Protein 8ZWP (pdb70)

InterPro domains:
  IPR002659 Glycosyl transferase, family 31 [PF01762] (72-260)
  IPR002659 Glycosyl transferase, family 31 [PTHR11214] (43-259)

Solvent-accessible surface area: 25673 Å² total; per-residue (Å²): 41,129,32,96,35,36,3,105,25,51,3,166,122,84,77,2,24,2,0,0,3,0,14,6,34,9,163,53,71,63,30,1,53,2,0,26,88,4,2,4,114,69,78,122,4,160,60,70,41,2,37,5,4,0,1,0,0,29,32,112,39,82,65,47,56,94,88,1,38,69,4,19,142,143,60,27,20,1,0,8,41,108,21,100,19,68,87,96,32,38,3,76,2,3,23,5,0,5,8,2,0,66,105,56,0,71,68,5,34,11,0,0,10,0,36,10,46,2,1,0,16,2,62,36,0,2,89,1,4,75,114,61,137,71,97,69,95,0,4,0,3,86,27,52,110,102,53,110,11,59,68,125,84,198,28,109,126,49,0,33,129,109,73,12,68,140,118,137,21,9,56,8,2,10,8,20,2,1,0,3,0,3,48,1,0,35,44,1,40,127,17,12,157,76,10,63,117,3,33,15,13,27,2,9,3,1,16,0,2,92,119,37,116,10,205,29,46,97,7,46,101,113,93,6,9,38,26,64,21,51,211,58,42,31,50,36,0,77,135,1,0,1,0,21,133,8,130,30,134,30,2,46,71,36,54,101,24,31,80,110,19,172,76,119,135,46,176,132,28,91,42,85,9,150,45,92,4,202,153,72,72,3,22,1,0,0,3,0,14,7,44,9,133,47,75,60,31,0,46,2,0,27,85,2,0,4,115,70,73,119,7,154,64,68,32,2,42,5,5,1,0,0,0,32,34,113,40,84,63,45,54,115,89,2,35,104,5,18,158,163,57,37,18,2,0,10,49,110,24,102,26,66,84,94,30,41,2,70,3,4,28,6,1,8,13,1,0,60,102,74,0,64,70,3,40,6,0,0,11,0,34,9,40,2,2,0,15,1,63,34,0,1,93,6,2,79,151,69,112,70,85,77,91,0,4,0,3,87,27,52,108,111,53,109,13,54,74,75,62,46,23,104,122,56,0,34,143,110,69,13,71,138,105,152,21,8,52,9,2,10,8,20,2,2,0,4,0,3,46,1,0,32,48,2,67,126,16,12,206,75,10,65,118,2,34,16,13,27,2,8,2,1,19,0,2,96,114,32,110,7,192,28,45,97,7,48,99,111,91,6,8,40,24,65,21,54,220,57,48,31,39,42,0,76,130,2,0,0,0,19,139,8,125,26,128,36,2,44,71,39,49,98,28,30,86,112,20,180,73,114,139,45,178

Sequence (533 aa):
GNFLKLPDTDCRQTPPFLVLLVTSSHKQLAERMAIRQTWGKERMVKGKQLKTFFLLGTTSSAAETKEVDQESQRHGDIIQKDFLDVYYNLTLKTMMGIEWVHRFCPQAAFVMKTDSDMFIINVDYLTELLLKKNRTTRFFTGFLKLNEFPIRQPFSKWFVSKSSEYPWDRYPPFCSGTGYVFSGDVASQVYNVSKSVPYIKLEDVFVGLCLERLNIRLEELHSQPTFFPGGLRFSVCLFRRIVACHFIIKPRTLLDYWQALENSRGEDCPNFLKLPDTDCRQTPPFLVLLVTSSHKQLAERMAIRQTWGKERMVKGKQLKTFFLLGTTSSAAETKEVDQESQRHGDIIQKDFLDVYYNLTLKTMMGIEWVHRFCPQAAFVMKTDSDMFINVDYLTELLLKKNRTTRFFTGFLKLNEFPIRQPFSKWFVSKSEYPWDRYPPFCSGTGYVFSGDVASQVYNVSKSVPYIKLEDVFVGLCLERLNIRLEELHSQPTFFPGGLRFSVCLFRRIVACHFIKPRTLLDYWQALENSRGEDCP

Secondary structure (DSSP, 8-state):
--EEE--S--TTTS--SEEEEEE--TTTHHHHHHHHHTTT--EEETTEEEEEEEEEEE-S-HHHHHHHHHHHHHH--EEEEEEE-SGGGHHHHHHHHHHHHHHH-TT-SEEEEE-SSEEE-HHHHHHHHHHH---SS-EESSEE-S---B--TTSTTB--TTTS-SSSPPSEE-TTEEEEETHHHHHHHHHHTTSPP-SSHHHHHHHHHHHHTPPP--SSSS--EETT-----HHHHTT-SEEES--HHHHHHHHHHHHHTTT----/--SB-----TTTS--SE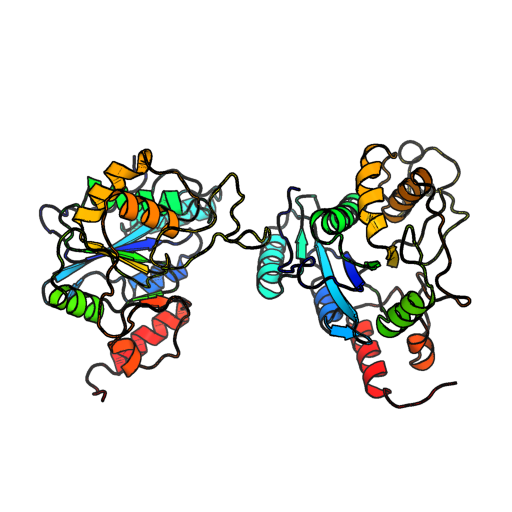EEEEE--TTTHHHHHHHHHTTTS-EEETTEEEEEEEEEEE-S-HHHHHHHHHHHHHH--EEEEEEE-SGGGHHHHHHHHHHHHHHH-TT-SEEEEE-SSEEE-HHHHHHHHHHH---SS-EEEEEE-S---B--TTSTTB--TTTS-SSSPPPEEEEEEEEEEHHHHHHHHHHHTTSPP-S-HHHHHHHHHHHHTPPP--SSSS--EETT-----HHHHTT-SEEES--HHHHHHHHHHHHHTTT----

Structure (mmCIF, N/CA/C/O backbone):
data_8ZWP
#
_entry.id   8ZWP
#
_cell.length_a   47.646
_cell.length_b   86.360
_cell.length_c   87.187
_cell.angle_alpha   90.000
_cell.angle_beta   95.470
_cell.angle_gamma   90.000
#
_symmetry.space_group_name_H-M   'P 1 21 1'
#
loop_
_entity.id
_entity.type
_entity.pdbx_description
1 polymer 'Beta-1,3-galactosyltransferase 5'
2 branched 2-acetamido-2-deoxy-beta-D-galactopyranose-(1-3)-alpha-D-galactopyranose-(1-4)-beta-D-galactopyranose-(1-4)-beta-D-glucopyranose
3 branched 2-acetamido-2-deoxy-beta-D-glucopyranose-(1-4)-2-acetamido-2-deoxy-beta-D-glucopyranose
4 branched 2-acetamido-2-deoxy-beta-D-glucopyranose-(1-4)-[alpha-L-fucopyranose-(1-6)]2-acetamido-2-deoxy-beta-D-glucopyranose
5 branched alpha-D-mannopyranose-(1-3)-[alpha-D-mannopyranose-(1-6)]beta-D-mannopyranose-(1-4)-2-acetamido-2-deoxy-beta-D-glucopyranose-(1-4)-[alpha-L-fucopyranose-(1-6)]2-acetamido-2-deoxy-beta-D-glucopyranose
6 non-polymer 'MANGANESE (II) ION'
7 non-polymer "URIDINE-5'-DIPHOSPHATE"
8 non-polymer 2-[3-(2-HYDROXY-1,1-DIHYDROXYMETHYL-ETHYLAMINO)-PROPYLAMINO]-2-HYDROXYMETHYL-PROPANE-1,3-DIOL
9 non-polymer 2-acetamido-2-deoxy-beta-D-glucopyranose
10 water water
#
loop_
_atom_site.group_PDB
_atom_site.id
_atom_site.type_symbol
_atom_site.label_atom_id
_atom_site.label_alt_id
_atom_site.label_comp_id
_atom_site.label_asym_id
_atom_site.label_entity_id
_atom_site.label_seq_id
_atom_site.pdbx_PDB_ins_code
_atom_site.Cartn_x
_atom_site.Cartn_y
_atom_site.Cartn_z
_atom_site.occupancy
_atom_site.B_iso_or_equiv
_atom_site.auth_seq_id
_atom_site.auth_comp_id
_atom_site.auth_asym_id
_atom_site.auth_atom_id
_atom_site.pdbx_PDB_model_num
ATOM 1 N N . GLY A 1 12 ? 9.98435 20.05421 24.01011 1.000 58.46590 42 GLY A N 1
ATOM 2 C CA . GLY A 1 12 ? 11.20933 20.42184 24.69439 1.000 54.85894 42 GLY A CA 1
ATOM 3 C C . GLY A 1 12 ? 12.46958 19.79483 24.12885 1.000 49.42994 42 GLY A C 1
ATOM 4 O O . GLY A 1 12 ? 13.32618 19.33497 24.88376 1.000 62.71520 42 GLY A O 1
ATOM 5 N N . ASN A 1 13 ? 12.57314 19.75332 22.80106 1.000 48.16090 43 ASN A N 1
ATOM 6 C CA . ASN A 1 13 ? 13.81231 19.36955 22.13354 1.000 47.83556 43 ASN A CA 1
ATOM 7 C C . ASN A 1 13 ? 13.95020 17.85135 22.00653 1.000 39.86324 43 ASN A C 1
ATOM 8 O O . ASN A 1 13 ? 15.07042 17.33390 22.04140 1.000 41.87383 43 ASN A O 1
ATOM 13 N N . PHE A 1 14 ? 12.84759 17.11941 21.86154 1.000 35.07671 44 PHE A N 1
ATOM 14 C CA . PHE A 1 14 ? 12.91596 15.65627 21.84561 1.000 32.36674 44 PHE A CA 1
ATOM 15 C C . PHE A 1 14 ? 13.18709 15.17765 20.42606 1.000 40.82689 44 PHE A C 1
ATOM 16 O O . PHE A 1 14 ? 12.55415 15.65000 19.47461 1.000 44.76021 44 PHE A O 1
ATOM 24 N N . LEU A 1 15 ? 14.13566 14.24544 20.28498 1.000 35.99953 45 LEU A N 1
ATOM 25 C CA . LEU A 1 15 ? 14.40288 13.64824 18.97806 1.000 39.53798 45 LEU A CA 1
ATOM 26 C C . LEU A 1 15 ? 13.40594 12.54173 18.65760 1.000 41.64195 45 LEU A C 1
ATOM 27 O O . LEU A 1 15 ? 13.01222 12.36994 17.49649 1.000 42.74893 45 LEU A O 1
ATOM 32 N N . LYS A 1 16 ? 12.98226 11.78830 19.66858 1.000 33.23964 46 LYS A N 1
ATOM 33 C CA . LYS A 1 16 ? 11.96675 10.75591 19.51655 1.000 31.70059 46 LYS A CA 1
ATOM 34 C C . LYS A 1 16 ? 10.91927 10.89051 20.60959 1.000 30.33492 46 LYS A C 1
ATOM 35 O O . LYS A 1 16 ? 11.25219 11.09982 21.78365 1.000 32.28965 46 LYS A O 1
ATOM 41 N N . LEU A 1 17 ? 9.65441 10.77922 20.21408 1.000 32.05167 47 LEU A N 1
ATOM 42 C CA . LEU A 1 17 ? 8.51542 10.82859 21.11572 1.000 32.15335 47 LEU A CA 1
ATOM 43 C C . LEU A 1 17 ? 7.66661 9.58625 20.87044 1.000 32.59213 47 LEU A C 1
ATOM 44 O O . LEU A 1 17 ? 7.31920 9.29741 19.70939 1.000 35.15826 47 LEU A O 1
ATOM 49 N N . PRO A 1 18 ? 7.27318 8.85185 21.91637 1.000 32.71258 48 PRO A N 1
ATOM 50 C CA . PRO A 1 18 ? 6.40071 7.68155 21.70929 1.000 33.36386 48 PRO A CA 1
ATOM 51 C C . PRO A 1 18 ? 5.04200 8.06235 21.14672 1.000 39.28204 48 PRO A C 1
ATOM 52 O O . PRO A 1 18 ? 4.45925 9.09282 21.50731 1.000 31.78475 48 PRO A O 1
ATOM 56 N N . ASP A 1 19 ? 4.52350 7.17281 20.29104 1.000 43.88449 49 ASP A N 1
ATOM 57 C CA . ASP A 1 19 ? 3.21501 7.32219 19.65954 1.000 47.89419 49 ASP A CA 1
ATOM 58 C C . ASP A 1 19 ? 2.14563 6.93682 20.67101 1.000 47.99170 49 ASP A C 1
ATOM 59 O O . ASP A 1 19 ? 1.53839 5.86353 20.61800 1.000 45.94953 49 ASP A O 1
ATOM 64 N N . THR A 1 20 ? 1.89298 7.85215 21.59594 1.000 40.95550 50 THR A N 1
ATOM 65 C CA . THR A 1 20 ? 0.93419 7.59445 22.65133 1.000 45.22099 50 THR A CA 1
ATOM 66 C C . THR A 1 20 ? 0.27132 8.91373 22.99417 1.000 41.71697 50 THR A C 1
ATOM 67 O O . THR A 1 20 ? 0.91050 9.96408 22.93288 1.000 45.14667 50 THR A O 1
ATOM 71 N N . ASP A 1 21 ? -0.98334 8.84023 23.44423 1.000 41.04612 51 ASP A N 1
ATOM 72 C CA . ASP A 1 21 ? -1.81501 10.00864 23.74506 1.000 41.66281 51 ASP A CA 1
ATOM 73 C C . ASP A 1 21 ? -2.42691 9.85627 25.13588 1.000 48.59719 51 ASP A C 1
ATOM 74 O O . ASP A 1 21 ? -3.51824 9.30259 25.28420 1.000 49.69012 51 ASP A O 1
ATOM 79 N N . CYS A 1 22 ? -1.74147 10.38434 26.15561 1.000 36.88474 52 CYS A N 1
ATOM 80 C CA . CYS A 1 22 ? -2.19956 10.20796 27.53005 1.000 39.97490 52 CYS A CA 1
ATOM 81 C C . CYS A 1 22 ? -3.45768 10.99469 27.85500 1.000 39.86021 52 CYS A C 1
ATOM 82 O O . CYS A 1 22 ? -4.13716 10.67126 28.83633 1.000 38.83379 52 CYS A O 1
ATOM 85 N N . ARG A 1 23 ? -3.77284 12.03708 27.08910 1.000 51.00530 53 ARG A N 1
ATOM 86 C CA . ARG A 1 23 ? -5.02026 12.75337 27.32887 1.000 57.46855 53 ARG A CA 1
ATOM 87 C C . ARG A 1 23 ? -6.20574 11.87008 26.96804 1.000 58.46820 53 ARG A C 1
ATOM 88 O O . ARG A 1 23 ? -7.17543 11.76253 27.72907 1.000 56.40908 53 ARG A O 1
ATOM 96 N N . GLN A 1 24 ? -6.12099 11.20510 25.81378 1.000 56.27924 54 GLN A N 1
ATOM 97 C CA . GLN A 1 24 ? -7.17874 10.30273 25.37679 1.000 67.13539 54 GLN A CA 1
ATOM 98 C C . GLN A 1 24 ? -7.32311 9.13086 26.34300 1.000 67.86237 54 GLN A C 1
ATOM 99 O O . GLN A 1 24 ? -8.41910 8.85121 26.84628 1.000 65.98800 54 GLN A O 1
ATOM 105 N N . THR A 1 25 ? -6.21362 8.44070 26.62016 1.000 61.41252 55 THR A N 1
ATOM 106 C CA . THR A 1 25 ? -6.18042 7.25775 27.48013 1.000 60.72929 55 THR A CA 1
ATOM 107 C C . THR A 1 25 ? -5.15216 7.45368 28.58823 1.000 48.33852 55 THR A C 1
ATOM 108 O O . THR A 1 25 ? -4.00758 7.00195 28.46679 1.000 45.21289 55 THR A O 1
ATOM 112 N N . PRO A 1 26 ? -5.52700 8.09792 29.68799 1.000 42.66097 56 PRO A N 1
ATOM 113 C CA . PRO A 1 26 ? -4.58109 8.29653 30.80019 1.000 40.93350 56 PRO A CA 1
ATOM 114 C C . PRO A 1 26 ? -4.07220 6.96330 31.32042 1.000 45.07848 56 PRO A C 1
ATOM 115 O O . PRO A 1 26 ? -4.86642 6.09150 31.70660 1.000 36.88483 56 PRO A O 1
ATOM 119 N N . PRO A 1 27 ? -2.75850 6.75220 31.34189 1.000 35.45826 57 PRO A N 1
ATOM 120 C CA . PRO A 1 27 ? -2.24485 5.48725 31.87896 1.000 32.57399 57 PRO A CA 1
ATOM 121 C C . PRO A 1 27 ? -2.31727 5.46744 33.39837 1.000 27.79200 57 PRO A C 1
ATOM 122 O O . PRO A 1 27 ? -2.21754 6.49817 34.06795 1.000 28.95268 57 PRO A O 1
ATOM 126 N N . PHE A 1 28 ? -2.50358 4.27145 33.94833 1.000 22.79841 58 PHE A N 1
ATOM 127 C CA . PHE A 1 28 ? -2.40254 4.14245 35.38897 1.000 25.16982 58 PHE A CA 1
ATOM 128 C C . PHE A 1 28 ? -0.94793 4.07066 35.81147 1.000 28.31247 58 PHE A C 1
ATOM 129 O O . PHE A 1 28 ? -0.56654 4.66412 36.82610 1.000 23.44281 58 PHE A O 1
ATOM 137 N N . LEU A 1 29 ? -0.14303 3.32413 35.06112 1.000 21.60679 59 LEU A N 1
ATOM 138 C CA . LEU A 1 29 ? 1.27126 3.18592 35.39793 1.000 22.33226 59 LEU A CA 1
ATOM 139 C C . LEU A 1 29 ? 2.08522 3.33451 34.12868 1.000 19.53172 59 LEU A C 1
ATOM 140 O O . LEU A 1 29 ? 1.82927 2.65042 33.13295 1.000 21.74119 59 LEU A O 1
ATOM 145 N N . VAL A 1 30 ? 3.07466 4.21925 34.17260 1.000 18.56005 60 VAL A N 1
ATOM 146 C CA . VAL A 1 30 ? 4.02663 4.38945 33.08738 1.000 17.99887 60 VAL A CA 1
ATOM 147 C C . VAL A 1 30 ? 5.37987 3.91899 33.59788 1.000 19.43297 60 VAL A C 1
ATOM 148 O O . VAL A 1 30 ? 5.85156 4.42102 34.62483 1.000 20.42235 60 VAL A O 1
ATOM 152 N N . LEU A 1 31 ? 5.99981 2.98521 32.88409 1.000 19.00855 61 LEU A N 1
ATOM 153 C CA . LEU A 1 31 ? 7.36111 2.52987 33.17439 1.000 20.81623 61 LEU A CA 1
ATOM 154 C C . LEU A 1 31 ? 8.31456 3.26120 32.24418 1.000 19.39799 61 LEU A C 1
ATOM 155 O O . LEU A 1 31 ? 8.09416 3.29823 31.03104 1.000 20.37870 61 LEU A O 1
ATOM 160 N N . LEU A 1 32 ? 9.33765 3.88580 32.82168 1.000 19.86636 62 LEU A N 1
ATOM 161 C CA . LEU A 1 32 ? 10.40706 4.53693 32.08438 1.000 20.65486 62 LEU A CA 1
ATOM 162 C C . LEU A 1 32 ? 11.68177 3.74725 32.35774 1.000 21.45968 62 LEU A C 1
ATOM 163 O O . LEU A 1 32 ? 12.16676 3.75212 33.48941 1.000 18.67057 62 LEU A O 1
ATOM 168 N N . VAL A 1 33 ? 12.21181 3.07362 31.33424 1.000 17.77597 63 VAL A N 1
ATOM 169 C CA . VAL A 1 33 ? 13.30892 2.11943 31.49919 1.000 21.59049 63 VAL A CA 1
ATOM 170 C C . VAL A 1 33 ? 14.58107 2.72949 30.92374 1.000 20.28995 63 VAL A C 1
ATOM 171 O O . VAL A 1 33 ? 14.61375 3.10960 29.74787 1.000 23.31063 63 VAL A O 1
ATOM 175 N N . THR A 1 34 ? 15.62943 2.79632 31.73150 1.000 19.86889 64 THR A N 1
ATOM 176 C CA . THR A 1 34 ? 16.92337 3.25188 31.23855 1.000 22.73262 64 THR A CA 1
ATOM 177 C C . THR A 1 34 ? 17.72127 2.08093 30.67012 1.000 28.53475 64 THR A C 1
ATOM 178 O O . THR A 1 34 ? 17.72074 0.97004 31.22691 1.000 28.18939 64 THR A O 1
ATOM 182 N N . SER A 1 35 ? 18.36568 2.32071 29.53156 1.000 25.65329 65 SER A N 1
ATOM 183 C CA . SER A 1 35 ? 19.28261 1.34654 28.94778 1.000 28.11664 65 SER A CA 1
ATOM 184 C C . SER A 1 35 ? 20.15350 2.08576 27.94355 1.000 28.94853 65 SER A C 1
ATOM 185 O O . SER A 1 35 ? 19.76738 3.13597 27.42879 1.000 25.66519 65 SER A O 1
ATOM 188 N N . SER A 1 36 ? 21.33269 1.53351 27.67247 1.000 29.19275 66 SER A N 1
ATOM 189 C CA . SER A 1 36 ? 22.20665 2.13437 26.67824 1.000 33.03182 66 SER A CA 1
ATOM 190 C C . SER A 1 36 ? 21.85522 1.59614 25.28373 1.000 31.68494 66 SER A C 1
ATOM 191 O O . SER A 1 36 ? 21.10063 0.63604 25.13522 1.000 33.17337 66 SER A O 1
ATOM 194 N N . HIS A 1 37 ? 22.41976 2.22566 24.24540 1.000 37.20021 67 HIS A N 1
ATOM 195 C CA . HIS A 1 37 ? 22.04852 1.87969 22.86837 1.000 30.93360 67 HIS A CA 1
ATOM 196 C C . HIS A 1 37 ? 22.28280 0.40668 22.55765 1.000 34.36479 67 HIS A C 1
ATOM 197 O O . HIS A 1 37 ? 21.46006 -0.23460 21.88600 1.000 34.15151 67 HIS A O 1
ATOM 204 N N . LYS A 1 38 ? 23.41953 -0.13450 22.99505 1.000 33.78176 68 LYS A N 1
ATOM 205 C CA . LYS A 1 38 ? 23.76518 -1.50557 22.64266 1.000 44.65103 68 LYS A CA 1
ATOM 206 C C . LYS A 1 38 ? 22.89939 -2.53066 23.36657 1.000 41.98710 68 LYS A C 1
ATOM 207 O O . LYS A 1 38 ? 22.88577 -3.69842 22.96125 1.000 38.12993 68 LYS A O 1
ATOM 213 N N . GLN A 1 39 ? 22.18390 -2.12897 24.42483 1.000 36.62918 69 GLN A N 1
ATOM 214 C CA . GLN A 1 39 ? 21.41016 -3.07147 25.23753 1.000 33.62180 69 GLN A CA 1
ATOM 215 C C . GLN A 1 39 ? 20.06425 -3.41829 24.62408 1.000 34.62540 69 GLN A C 1
ATOM 216 O O . GLN A 1 39 ? 19.04653 -3.44709 25.31629 1.000 31.43630 69 GLN A O 1
ATOM 222 N N . LEU A 1 40 ? 20.03549 -3.69490 23.31866 1.000 28.56631 70 LEU A N 1
ATOM 223 C CA . LEU A 1 40 ? 18.79352 -4.11023 22.67456 1.000 33.62975 70 LEU A CA 1
ATOM 224 C C . LEU A 1 40 ? 18.24058 -5.40600 23.26946 1.000 29.70096 70 LEU A C 1
ATOM 225 O O . LEU A 1 40 ? 17.02294 -5.56213 23.39595 1.000 32.02271 70 LEU A O 1
ATOM 230 N N . ALA A 1 41 ? 19.10869 -6.35446 23.61963 1.000 32.55526 71 ALA A N 1
ATOM 231 C CA . ALA A 1 41 ? 18.62299 -7.60792 24.20471 1.000 38.29830 71 ALA A CA 1
ATOM 232 C C . ALA A 1 41 ? 17.82645 -7.34750 25.47891 1.000 27.58571 71 ALA A C 1
ATOM 233 O O . ALA A 1 41 ? 16.76878 -7.95552 25.69952 1.000 27.50767 71 ALA A O 1
ATOM 235 N N . GLU A 1 42 ? 18.32807 -6.44444 26.32918 1.000 28.84693 72 GLU A N 1
ATOM 236 C CA . GLU A 1 42 ? 17.59721 -6.04112 27.52337 1.000 31.98820 72 GLU A CA 1
ATOM 237 C C . GLU A 1 42 ? 16.21267 -5.53131 27.17016 1.000 25.55633 72 GLU A C 1
ATOM 238 O O . GLU A 1 42 ? 15.20614 -5.94654 27.76392 1.000 25.12182 72 GLU A O 1
ATOM 244 N N . ARG A 1 43 ? 16.14323 -4.58911 26.22642 1.000 26.05965 73 ARG A N 1
ATOM 245 C CA . ARG A 1 43 ? 14.85960 -3.98310 25.91572 1.000 23.23028 73 ARG A CA 1
ATOM 246 C C . ARG A 1 43 ? 13.90083 -4.99903 25.31202 1.000 23.11033 73 ARG A C 1
ATOM 247 O O . ARG A 1 43 ? 12.70586 -4.99276 25.62586 1.000 24.80630 73 ARG A O 1
ATOM 255 N N . MET A 1 44 ? 14.39713 -5.89144 24.45675 1.000 25.82915 74 MET A N 1
ATOM 256 C CA . MET A 1 44 ? 13.51146 -6.90901 23.89054 1.000 30.17349 74 MET A CA 1
ATOM 257 C C . MET A 1 44 ? 12.98632 -7.84121 24.97909 1.000 26.78709 74 MET A C 1
ATOM 258 O O . MET A 1 44 ? 11.79018 -8.16710 25.00766 1.000 26.69113 74 MET A O 1
ATOM 263 N N . ALA A 1 45 ? 13.85137 -8.24862 25.91567 1.000 25.00507 75 ALA A N 1
ATOM 264 C CA . ALA A 1 45 ? 13.36634 -9.12341 26.98612 1.000 24.69509 75 ALA A CA 1
ATOM 265 C C . ALA A 1 45 ? 12.30625 -8.41468 27.81845 1.000 21.99676 75 ALA A C 1
ATOM 266 O O . ALA A 1 45 ? 11.32442 -9.02706 28.25107 1.000 23.71662 75 ALA A O 1
ATOM 268 N N . ILE A 1 46 ? 12.48448 -7.10970 28.05535 1.000 22.54661 76 ILE A N 1
ATOM 269 C CA . ILE A 1 46 ? 11.47862 -6.36110 28.80381 1.000 21.02162 76 ILE A CA 1
ATOM 270 C C . ILE A 1 46 ? 10.17894 -6.25293 28.00261 1.000 22.43699 76 ILE A C 1
ATOM 271 O O . ILE A 1 46 ? 9.07686 -6.42214 28.54587 1.000 19.91540 76 ILE A O 1
ATOM 276 N N . ARG A 1 47 ? 10.28996 -5.94549 26.70274 1.000 23.86596 77 ARG A N 1
ATOM 277 C CA . ARG A 1 47 ? 9.11380 -5.82938 25.84578 1.000 25.17493 77 ARG A CA 1
ATOM 278 C C . ARG A 1 47 ? 8.32306 -7.12882 25.82197 1.000 27.31883 77 ARG A C 1
ATOM 279 O O . ARG A 1 47 ? 7.09806 -7.10759 25.67528 1.000 28.16731 77 ARG A O 1
ATOM 287 N N . GLN A 1 48 ? 9.00728 -8.24920 25.97440 1.000 29.01433 78 GLN A N 1
ATOM 288 C CA . GLN A 1 48 ? 8.37846 -9.56345 25.98042 1.000 30.98891 78 GLN A CA 1
ATOM 289 C C . GLN A 1 48 ? 7.97566 -10.03238 27.37549 1.000 30.46321 78 GLN A C 1
ATOM 290 O O . GLN A 1 48 ? 7.32369 -11.07557 27.50204 1.000 28.05472 78 GLN A O 1
ATOM 296 N N . THR A 1 49 ? 8.32708 -9.29685 28.43208 1.000 29.68568 79 THR A N 1
ATOM 297 C CA . THR A 1 49 ? 7.93038 -9.74677 29.75621 1.000 25.21652 79 THR A CA 1
ATOM 298 C C . THR A 1 49 ? 7.16162 -8.63589 30.47072 1.000 28.37146 79 THR A C 1
ATOM 299 O O . THR A 1 49 ? 6.02424 -8.32976 30.08488 1.000 23.63736 79 THR A O 1
ATOM 303 N N . TRP A 1 50 ? 7.75014 -8.02892 31.50921 1.000 18.60510 80 TRP A N 1
ATOM 304 C CA . TRP A 1 50 ? 7.00013 -7.10290 32.34831 1.000 20.39585 80 TRP A CA 1
ATOM 305 C C . TRP A 1 50 ? 6.73619 -5.76597 31.67012 1.000 22.30288 80 TRP A C 1
ATOM 306 O O . TRP A 1 50 ? 5.87853 -5.01962 32.14991 1.000 24.02256 80 TRP A O 1
ATOM 317 N N . GLY A 1 51 ? 7.42157 -5.46369 30.56656 1.000 22.98191 81 GLY A N 1
ATOM 318 C CA . GLY A 1 51 ? 7.16888 -4.23572 29.83808 1.000 23.33427 81 GLY A CA 1
ATOM 319 C C . GLY A 1 51 ? 6.00874 -4.30256 28.85991 1.000 27.31952 81 GLY A C 1
ATOM 320 O O . GLY A 1 51 ? 5.62905 -3.26804 28.30250 1.000 24.71578 81 GLY A O 1
ATOM 321 N N . LYS A 1 52 ? 5.41685 -5.48259 28.67712 1.000 25.18121 82 LYS A N 1
ATOM 322 C CA . LYS A 1 52 ? 4.35146 -5.65575 27.69548 1.000 30.10665 82 LYS A CA 1
ATOM 323 C C . LYS A 1 52 ? 3.11216 -4.86447 28.10581 1.000 32.37759 82 LYS A C 1
ATOM 324 O O . LYS A 1 52 ? 2.58755 -5.03173 29.21067 1.000 31.87467 82 LYS A O 1
ATOM 330 N N . GLU A 1 53 ? 2.65274 -3.98532 27.22525 1.000 33.15932 83 GLU A N 1
ATOM 331 C CA . GLU A 1 53 ? 1.54330 -3.12182 27.58581 1.000 31.67061 83 GLU A CA 1
ATOM 332 C C . GLU A 1 53 ? 0.24952 -3.91559 27.68356 1.000 34.64513 83 GLU A C 1
ATOM 333 O O . GLU A 1 53 ? -0.00113 -4.82038 26.88480 1.000 31.06035 83 GLU A O 1
ATOM 339 N N . ARG A 1 54 ? -0.57157 -3.57445 28.67919 1.000 30.59678 84 ARG A N 1
ATOM 340 C CA . ARG A 1 54 ? -1.77402 -4.35224 28.94535 1.000 37.06422 84 ARG A CA 1
ATOM 341 C C . ARG A 1 54 ? -2.59129 -3.63614 30.00501 1.000 39.33324 84 ARG A C 1
ATOM 342 O O . ARG A 1 54 ? -2.13045 -2.68614 30.65433 1.000 36.66697 84 ARG A O 1
ATOM 350 N N . MET A 1 55 ? -3.81328 -4.12905 30.18279 1.000 36.00429 85 MET A N 1
ATOM 351 C CA . MET A 1 55 ? -4.64741 -3.74449 31.30427 1.000 43.50184 85 MET A CA 1
ATOM 352 C C . MET A 1 55 ? -4.32603 -4.67424 32.46856 1.000 39.51868 85 MET A C 1
ATOM 353 O O . MET A 1 55 ? -4.32953 -5.89781 32.31334 1.000 40.49760 85 MET A O 1
ATOM 358 N N . VAL A 1 56 ? -4.04552 -4.08607 33.62464 1.000 34.96050 86 VAL A N 1
ATOM 359 C CA . VAL A 1 56 ? -3.72338 -4.79561 34.85617 1.000 43.78079 86 VAL A CA 1
ATOM 360 C C . VAL A 1 56 ? -4.81031 -4.40621 35.84083 1.000 48.07837 86 VAL A C 1
ATOM 361 O O . VAL A 1 56 ? -4.83489 -3.27065 36.33263 1.000 44.66034 86 VAL A O 1
ATOM 365 N N . LYS A 1 57 ? -5.73140 -5.33249 36.10096 1.000 51.90705 87 LYS A N 1
ATOM 366 C CA . LYS A 1 57 ? -6.88240 -5.05688 36.95549 1.000 55.13345 87 LYS A CA 1
ATOM 367 C C . LYS A 1 57 ? -7.66951 -3.86316 36.42313 1.000 43.77545 87 LYS A C 1
ATOM 368 O O . LYS A 1 57 ? -8.15639 -3.02543 37.18555 1.000 54.16376 87 LYS A O 1
ATOM 374 N N . GLY A 1 58 ? -7.78413 -3.78630 35.09796 1.000 41.67458 88 GLY A N 1
ATOM 375 C CA . GLY A 1 58 ? -8.48318 -2.69796 34.45162 1.000 48.15614 88 GLY A CA 1
ATOM 376 C C . GLY A 1 58 ? -7.71773 -1.39873 34.37578 1.000 41.68645 88 GLY A C 1
ATOM 377 O O . GLY A 1 58 ? -8.30299 -0.38058 33.99370 1.000 37.75738 88 GLY A O 1
ATOM 378 N N . LYS A 1 59 ? -6.43090 -1.39517 34.71907 1.000 39.86726 89 LYS A N 1
ATOM 379 C CA . LYS A 1 59 ? -5.62703 -0.17864 34.72778 1.000 35.73318 89 LYS A CA 1
ATOM 380 C C . LYS A 1 59 ? -4.61025 -0.25001 33.59617 1.000 31.91656 89 LYS A C 1
ATOM 381 O O . LYS A 1 59 ? -3.98305 -1.28599 33.39289 1.000 32.40420 89 LYS A O 1
ATOM 387 N N . GLN A 1 60 ? -4.41736 0.84087 32.86406 1.000 27.91210 90 GLN A N 1
ATOM 388 C CA . GLN A 1 60 ? -3.53508 0.77531 31.70398 1.000 29.08400 90 GLN A CA 1
ATOM 389 C C . GLN A 1 60 ? -2.07166 0.89766 32.12656 1.000 30.59539 90 GLN A C 1
ATOM 390 O O . GLN A 1 60 ? -1.70661 1.82039 32.88017 1.000 28.79065 90 GLN A O 1
ATOM 396 N N . LEU A 1 61 ? -1.23760 -0.00858 31.59499 1.000 28.75992 91 LEU A N 1
ATOM 397 C CA . LEU A 1 61 ? 0.21245 0.02399 31.76170 1.000 24.98918 91 LEU A CA 1
ATOM 398 C C . LEU A 1 61 ? 0.84394 0.44099 30.44128 1.000 25.27367 91 LEU A C 1
ATOM 399 O O . LEU A 1 61 ? 0.47367 -0.08211 29.38631 1.000 29.76667 91 LEU A O 1
ATOM 404 N N . LYS A 1 62 ? 1.75915 1.41004 30.48568 1.000 22.72503 92 LYS A N 1
ATOM 405 C CA . LYS A 1 62 ? 2.52823 1.82004 29.31536 1.000 23.04080 92 LYS A CA 1
ATOM 406 C C . LYS A 1 62 ? 4.01336 1.73384 29.64053 1.000 25.33829 92 LYS A C 1
ATOM 407 O O . LYS A 1 62 ? 4.41067 1.99007 30.78000 1.000 27.51344 92 LYS A O 1
ATOM 413 N N . THR A 1 63 ? 4.83294 1.40807 28.63961 1.000 23.09908 93 THR A N 1
ATOM 414 C CA . THR A 1 63 ? 6.26660 1.20696 28.84377 1.000 28.63480 93 THR A CA 1
ATOM 415 C C . THR A 1 63 ? 7.06967 1.93230 27.77683 1.000 26.42011 93 THR A C 1
ATOM 416 O O . THR A 1 63 ? 6.84302 1.73009 26.57972 1.000 26.40657 93 THR A O 1
ATOM 420 N N . PHE A 1 64 ? 8.02148 2.76385 28.20861 1.000 22.99787 94 PHE A N 1
ATOM 421 C CA . PHE A 1 64 ? 8.86574 3.52459 27.30133 1.000 22.95361 94 PHE A CA 1
ATOM 422 C C . PHE A 1 64 ? 10.31739 3.37408 27.72655 1.000 25.83382 94 PHE A C 1
ATOM 423 O O . PHE A 1 64 ? 10.61290 3.17649 28.91134 1.000 23.73842 94 PHE A O 1
ATOM 431 N N . PHE A 1 65 ? 11.21514 3.48818 26.74605 1.000 20.91748 95 PHE A N 1
ATOM 432 C CA . PHE A 1 65 ? 12.65309 3.36273 26.94170 1.000 23.90781 95 PHE A CA 1
ATOM 433 C C . PHE A 1 65 ? 13.35536 4.70211 26.74349 1.000 22.91204 95 PHE A C 1
ATOM 434 O O . PHE A 1 65 ? 13.16091 5.36651 25.71869 1.000 23.05177 95 PHE A O 1
ATOM 442 N N . LEU A 1 66 ? 14.17507 5.08618 27.72692 1.000 20.26232 96 LEU A N 1
ATOM 443 C CA . LEU A 1 66 ? 14.87162 6.37637 27.71725 1.000 25.08246 96 LEU A CA 1
ATOM 444 C C . LEU A 1 66 ? 16.24450 6.21553 27.07302 1.000 24.80279 96 LEU A C 1
ATOM 445 O O . LEU A 1 66 ? 17.04949 5.40285 27.52513 1.000 21.40852 96 LEU A O 1
ATOM 450 N N . LEU A 1 67 ? 16.52577 6.99598 26.03317 1.000 23.80672 97 LEU A N 1
ATOM 451 C CA . LEU A 1 67 ? 17.81409 6.91090 25.36482 1.000 23.41303 97 LEU A CA 1
ATOM 452 C C . LEU A 1 67 ? 18.34456 8.31290 25.11910 1.000 30.39716 97 LEU A C 1
ATOM 453 O O . LEU A 1 67 ? 17.57312 9.24845 24.91585 1.000 23.93164 97 LEU A O 1
ATOM 458 N N . GLY A 1 68 ? 19.66034 8.44992 25.14708 1.000 29.03559 98 GLY A N 1
ATOM 459 C CA . GLY A 1 68 ? 20.29226 9.62905 24.61595 1.000 31.33720 98 GLY A CA 1
ATOM 460 C C . GLY A 1 68 ? 20.85409 9.35176 23.23684 1.000 37.75318 98 GLY A C 1
ATOM 461 O O . GLY A 1 68 ? 20.34546 8.50617 22.48904 1.000 29.70180 98 GLY A O 1
ATOM 462 N N . THR A 1 69 ? 21.95638 10.01761 22.91784 1.000 36.15960 99 THR A N 1
ATOM 463 C CA . THR A 1 69 ? 22.61962 9.85638 21.63468 1.000 38.01964 99 THR A CA 1
ATOM 464 C C . THR A 1 69 ? 24.00318 9.25525 21.84240 1.000 41.51354 99 THR A C 1
ATOM 465 O O . THR A 1 69 ? 24.50747 9.15119 22.96776 1.000 37.74980 99 THR A O 1
ATOM 469 N N . THR A 1 70 ? 24.59484 8.80538 20.73753 1.000 40.31234 100 THR A N 1
ATOM 470 C CA . THR A 1 70 ? 25.90041 8.16647 20.75895 1.000 44.59078 100 THR A CA 1
ATOM 471 C C . THR A 1 70 ? 26.70497 8.62495 19.55199 1.000 51.87109 100 THR A C 1
ATOM 472 O O . THR A 1 70 ? 26.14919 9.08063 18.54696 1.000 40.79829 100 THR A O 1
ATOM 476 N N . SER A 1 71 ? 28.03182 8.51406 19.67124 1.000 52.48612 101 SER A N 1
ATOM 477 C CA . SER A 1 71 ? 28.90043 8.83879 18.54522 1.000 57.59274 101 SER A CA 1
ATOM 478 C C . SER A 1 71 ? 28.80825 7.78524 17.44501 1.000 62.24701 101 SER A C 1
ATOM 479 O O . SER A 1 71 ? 28.92099 8.11841 16.25755 1.000 67.09499 101 SER A O 1
ATOM 482 N N . SER A 1 72 ? 28.57660 6.52646 17.81561 1.000 54.82885 102 SER A N 1
ATOM 483 C CA . SER A 1 72 ? 28.51040 5.43896 16.84753 1.000 52.36696 102 SER A CA 1
ATOM 484 C C . SER A 1 72 ? 27.36313 5.64488 15.86524 1.000 54.48200 102 SER A C 1
ATOM 485 O O . SER A 1 72 ? 26.19402 5.71255 16.26094 1.000 52.33573 102 SER A O 1
ATOM 488 N N . ALA A 1 73 ? 27.69944 5.73248 14.57557 1.000 57.51273 103 ALA A N 1
ATOM 489 C CA . ALA A 1 73 ? 26.66800 5.84257 13.55038 1.000 55.30593 103 ALA A CA 1
ATOM 490 C C . ALA A 1 73 ? 25.85716 4.55754 13.43819 1.000 52.15896 103 ALA A C 1
ATOM 491 O O . ALA A 1 73 ? 24.64823 4.60168 13.16556 1.000 55.58925 103 ALA A O 1
ATOM 493 N N . ALA A 1 74 ? 26.50298 3.40998 13.65437 1.000 54.89424 104 ALA A N 1
ATOM 494 C CA . ALA A 1 74 ? 25.79800 2.13319 13.60954 1.000 60.01731 104 ALA A CA 1
ATOM 495 C C . ALA A 1 74 ? 24.72783 2.05810 14.69193 1.000 55.98712 104 ALA A C 1
ATOM 496 O O . ALA A 1 74 ? 23.58004 1.68079 14.42398 1.000 55.50630 104 ALA A O 1
ATOM 498 N N . GLU A 1 75 ? 25.09303 2.40157 15.92951 1.000 59.10432 105 GLU A N 1
ATOM 499 C CA . GLU A 1 75 ? 24.12423 2.36913 17.01901 1.000 56.03818 105 GLU A CA 1
ATOM 500 C C . GLU A 1 75 ? 23.00892 3.37995 16.78174 1.000 48.43762 105 GLU A C 1
ATOM 501 O O . GLU A 1 75 ? 21.83423 3.10466 17.06377 1.000 49.17008 105 GLU A O 1
ATOM 507 N N . THR A 1 76 ? 23.35849 4.55833 16.26172 1.000 49.50123 106 THR A N 1
ATOM 508 C CA . THR A 1 76 ? 22.34095 5.54451 15.92278 1.000 44.91821 106 THR A CA 1
ATOM 509 C C . THR A 1 76 ? 21.32611 4.96204 14.94957 1.000 45.54315 106 THR A C 1
ATOM 510 O O . THR A 1 76 ? 20.11000 5.10441 15.13618 1.000 44.65173 106 THR A O 1
ATOM 514 N N . LYS A 1 77 ? 21.81141 4.29345 13.90001 1.000 49.35534 107 LYS A N 1
ATOM 515 C CA . LYS A 1 77 ? 20.90432 3.72035 12.90919 1.000 51.12502 107 LYS A CA 1
ATOM 516 C C . LYS A 1 77 ? 20.05638 2.60887 13.51610 1.000 50.18278 107 LYS A C 1
ATOM 517 O O . LYS A 1 77 ? 18.85180 2.50755 13.23825 1.000 48.55702 107 LYS A O 1
ATOM 523 N N . GLU A 1 78 ? 20.68065 1.74863 14.32261 1.000 51.88323 108 GLU A N 1
ATOM 524 C CA . GLU A 1 78 ? 19.94602 0.68472 14.99612 1.000 48.74247 108 GLU A CA 1
ATOM 525 C C . GLU A 1 78 ? 18.79137 1.25361 15.80330 1.000 43.34435 108 GLU A C 1
ATOM 526 O O . GLU A 1 78 ? 17.66086 0.76371 15.71873 1.000 42.81271 108 GLU A O 1
ATOM 532 N N . VAL A 1 79 ? 19.06584 2.29449 16.59771 1.000 45.22692 109 VAL A N 1
ATOM 533 C CA . VAL A 1 79 ? 18.04686 2.86392 17.47335 1.000 41.26722 109 VAL A CA 1
ATOM 534 C C . VAL A 1 79 ? 16.97361 3.57768 16.66144 1.000 45.08962 109 VAL A C 1
ATOM 535 O O . VAL A 1 79 ? 15.78740 3.52859 17.00395 1.000 38.18785 109 VAL A O 1
ATOM 539 N N . ASP A 1 80 ? 17.35926 4.23546 15.56376 1.000 44.46939 110 ASP A N 1
ATOM 540 C CA . ASP A 1 80 ? 16.35382 4.82208 14.68426 1.000 42.88206 110 ASP A CA 1
ATOM 541 C C . ASP A 1 80 ? 15.39240 3.75276 14.18320 1.000 43.24047 110 ASP A C 1
ATOM 542 O O . ASP A 1 80 ? 14.16488 3.91867 14.23685 1.000 47.79635 110 ASP A O 1
ATOM 547 N N . GLN A 1 81 ? 15.94340 2.63016 13.71561 1.000 45.56703 111 GLN A N 1
ATOM 548 C CA . GLN A 1 81 ? 15.11532 1.53530 13.22126 1.000 49.22569 111 GLN A CA 1
ATOM 549 C C . GLN A 1 81 ? 14.25487 0.95034 14.33635 1.000 48.54560 111 GLN A C 1
ATOM 550 O O . GLN A 1 81 ? 13.07457 0.63616 14.12936 1.000 37.34905 111 GLN A O 1
ATOM 556 N N . GLU A 1 82 ? 14.83160 0.81509 15.53492 1.000 44.05832 112 GLU A N 1
ATOM 557 C CA . GLU A 1 82 ? 14.09057 0.28511 16.67219 1.000 37.81051 112 GLU A CA 1
ATOM 558 C C . GLU A 1 82 ? 12.92026 1.18386 17.04028 1.000 39.36486 112 GLU A C 1
ATOM 559 O O . GLU A 1 82 ? 11.81503 0.69383 17.29088 1.000 37.30412 112 GLU A O 1
ATOM 565 N N . SER A 1 83 ? 13.14270 2.50395 17.07370 1.000 36.53097 113 SER A N 1
ATOM 566 C CA . SER A 1 83 ? 12.06030 3.44269 17.35655 1.000 32.88516 113 SER A CA 1
ATOM 567 C C . SER A 1 83 ? 10.97993 3.36526 16.29013 1.000 39.33383 113 SER A C 1
ATOM 568 O O . SER A 1 83 ? 9.78196 3.45111 16.59259 1.000 33.78162 113 SER A O 1
ATOM 571 N N . GLN A 1 84 ? 11.38509 3.20987 15.03045 1.000 47.65542 114 GLN A N 1
ATOM 572 C CA . GLN A 1 84 ? 10.39694 3.08486 13.96156 1.000 47.40093 114 GLN A CA 1
ATOM 573 C C . GLN A 1 84 ? 9.57959 1.80888 14.12675 1.000 43.61567 114 GLN A C 1
ATOM 574 O O . GLN A 1 84 ? 8.35947 1.80827 13.93211 1.000 46.51140 114 GLN A O 1
ATOM 580 N N . ARG A 1 85 ? 10.23087 0.72656 14.53986 1.000 40.61879 115 ARG A N 1
ATOM 581 C CA . ARG A 1 85 ? 9.56086 -0.56221 14.65776 1.000 42.99495 115 ARG A CA 1
ATOM 582 C C . ARG A 1 85 ? 8.65758 -0.63105 15.88822 1.000 48.01569 115 ARG A C 1
ATOM 583 O O . ARG A 1 85 ? 7.56257 -1.20415 15.81538 1.000 39.22645 115 ARG A O 1
ATOM 591 N N . HIS A 1 86 ? 9.07792 -0.02845 17.01442 1.000 39.12047 116 HIS A N 1
ATOM 592 C CA . HIS A 1 86 ? 8.38712 -0.17723 18.29146 1.000 34.62723 116 HIS A CA 1
ATOM 593 C C . HIS A 1 86 ? 7.68689 1.07645 18.78377 1.000 32.72321 116 HIS A C 1
ATOM 594 O O . HIS A 1 86 ? 6.71461 0.96039 19.53611 1.000 32.62225 116 HIS A O 1
ATOM 601 N N . GLY A 1 87 ? 8.13966 2.26488 18.38411 1.000 33.79682 117 GLY A N 1
ATOM 602 C CA . GLY A 1 87 ? 7.47414 3.50735 18.77190 1.000 34.59648 117 GLY A CA 1
ATOM 603 C C . GLY A 1 87 ? 7.43138 3.78517 20.26444 1.000 36.04194 117 GLY A C 1
ATOM 604 O O . GLY A 1 87 ? 6.53904 4.50295 20.73882 1.000 31.71123 117 GLY A O 1
ATOM 605 N N . ASP A 1 88 ? 8.38089 3.24724 21.02903 1.000 32.53192 118 ASP A N 1
ATOM 606 C CA . ASP A 1 88 ? 8.30109 3.37061 22.48024 1.000 28.92990 118 ASP A CA 1
ATOM 607 C C . ASP A 1 88 ? 9.57632 3.95110 23.06961 1.000 30.02252 118 ASP A C 1
ATOM 608 O O . ASP A 1 88 ? 9.86543 3.71334 24.24584 1.000 28.40993 118 ASP A O 1
ATOM 613 N N . ILE A 1 89 ? 10.33595 4.70689 22.27916 1.000 27.14676 119 ILE A N 1
ATOM 614 C CA . ILE A 1 89 ? 11.59057 5.30320 22.71056 1.000 25.43788 119 ILE A CA 1
ATOM 615 C C . ILE A 1 89 ? 11.39558 6.80282 22.91078 1.000 28.41550 119 ILE A C 1
ATOM 616 O O . ILE A 1 89 ? 10.80396 7.48211 22.06241 1.000 27.25467 119 ILE A O 1
ATOM 621 N N . ILE A 1 90 ? 11.85221 7.30114 24.05541 1.000 24.74266 120 ILE A N 1
ATOM 622 C CA . ILE A 1 90 ? 11.93425 8.72345 24.36491 1.000 25.84607 120 ILE A CA 1
ATOM 623 C C . ILE A 1 90 ? 13.40275 9.10402 24.24845 1.000 28.69989 120 ILE A C 1
ATOM 624 O O . ILE A 1 90 ? 14.25105 8.51498 24.93238 1.000 26.36776 120 ILE A O 1
ATOM 629 N N . GLN A 1 91 ? 13.71838 10.08508 23.39879 1.000 28.21409 121 GLN A N 1
ATOM 630 C CA . GLN A 1 91 ? 15.11479 10.40735 23.15530 1.000 24.12685 121 GLN A CA 1
ATOM 631 C C . GLN A 1 91 ? 15.33540 11.91083 23.11516 1.000 27.89753 121 GLN A C 1
ATOM 632 O O . GLN A 1 91 ? 14.51731 12.65386 22.56076 1.000 32.32728 121 GLN A O 1
ATOM 638 N N . LYS A 1 92 ? 16.47370 12.33746 23.66619 1.000 27.95005 122 LYS A N 1
ATOM 639 C CA . LYS A 1 92 ? 16.96487 13.70468 23.52306 1.000 31.10231 122 LYS A CA 1
ATOM 640 C C . LYS A 1 92 ? 18.45032 13.63655 23.20340 1.000 35.11567 122 LYS A C 1
ATOM 641 O O . LYS A 1 92 ? 19.10129 12.59383 23.36494 1.000 27.53167 122 LYS A O 1
ATOM 647 N N . ASP A 1 93 ? 18.98487 14.76356 22.72820 1.000 35.46061 123 ASP A N 1
ATOM 648 C CA . ASP A 1 93 ? 20.36962 14.81195 22.25123 1.000 36.71778 123 ASP A CA 1
ATOM 649 C C . ASP A 1 93 ? 21.32154 15.10098 23.40893 1.000 39.01003 123 ASP A C 1
ATOM 650 O O . ASP A 1 93 ? 21.73487 16.23720 23.65549 1.000 41.84162 123 ASP A O 1
ATOM 655 N N . PHE A 1 94 ? 21.70045 14.04220 24.11514 1.000 31.68156 124 PHE A N 1
ATOM 656 C CA . PHE A 1 94 ? 22.75136 14.12176 25.11210 1.000 35.02731 124 PHE A CA 1
ATOM 657 C C . PHE A 1 94 ? 23.54065 12.82778 25.01988 1.000 32.85865 124 PHE A C 1
ATOM 658 O O . PHE A 1 94 ? 22.96848 11.76870 24.75209 1.000 33.11718 124 PHE A O 1
ATOM 666 N N . LEU A 1 95 ? 24.85780 12.92602 25.18935 1.000 32.79015 125 LEU A N 1
ATOM 667 C CA . LEU A 1 95 ? 25.71264 11.75252 25.13726 1.000 35.82020 125 LEU A CA 1
ATOM 668 C C . LEU A 1 95 ? 25.27402 10.72840 26.18066 1.000 37.86863 125 LEU A C 1
ATOM 669 O O . LEU A 1 95 ? 25.33921 10.98508 27.38577 1.000 32.58519 125 LEU A O 1
ATOM 674 N N . ASP A 1 96 ? 24.82573 9.57318 25.71480 1.000 36.10208 126 ASP A N 1
ATOM 675 C CA . ASP A 1 96 ? 24.28772 8.53641 26.59095 1.000 26.96705 126 ASP A CA 1
ATOM 676 C C . ASP A 1 96 ? 25.43142 7.73276 27.20768 1.000 30.81879 126 ASP A C 1
ATOM 677 O O . ASP A 1 96 ? 25.90677 6.75529 26.63552 1.000 34.44178 126 ASP A O 1
ATOM 682 N N . VAL A 1 97 ? 25.88785 8.15732 28.39577 1.000 31.03982 127 VAL A N 1
ATOM 683 C CA . VAL A 1 97 ? 26.92817 7.45704 29.15243 1.000 31.24838 127 VAL A CA 1
ATOM 684 C C . VAL A 1 97 ? 26.54743 7.42912 30.62824 1.000 31.52150 127 VAL A C 1
ATOM 685 O O . VAL A 1 97 ? 25.68017 8.17908 31.07465 1.000 30.09445 127 VAL A O 1
ATOM 689 N N . TYR A 1 98 ? 27.21769 6.55785 31.40165 1.000 31.29441 128 TYR A N 1
ATOM 690 C CA . TYR A 1 98 ? 26.79814 6.37448 32.79118 1.000 31.43483 128 TYR A CA 1
ATOM 691 C C . TYR A 1 98 ? 26.74151 7.70940 33.52903 1.000 32.93596 128 TYR A C 1
ATOM 692 O O . TYR A 1 98 ? 25.76212 7.99541 34.23439 1.000 31.30990 128 TYR A O 1
ATOM 701 N N . TYR A 1 99 ? 27.75843 8.55885 33.35605 1.000 27.05518 129 TYR A N 1
ATOM 702 C CA . TYR A 1 99 ? 27.77504 9.80048 34.13349 1.000 29.98628 129 TYR A CA 1
ATOM 703 C C . TYR A 1 99 ? 26.87079 10.88478 33.57216 1.000 30.02288 129 TYR A C 1
ATOM 704 O O . TYR A 1 99 ? 26.90935 12.01845 34.07488 1.000 30.53928 129 TYR A O 1
ATOM 713 N N . ASN A 1 100 ? 26.02820 10.55032 32.59433 1.000 30.34784 130 ASN A N 1
ATOM 714 C CA . ASN A 1 100 ? 24.94362 11.41441 32.14396 1.000 24.01258 130 ASN A CA 1
ATOM 715 C C . ASN A 1 100 ? 23.56889 10.86746 32.53064 1.000 25.54054 130 ASN A C 1
ATOM 716 O O . ASN A 1 100 ? 22.54418 11.36955 32.05008 1.000 22.01190 130 ASN A O 1
ATOM 721 N N . LEU A 1 101 ? 23.52144 9.86334 33.40937 1.000 22.58000 131 LEU A N 1
ATOM 722 C CA . LEU A 1 101 ? 22.23157 9.30560 33.80972 1.000 19.99002 131 LEU A CA 1
ATOM 723 C C . LEU A 1 101 ? 21.29485 10.35141 34.41134 1.000 18.86556 131 LEU A C 1
ATOM 724 O O . LEU A 1 101 ? 20.07537 10.21857 34.29633 1.000 20.89513 131 LEU A O 1
ATOM 729 N N . THR A 1 102 ? 21.82258 11.39298 35.06315 1.000 19.26488 132 THR A N 1
ATOM 730 C CA . THR A 1 102 ? 20.92422 12.43197 35.57426 1.000 20.18484 132 THR A CA 1
ATOM 731 C C . THR A 1 102 ? 20.13473 13.10065 34.44142 1.000 21.54770 132 THR A C 1
ATOM 732 O O . THR A 1 102 ? 18.90187 13.24475 34.52460 1.000 20.02882 132 THR A O 1
ATOM 736 N N . LEU A 1 103 ? 20.81492 13.46527 33.34568 1.000 22.92793 133 LEU A N 1
ATOM 737 C CA . LEU A 1 103 ? 20.08655 13.99313 32.19229 1.000 21.73518 133 LEU A CA 1
ATOM 738 C C . LEU A 1 103 ? 19.03320 13.00188 31.73444 1.000 23.16619 133 LEU A C 1
ATOM 739 O O . LEU A 1 103 ? 17.89047 13.38162 31.42661 1.000 26.72880 133 LEU A O 1
ATOM 744 N N . LYS A 1 104 ? 19.40308 11.71782 31.67924 1.000 19.98729 134 LYS A N 1
ATOM 745 C CA . LYS A 1 104 ? 18.44662 10.73124 31.19035 1.000 18.68561 134 LYS A CA 1
ATOM 746 C C . LYS A 1 104 ? 17.20225 10.72600 32.05917 1.000 20.36643 134 LYS A C 1
ATOM 747 O O . LYS A 1 104 ? 16.07067 10.77858 31.54731 1.000 19.65712 134 LYS A O 1
ATOM 753 N N . THR A 1 105 ? 17.39711 10.67822 33.38817 1.000 21.56834 135 THR A N 1
ATOM 754 C CA . THR A 1 105 ? 16.25326 10.67789 34.29598 1.000 17.31333 135 THR A CA 1
ATOM 755 C C . THR A 1 105 ? 15.44034 11.95052 34.11506 1.000 20.30387 135 THR A C 1
ATOM 756 O O . THR A 1 105 ? 14.19357 11.91483 34.04286 1.000 19.31134 135 THR A O 1
ATOM 760 N N . MET A 1 106 ? 16.12412 13.08763 34.01753 1.000 19.81365 136 MET A N 1
ATOM 761 C CA . MET A 1 106 ? 15.35763 14.31997 33.88681 1.000 17.06656 136 MET A CA 1
ATOM 762 C C . MET A 1 106 ? 14.60937 14.34735 32.55985 1.000 20.75849 136 MET A C 1
ATOM 763 O O . MET A 1 106 ? 13.48125 14.86157 32.50214 1.000 24.51122 136 MET A O 1
ATOM 768 N N . MET A 1 107 ? 15.17550 13.74245 31.50931 1.000 23.31769 137 MET A N 1
ATOM 769 C CA . MET A 1 107 ? 14.42422 13.62001 30.25776 1.000 22.81339 137 MET A CA 1
ATOM 770 C C . MET A 1 107 ? 13.11397 12.87965 30.50204 1.000 27.34101 137 MET A C 1
ATOM 771 O O . MET A 1 107 ? 12.03399 13.33421 30.10164 1.000 23.15470 137 MET A O 1
ATOM 776 N N . GLY A 1 108 ? 13.19087 11.73002 31.17905 1.000 25.85309 138 GLY A N 1
ATOM 777 C CA . GLY A 1 108 ? 11.97680 10.98457 31.43764 1.000 23.24085 138 GLY A CA 1
ATOM 778 C C . GLY A 1 108 ? 10.99201 11.81569 32.21848 1.000 20.92220 138 GLY A C 1
ATOM 779 O O . GLY A 1 108 ? 9.80361 11.87192 31.88783 1.000 24.24594 138 GLY A O 1
ATOM 780 N N . ILE A 1 109 ? 11.47769 12.50801 33.24145 1.000 18.95815 139 ILE A N 1
ATOM 781 C CA . ILE A 1 109 ? 10.56447 13.28952 34.05549 1.000 18.37995 139 ILE A CA 1
ATOM 782 C C . ILE A 1 109 ? 9.96078 14.40531 33.21003 1.000 21.38725 139 ILE A C 1
ATOM 783 O O . ILE A 1 109 ? 8.75250 14.68803 33.28460 1.000 22.21969 139 ILE A O 1
ATOM 788 N N . GLU A 1 110 ? 10.79152 15.02615 32.36331 1.000 21.56061 140 GLU A N 1
ATOM 789 C CA . GLU A 1 110 ? 10.30011 16.07499 31.48024 1.000 22.90545 140 GLU A CA 1
ATOM 790 C C . GLU A 1 110 ? 9.21547 15.52629 30.57191 1.000 23.97955 140 GLU A C 1
ATOM 791 O O . GLU A 1 110 ? 8.17639 16.16892 30.36235 1.000 26.66871 140 GLU A O 1
ATOM 797 N N . TRP A 1 111 ? 9.43271 14.31778 30.04854 1.000 23.20286 141 TRP A N 1
ATOM 798 C CA . TRP A 1 111 ? 8.44420 13.73787 29.15312 1.000 21.76537 141 TRP A CA 1
ATOM 799 C C . TRP A 1 111 ? 7.11335 13.60522 29.87515 1.000 26.79152 141 TRP A C 1
ATOM 800 O O . TRP A 1 111 ? 6.07093 14.05208 29.36884 1.000 27.90069 141 TRP A O 1
ATOM 811 N N . VAL A 1 112 ? 7.13814 13.05696 31.09945 1.000 21.18111 142 VAL A N 1
ATOM 812 C CA . VAL A 1 112 ? 5.89269 12.92416 31.85048 1.000 21.57539 142 VAL A CA 1
ATOM 813 C C . VAL A 1 112 ? 5.24852 14.28973 32.00770 1.000 27.84712 142 VAL A C 1
ATOM 814 O O . VAL A 1 112 ? 4.04412 14.46779 31.77088 1.000 28.56954 142 VAL A O 1
ATOM 818 N N . HIS A 1 113 ? 6.05642 15.28101 32.38151 1.000 22.34510 143 HIS A N 1
ATOM 819 C CA . HIS A 1 113 ? 5.50219 16.60916 32.61134 1.000 26.70616 143 HIS A CA 1
ATOM 820 C C . HIS A 1 113 ? 4.86037 17.15620 31.35209 1.000 25.57732 143 HIS A C 1
ATOM 821 O O . HIS A 1 113 ? 3.73342 17.66477 31.39392 1.000 26.64598 143 HIS A O 1
ATOM 828 N N . ARG A 1 114 ? 5.52667 16.99708 30.21456 1.000 28.11259 144 ARG A N 1
ATOM 829 C CA . ARG A 1 114 ? 5.05711 17.70000 29.02397 1.000 27.85134 144 ARG A CA 1
ATOM 830 C C . ARG A 1 114 ? 3.97966 16.91744 28.29272 1.000 38.18569 144 ARG A C 1
ATOM 831 O O . ARG A 1 114 ? 3.04926 17.50357 27.73256 1.000 28.19610 144 ARG A O 1
ATOM 839 N N . PHE A 1 115 ? 4.10789 15.59815 28.25810 1.000 25.50408 145 PHE A N 1
ATOM 840 C CA . PHE A 1 115 ? 3.27982 14.78967 27.39349 1.000 27.38364 145 PHE A CA 1
ATOM 841 C C . PHE A 1 115 ? 2.40673 13.77910 28.11044 1.000 38.27725 145 PHE A C 1
ATOM 842 O O . PHE A 1 115 ? 1.49129 13.23393 27.47991 1.000 35.31889 145 PHE A O 1
ATOM 850 N N . CYS A 1 116 ? 2.61510 13.53985 29.40363 1.000 28.39324 146 CYS A N 1
ATOM 851 C CA . CYS A 1 116 ? 1.77648 12.55847 30.07357 1.000 26.27876 146 CYS A CA 1
ATOM 852 C C . CYS A 1 116 ? 1.48831 12.95258 31.51281 1.000 27.59691 146 CYS A C 1
ATOM 853 O O . CYS A 1 116 ? 1.69332 12.15065 32.43589 1.000 28.00157 146 CYS A O 1
ATOM 856 N N . PRO A 1 117 ? 1.02535 14.17838 31.75624 1.000 27.82194 147 PRO A N 1
ATOM 857 C CA . PRO A 1 117 ? 0.68137 14.56717 33.12806 1.000 28.98115 147 PRO A CA 1
ATOM 858 C C . PRO A 1 117 ? -0.51866 13.82058 33.66930 1.000 28.26054 147 PRO A C 1
ATOM 859 O O . PRO A 1 117 ? -0.78418 13.88348 34.87832 1.000 33.52196 147 PRO A O 1
ATOM 863 N N . GLN A 1 118 ? -1.22270 13.07939 32.81683 1.000 30.16290 148 GLN A N 1
ATOM 864 C CA . GLN A 1 118 ? -2.36826 12.29022 33.25158 1.000 34.88302 148 GLN A CA 1
ATOM 865 C C . GLN A 1 1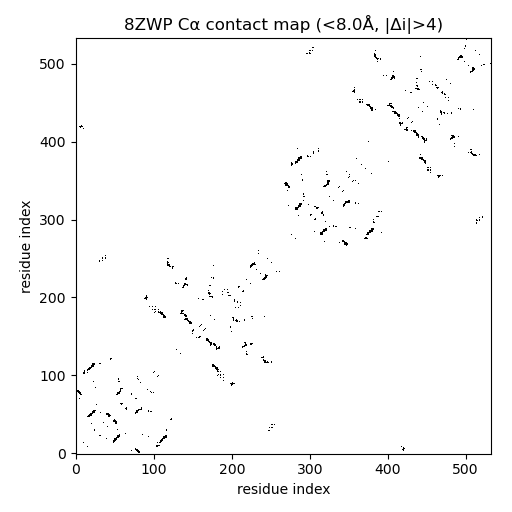18 ? -1.96849 10.98796 33.95048 1.000 34.11518 148 GLN A C 1
ATOM 866 O O . GLN A 1 118 ? -2.80468 10.38697 34.63678 1.000 31.93503 148 GLN A O 1
ATOM 872 N N . ALA A 1 119 ? -0.71417 10.55615 33.82388 1.000 27.06434 149 ALA A N 1
ATOM 873 C CA . ALA A 1 119 ? -0.28057 9.30631 34.45368 1.000 22.37709 149 ALA A CA 1
ATOM 874 C C . ALA A 1 119 ? -0.54952 9.32343 35.95153 1.000 21.82179 149 ALA A C 1
ATOM 875 O O . ALA A 1 119 ? -0.15843 10.25857 36.65944 1.000 23.26829 149 ALA A O 1
ATOM 877 N N . ALA A 1 120 ? -1.22745 8.28582 36.45405 1.000 21.90717 150 ALA A N 1
ATOM 878 C CA . ALA A 1 120 ? -1.41008 8.21777 37.90178 1.000 22.79014 150 ALA A CA 1
ATOM 879 C C . ALA A 1 120 ? -0.08242 7.96558 38.60895 1.000 24.09269 150 ALA A C 1
ATOM 880 O O . ALA A 1 120 ? 0.22891 8.61662 39.61872 1.000 20.70539 150 ALA A O 1
ATOM 882 N N . PHE A 1 121 ? 0.71004 7.03280 38.08286 1.000 24.21318 151 PHE A N 1
ATOM 883 C CA . PHE A 1 121 ? 1.98547 6.65838 38.69140 1.000 19.83184 151 PHE A CA 1
ATOM 884 C C . PHE A 1 121 ? 2.99440 6.42219 37.58340 1.000 19.07374 151 PHE A C 1
ATOM 885 O O . PHE A 1 121 ? 2.64573 6.02044 36.46576 1.000 21.94617 151 PHE A O 1
ATOM 893 N N . VAL A 1 122 ? 4.26126 6.67006 37.92371 1.000 21.66010 152 VAL A N 1
ATOM 894 C CA . VAL A 1 122 ? 5.39196 6.51068 37.02472 1.000 19.78929 152 VAL A CA 1
ATOM 895 C C . VAL A 1 122 ? 6.45806 5.73761 37.79097 1.000 17.83110 152 VAL A C 1
ATOM 896 O O . VAL A 1 122 ? 6.73451 6.04912 38.95362 1.000 17.60317 152 VAL A O 1
ATOM 900 N N . MET A 1 123 ? 7.05165 4.74230 37.15271 1.000 19.17821 153 MET A N 1
ATOM 901 C CA . MET A 1 123 ? 8.18490 4.03393 37.72993 1.000 19.01957 153 MET A CA 1
ATOM 902 C C . MET A 1 123 ? 9.38523 4.24509 36.82443 1.000 18.35417 153 MET A C 1
ATOM 903 O O . MET A 1 123 ? 9.32684 3.94359 35.63317 1.000 23.03315 153 MET A O 1
ATOM 908 N N . LYS A 1 124 ? 10.47444 4.75295 37.38510 1.000 16.51076 154 LYS A N 1
ATOM 909 C CA . LYS A 1 124 ? 11.72922 4.81312 36.65721 1.000 19.43819 154 LYS A CA 1
ATOM 910 C C . LYS A 1 124 ? 12.54676 3.59613 37.07949 1.000 21.14827 154 LYS A C 1
ATOM 911 O O . LYS A 1 124 ? 12.68951 3.34242 38.27659 1.000 17.50381 154 LYS A O 1
ATOM 917 N N . THR A 1 125 ? 13.03017 2.82023 36.10711 1.000 19.86494 155 THR A N 1
ATOM 918 C CA . THR A 1 125 ? 13.68883 1.56507 36.45375 1.000 19.44259 155 THR A CA 1
ATOM 919 C C . THR A 1 125 ? 14.89897 1.28845 35.55762 1.000 21.11051 155 THR A C 1
ATOM 920 O O . THR A 1 125 ? 14.97751 1.73930 34.40737 1.000 21.26620 155 THR A O 1
ATOM 924 N N . ASP A 1 126 ? 15.83761 0.52645 36.11715 1.000 19.08359 156 ASP A N 1
ATOM 925 C CA . ASP A 1 126 ? 16.97333 -0.05027 35.40530 1.000 18.95487 156 ASP A CA 1
ATOM 926 C C . ASP A 1 126 ? 16.48227 -1.13134 34.44045 1.000 20.35077 156 ASP A C 1
ATOM 927 O O . ASP A 1 126 ? 15.36511 -1.64785 34.54229 1.000 18.65151 156 ASP A O 1
ATOM 932 N N . SER A 1 127 ? 17.36473 -1.54444 33.54597 1.000 20.44980 157 SER A N 1
ATOM 933 C CA . SER A 1 127 ? 16.98963 -2.58267 32.59298 1.000 23.56383 157 SER A CA 1
ATOM 934 C C . SER A 1 127 ? 17.32199 -3.98581 33.08376 1.000 25.02392 157 SER A C 1
ATOM 935 O O . SER A 1 127 ? 16.74638 -4.95914 32.56543 1.000 22.95487 157 SER A O 1
ATOM 938 N N . ASP A 1 128 ? 18.25382 -4.12672 34.02910 1.000 19.25510 158 ASP A N 1
ATOM 939 C CA . ASP A 1 128 ? 18.59679 -5.45697 34.55940 1.000 19.52100 158 ASP A CA 1
ATOM 940 C C . ASP A 1 128 ? 17.72232 -5.77461 35.77584 1.000 20.15024 158 ASP A C 1
ATOM 941 O O . ASP A 1 128 ? 18.17969 -6.04666 36.88377 1.000 19.46453 158 ASP A O 1
ATOM 946 N N . MET A 1 129 ? 16.40966 -5.75386 35.52486 1.000 18.92978 159 MET A N 1
ATOM 947 C CA . MET A 1 129 ? 15.40610 -5.80295 36.57860 1.000 21.57958 159 MET A CA 1
ATOM 948 C C . MET A 1 129 ? 14.29305 -6.77944 36.22746 1.000 18.95654 159 MET A C 1
ATOM 949 O O . MET A 1 129 ? 13.94416 -6.94414 35.06150 1.000 18.10809 159 MET A O 1
ATOM 954 N N . PHE A 1 130 ? 13.70250 -7.35304 37.26447 1.000 18.86134 160 PHE A N 1
ATOM 955 C CA . PHE A 1 130 ? 12.38699 -7.97800 37.21242 1.000 17.14329 160 PHE A CA 1
ATOM 956 C C . PHE A 1 130 ? 11.41446 -7.05828 37.93410 1.000 15.57630 160 PHE A C 1
ATOM 957 O O . PHE A 1 130 ? 11.68770 -6.63915 39.05959 1.000 16.37047 160 PHE A O 1
ATOM 965 N N . ILE A 1 131 ? 10.28011 -6.75788 37.30016 1.000 17.89136 161 ILE A N 1
ATOM 966 C CA A ILE A 1 131 ? 9.24244 -5.90630 37.87974 0.560 18.99594 161 ILE A CA 1
ATOM 967 C CA B ILE A 1 131 ? 9.25179 -5.91805 37.90067 0.440 18.99035 161 ILE A CA 1
ATOM 968 C C . ILE A 1 131 ? 7.94516 -6.69754 37.90565 1.000 19.24981 161 ILE A C 1
ATOM 969 O O . ILE A 1 131 ? 7.55178 -7.27444 36.88408 1.000 17.96738 161 ILE A O 1
ATOM 978 N N . ASN A 1 132 ? 7.29088 -6.73023 39.05855 1.000 18.19632 162 ASN A N 1
ATOM 979 C CA . ASN A 1 132 ? 5.99540 -7.40423 39.18763 1.000 18.74022 162 ASN A CA 1
ATOM 980 C C . ASN A 1 132 ? 4.94996 -6.29179 39.15426 1.000 19.77022 162 ASN A C 1
ATOM 981 O O . ASN A 1 132 ? 4.58370 -5.72572 40.17915 1.000 18.36503 162 ASN A O 1
ATOM 986 N N . VAL A 1 133 ? 4.49120 -5.98531 37.94849 1.000 19.61095 163 VAL A N 1
ATOM 987 C CA . VAL A 1 133 ? 3.53680 -4.89963 37.76924 1.000 25.62070 163 VAL A CA 1
ATOM 988 C C . VAL A 1 133 ? 2.19663 -5.23121 38.41202 1.000 26.40731 163 VAL A C 1
ATOM 989 O O . VAL A 1 133 ? 1.50463 -4.33425 38.90738 1.000 24.92031 163 VAL A O 1
ATOM 993 N N . ASP A 1 134 ? 1.80384 -6.50911 38.42083 1.000 26.65668 164 ASP A N 1
ATOM 994 C CA . ASP A 1 134 ? 0.53104 -6.88627 39.03265 1.000 25.20348 164 ASP A CA 1
ATOM 995 C C . ASP A 1 134 ? 0.51629 -6.56262 40.51831 1.000 25.63761 164 ASP A C 1
ATOM 996 O O . ASP A 1 134 ? -0.41843 -5.91901 41.03148 1.000 28.63931 164 ASP A O 1
ATOM 1001 N N . TYR A 1 135 ? 1.57003 -6.97167 41.22745 1.000 20.19826 165 TYR A N 1
ATOM 1002 C CA . TYR A 1 135 ? 1.63252 -6.72094 42.65924 1.000 18.04537 165 TYR A CA 1
ATOM 1003 C C . TYR A 1 135 ? 1.83122 -5.23969 42.94466 1.000 21.06633 165 TYR A C 1
ATOM 1004 O O . TYR A 1 135 ? 1.27935 -4.71904 43.92189 1.000 22.95366 165 TYR A O 1
ATOM 1013 N N . LEU A 1 136 ? 2.64883 -4.55405 42.12613 1.000 19.91277 166 LEU A N 1
ATOM 1014 C CA . LEU A 1 136 ? 2.82170 -3.11014 42.30319 1.000 20.52472 166 LEU A CA 1
ATOM 1015 C C . LEU A 1 136 ? 1.48588 -2.38398 42.17263 1.000 23.97236 166 LEU A C 1
ATOM 1016 O O . LEU A 1 136 ? 1.16660 -1.49420 42.96198 1.000 23.49823 166 LEU A O 1
ATOM 1021 N N . THR A 1 137 ? 0.73805 -2.70887 41.13149 1.000 25.33577 167 THR A N 1
ATOM 1022 C CA . THR A 1 137 ? -0.56994 -2.09156 40.91854 1.000 25.50183 167 THR A CA 1
ATOM 1023 C C . THR A 1 137 ? -1.48613 -2.33966 42.10931 1.000 28.04602 167 THR A C 1
ATOM 1024 O O . THR A 1 137 ? -2.16195 -1.41878 42.59060 1.000 31.42900 167 THR A O 1
ATOM 1028 N N . GLU A 1 138 ? -1.54283 -3.59013 42.58325 1.000 28.93816 168 GLU A N 1
ATOM 1029 C CA . GLU A 1 138 ? -2.34556 -3.90247 43.76566 1.000 29.39448 168 GLU A CA 1
ATOM 1030 C C . GLU A 1 138 ? -1.94284 -3.04857 44.96620 1.000 34.28894 168 GLU A C 1
ATOM 1031 O O . GLU A 1 138 ? -2.80318 -2.48073 45.66177 1.000 33.98082 168 GLU A O 1
ATOM 1037 N N . LEU A 1 139 ? -0.63254 -2.89835 45.20270 1.000 26.03827 169 LEU A N 1
ATOM 1038 C CA . LEU A 1 139 ? -0.18996 -2.12445 46.35763 1.000 27.80407 169 LEU A CA 1
ATOM 1039 C C . LEU A 1 139 ? -0.48257 -0.63472 46.17576 1.000 31.43514 169 LEU A C 1
ATOM 1040 O O . LEU A 1 139 ? -0.85594 0.04884 47.13498 1.000 33.82332 169 LEU A O 1
ATOM 1045 N N . LEU A 1 140 ? -0.31797 -0.11697 44.95617 1.000 30.78345 170 LEU A N 1
ATOM 1046 C CA . LEU A 1 140 ? -0.61039 1.29400 44.70192 1.000 27.08254 170 LEU A CA 1
ATOM 1047 C C . LEU A 1 140 ? -2.09995 1.58717 44.86977 1.000 35.69359 170 LEU A C 1
ATOM 1048 O O . LEU A 1 140 ? -2.47619 2.61143 45.45197 1.000 35.73516 170 LEU A O 1
ATOM 1053 N N . LEU A 1 141 ? -2.95886 0.69455 44.36707 1.000 37.87224 171 LEU A N 1
ATOM 1054 C CA . LEU A 1 141 ? -4.39848 0.87770 44.52223 1.000 37.25480 171 LEU A CA 1
ATOM 1055 C C . LEU A 1 141 ? -4.78836 0.82930 45.98777 1.000 38.01241 171 LEU A C 1
ATOM 1056 O O . LEU A 1 141 ? -5.76352 1.47321 46.39648 1.000 45.76511 171 LEU A O 1
ATOM 1061 N N . LYS A 1 142 ? -4.03599 0.07745 46.79028 1.000 36.26956 172 LYS A N 1
ATOM 1062 C CA . LYS A 1 142 ? -4.29758 -0.00423 48.22142 1.000 38.29736 172 LYS A CA 1
ATOM 1063 C C . LYS A 1 142 ? -3.74256 1.17253 49.02125 1.000 49.36757 172 LYS A C 1
ATOM 1064 O O . LYS A 1 142 ? -4.21622 1.43855 50.13219 1.000 49.22146 172 LYS A O 1
ATOM 1070 N N . LYS A 1 143 ? -2.70094 1.83859 48.52518 1.000 45.50459 173 LYS A N 1
ATOM 1071 C CA . LYS A 1 143 ? -2.01926 2.84546 49.32778 1.000 48.88786 173 LYS A CA 1
ATOM 1072 C C . LYS A 1 143 ? -2.86069 4.10312 49.55427 1.000 43.63744 173 LYS A C 1
ATOM 1073 O O . LYS A 1 143 ? -2.65552 4.78935 50.56172 1.000 48.59313 173 LYS A O 1
ATOM 1079 N N . ASN A 1 144 ? -3.80001 4.41358 48.65160 1.000 39.32471 174 ASN A N 1
ATOM 1080 C CA . ASN A 1 144 ? -4.65447 5.60575 48.74261 1.000 46.96773 174 ASN A CA 1
ATOM 1081 C C . ASN A 1 144 ? -3.80467 6.87447 48.75780 1.000 50.95163 174 ASN A C 1
ATOM 1082 O O . ASN A 1 144 ? -4.14726 7.85641 49.41529 1.000 50.91802 174 ASN A O 1
ATOM 1087 N N . ARG A 1 145 ? -2.69266 6.85766 48.02289 1.000 47.90626 175 ARG A N 1
ATOM 1088 C CA . ARG A 1 145 ? -1.78811 8.00724 47.90682 1.000 43.88958 175 ARG A CA 1
ATOM 1089 C C . ARG A 1 145 ? -1.68688 8.39627 46.43518 1.000 45.13660 175 ARG A C 1
ATOM 1090 O O . ARG A 1 145 ? -0.99348 7.72415 45.66659 1.000 49.01692 175 ARG A O 1
ATOM 1098 N N . THR A 1 146 ? -2.38983 9.45956 46.03268 1.000 38.66300 176 THR A N 1
ATOM 1099 C CA . THR A 1 146 ? -2.44927 9.88541 44.63735 1.000 34.39756 176 THR A CA 1
ATOM 1100 C C . THR A 1 146 ? -1.62680 11.13560 44.31839 1.000 28.52424 176 THR A C 1
ATOM 1101 O O . THR A 1 146 ? -1.49590 11.48459 43.13552 1.000 28.59935 176 THR A O 1
ATOM 1105 N N . THR A 1 147 ? -1.10207 11.83867 45.32107 1.000 31.46774 177 THR A N 1
ATOM 1106 C CA . THR A 1 147 ? -0.33570 13.05507 45.08638 1.000 22.52468 177 THR A CA 1
ATOM 1107 C C . THR A 1 147 ? 0.88771 13.11177 45.99049 1.000 25.21386 177 THR A C 1
ATOM 1108 O O . THR A 1 147 ? 0.87361 12.60625 47.11443 1.000 28.33785 177 THR A O 1
ATOM 1112 N N . ARG A 1 148 ? 1.94100 13.76589 45.49291 1.000 29.07814 178 ARG A N 1
ATOM 1113 C CA . ARG A 1 148 ? 3.17616 13.96506 46.26064 1.000 26.08893 178 ARG A CA 1
ATOM 1114 C C . ARG A 1 148 ? 3.63890 12.65540 46.90443 1.000 20.26967 178 ARG A C 1
ATOM 1115 O O . ARG A 1 148 ? 4.03481 12.60563 48.07773 1.000 22.88134 178 ARG A O 1
ATOM 1123 N N . PHE A 1 149 ? 3.58370 11.57614 46.11967 1.000 21.90088 179 PHE A N 1
ATOM 1124 C CA . PHE A 1 149 ? 3.90748 10.22547 46.58060 1.000 23.31363 179 PHE A CA 1
ATOM 1125 C C . PHE A 1 149 ? 5.19194 9.74995 45.91714 1.000 18.05286 179 PHE A C 1
ATOM 1126 O O . PHE A 1 149 ? 5.33968 9.90270 44.70456 1.000 19.74007 179 PHE A O 1
ATOM 1134 N N . PHE A 1 150 ? 6.10939 9.18485 46.71290 1.000 19.79413 180 PHE A N 1
ATOM 1135 C CA . PHE A 1 150 ? 7.38891 8.71135 46.18164 1.000 22.39771 180 PHE A CA 1
ATOM 1136 C C . PHE A 1 150 ? 7.84382 7.53334 47.01785 1.000 18.38478 180 PHE A C 1
ATOM 1137 O O . PHE A 1 150 ? 7.94409 7.63994 48.24836 1.000 19.85767 180 PHE A O 1
ATOM 1145 N N . THR A 1 151 ? 8.13181 6.41229 46.36112 1.000 18.57583 181 THR A N 1
ATOM 1146 C CA . THR A 1 151 ? 8.49396 5.22316 47.10537 1.000 20.47032 181 THR A CA 1
ATOM 1147 C C . THR A 1 151 ? 9.53598 4.40469 46.34166 1.000 17.25658 181 THR A C 1
ATOM 1148 O O . THR A 1 151 ? 9.88566 4.69350 45.19972 1.000 16.75329 181 THR A O 1
ATOM 1152 N N . GLY A 1 152 ? 10.03823 3.38503 47.00096 1.000 20.27647 182 GLY A N 1
ATOM 1153 C CA . GLY A 1 152 ? 11.03502 2.50888 46.39367 1.000 18.31679 182 GLY A CA 1
ATOM 1154 C C . GLY A 1 152 ? 11.81224 1.82923 47.49868 1.000 19.56202 182 GLY A C 1
ATOM 1155 O O . GLY A 1 152 ? 11.25929 1.51191 48.54437 1.000 21.40235 182 GLY A O 1
ATOM 1156 N N . PHE A 1 153 ? 13.10690 1.59052 47.24785 1.000 17.40405 183 PHE A N 1
ATOM 1157 C CA . PHE A 1 153 ? 13.99720 1.14973 48.30959 1.000 18.99850 183 PHE A CA 1
ATOM 1158 C C . PHE A 1 153 ? 14.55043 2.40578 48.96666 1.000 20.94857 183 PHE A C 1
ATOM 1159 O O . PHE A 1 153 ? 15.35763 3.10964 48.36032 1.000 17.48759 183 PHE A O 1
ATOM 1167 N N . LEU A 1 154 ? 14.10208 2.70441 50.18094 1.000 18.43296 184 LEU A N 1
ATOM 1168 C CA . LEU A 1 154 ? 14.50099 3.95736 50.83242 1.000 18.98835 184 LEU A CA 1
ATOM 1169 C C . LEU A 1 154 ? 15.93844 3.89137 51.33048 1.000 22.65553 184 LEU A C 1
ATOM 1170 O O . LEU A 1 154 ? 16.33957 2.90953 51.96215 1.000 22.66887 184 LEU A O 1
ATOM 1175 N N . LYS A 1 155 ? 16.69820 4.96069 51.07307 1.000 21.14661 185 LYS A N 1
ATOM 1176 C CA . LYS A 1 155 ? 18.09664 5.07955 51.49395 1.000 23.29036 185 LYS A CA 1
ATOM 1177 C C . LYS A 1 155 ? 18.18977 6.37997 52.29220 1.000 25.52972 185 LYS A C 1
ATOM 1178 O O . LYS A 1 155 ? 18.29836 7.46867 51.71429 1.000 19.16502 185 LYS A O 1
ATOM 1184 N N . LEU A 1 156 ? 18.11812 6.26490 53.61660 1.000 25.39323 186 LEU A N 1
ATOM 1185 C CA . LEU A 1 156 ? 17.88219 7.42486 54.46852 1.000 27.62288 186 LEU A CA 1
ATOM 1186 C C . LEU A 1 156 ? 19.11641 7.93023 55.19152 1.000 34.39804 186 LEU A C 1
ATOM 1187 O O . LEU A 1 156 ? 19.09905 9.06369 55.68549 1.000 41.71149 186 LEU A O 1
ATOM 1192 N N . ASN A 1 157 ? 20.16971 7.12870 55.30067 1.000 29.90668 187 ASN A N 1
ATOM 1193 C CA . ASN A 1 157 ? 21.37950 7.56833 55.99562 1.000 50.10197 187 ASN A CA 1
ATOM 1194 C C . ASN A 1 157 ? 22.60116 7.29470 55.11590 1.000 41.26721 187 ASN A C 1
ATOM 1195 O O . ASN A 1 157 ? 23.47100 6.50021 55.46291 1.000 52.24293 187 ASN A O 1
ATOM 1200 N N . GLU A 1 158 ? 22.66298 7.93813 53.95156 1.000 27.79084 188 GLU A N 1
ATOM 1201 C CA . GLU A 1 158 ? 23.70856 7.63447 52.98395 1.000 24.00778 188 GLU A CA 1
ATOM 1202 C C . GLU A 1 158 ? 24.82199 8.66256 53.05373 1.000 28.90566 188 GLU A C 1
ATOM 1203 O O . GLU A 1 158 ? 24.57452 9.86850 53.12141 1.000 24.29021 188 GLU A O 1
ATOM 1209 N N . PHE A 1 159 ? 26.03229 8.17723 52.94266 1.000 20.58827 189 PHE A N 1
ATOM 1210 C CA . PHE A 1 159 ? 27.17585 9.05278 52.90443 1.000 23.64781 189 PHE A CA 1
ATOM 1211 C C . PHE A 1 159 ? 27.79848 8.97138 51.51824 1.000 21.53281 189 PHE A C 1
ATOM 1212 O O . PHE A 1 159 ? 27.80108 7.89993 50.91418 1.000 22.43042 189 PHE A O 1
ATOM 1220 N N . PRO A 1 160 ? 28.19550 10.10228 50.93899 1.000 20.80618 190 PRO A N 1
ATOM 1221 C CA . PRO A 1 160 ? 28.83539 10.06864 49.62221 1.000 18.84037 190 PRO A CA 1
ATOM 1222 C C . PRO A 1 160 ? 30.08214 9.19723 49.66776 1.000 27.02214 190 PRO A C 1
ATOM 1223 O O . PRO A 1 160 ? 30.81367 9.17403 50.65793 1.000 24.70334 190 PRO A O 1
ATOM 1227 N N . ILE A 1 161 ? 30.31898 8.49179 48.57777 1.000 21.41015 191 ILE A N 1
ATOM 1228 C CA . ILE A 1 161 ? 31.43864 7.58174 48.47619 1.000 25.87057 191 ILE A CA 1
ATOM 1229 C C . ILE A 1 161 ? 32.63864 8.38588 48.00410 1.000 21.51773 191 ILE A C 1
ATOM 1230 O O . ILE A 1 161 ? 32.60475 9.00340 46.93114 1.000 21.27648 191 ILE A O 1
ATOM 1235 N N . ARG A 1 162 ? 33.68575 8.39255 48.81882 1.000 24.96610 192 ARG A N 1
ATOM 1236 C CA . ARG A 1 162 ? 34.89064 9.15157 48.54442 1.000 20.84465 192 ARG A CA 1
ATOM 1237 C C . ARG A 1 162 ? 36.06516 8.26459 48.10799 1.000 31.06385 192 ARG A C 1
ATOM 1238 O O . ARG A 1 162 ? 37.19382 8.75479 48.05443 1.000 26.81603 192 ARG A O 1
ATOM 1246 N N . GLN A 1 163 ? 35.83408 6.98024 47.82932 1.000 30.43845 193 GLN A N 1
ATOM 1247 C CA . GLN A 1 163 ? 36.86331 6.07768 47.25750 1.000 36.18399 193 GLN A CA 1
ATOM 1248 C C . GLN A 1 163 ? 37.05092 6.45216 45.79581 1.000 34.62946 193 GLN A C 1
ATOM 1249 O O . GLN A 1 163 ? 36.14773 6.19476 44.98989 1.000 30.51523 193 GLN A O 1
ATOM 1255 N N . PRO A 1 164 ? 38.19865 7.00071 45.39586 1.000 27.75989 194 PRO A N 1
ATOM 1256 C CA . PRO A 1 164 ? 38.26904 7.72076 44.10483 1.000 26.48254 194 PRO A CA 1
ATOM 1257 C C . PRO A 1 164 ? 38.08163 6.88727 42.84295 1.000 35.30300 194 PRO A C 1
ATOM 1258 O O . PRO A 1 164 ? 37.78143 7.46314 41.78916 1.000 37.96659 194 PRO A O 1
ATOM 1262 N N . PHE A 1 165 ? 38.28436 5.57981 42.88636 1.000 25.66577 195 PHE A N 1
ATOM 1263 C CA . PHE A 1 165 ? 38.10396 4.71930 41.72409 1.000 31.71065 195 PHE A CA 1
ATOM 1264 C C . PHE A 1 165 ? 36.79681 3.92992 41.76613 1.000 28.21261 195 PHE A C 1
ATOM 1265 O O . PHE A 1 165 ? 36.57836 3.05668 40.91633 1.000 32.27039 195 PHE A O 1
ATOM 1273 N N . SER A 1 166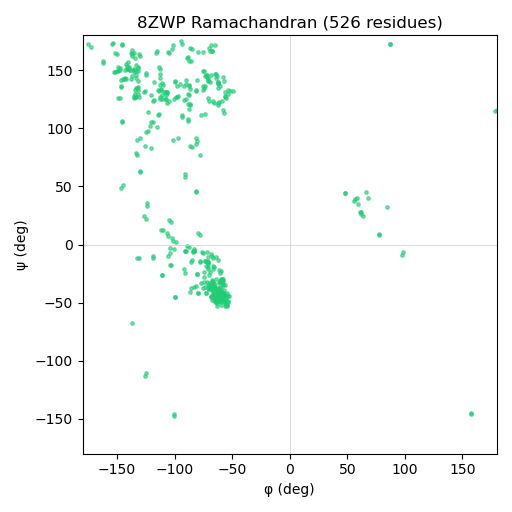 ? 35.94843 4.20039 42.75779 1.000 32.57856 196 SER A N 1
ATOM 1274 C CA . SER A 1 166 ? 34.63485 3.56949 42.88550 1.000 33.28061 196 SER A CA 1
ATOM 1275 C C . SER A 1 166 ? 33.66846 4.11600 41.83985 1.000 29.83763 196 SER A C 1
ATOM 1276 O O . SER A 1 166 ? 33.70827 5.29562 41.48000 1.000 27.58344 196 SER A O 1
ATOM 1279 N N . LYS A 1 167 ? 32.77100 3.24360 41.36475 1.000 32.13386 197 LYS A N 1
ATOM 1280 C CA . LYS A 1 167 ? 31.81844 3.65933 40.33551 1.000 30.79019 197 LYS A CA 1
ATOM 1281 C C . LYS A 1 167 ? 30.96058 4.84677 40.77556 1.000 27.46592 197 LYS A C 1
ATOM 1282 O O . LYS A 1 167 ? 30.58938 5.69404 39.94627 1.000 26.49590 197 LYS A O 1
ATOM 1288 N N . TRP A 1 168 ? 30.67640 4.95097 42.07040 1.000 24.97791 198 TRP A N 1
ATOM 1289 C CA . TRP A 1 168 ? 29.83681 6.01412 42.60676 1.000 28.41154 198 TRP A CA 1
ATOM 1290 C C . TRP A 1 168 ? 30.63519 7.08605 43.34053 1.000 26.98350 198 TRP A C 1
ATOM 1291 O O . TRP A 1 168 ? 30.08509 7.80698 44.17744 1.000 22.04076 198 TRP A O 1
ATOM 1302 N N . PHE A 1 169 ? 31.93263 7.18452 43.06351 1.000 20.63317 199 PHE A N 1
ATOM 1303 C CA . PHE A 1 169 ? 32.73601 8.22630 43.67130 1.000 20.16386 199 PHE A CA 1
ATOM 1304 C C . PHE A 1 169 ? 32.22415 9.61766 43.30480 1.000 13.82095 199 PHE A C 1
ATOM 1305 O O . PHE A 1 169 ? 31.92771 9.90293 42.14940 1.000 19.92763 199 PHE A O 1
ATOM 1313 N N . VAL A 1 170 ? 32.16288 10.49574 44.30410 1.000 18.19029 200 VAL A N 1
ATOM 1314 C CA . VAL A 1 170 ? 31.92708 11.91885 44.08431 1.000 20.44363 200 VAL A CA 1
ATOM 1315 C C . VAL A 1 170 ? 32.96402 12.68932 44.87438 1.000 18.29324 200 VAL A C 1
ATOM 1316 O O . VAL A 1 170 ? 33.13756 12.45257 46.07696 1.000 21.57552 200 VAL A O 1
ATOM 1320 N N . SER A 1 171 ? 33.66980 13.58940 44.18924 1.000 24.83610 201 SER A N 1
ATOM 1321 C CA . SER A 1 171 ? 34.62234 14.46808 44.84411 1.000 27.84570 201 SER A CA 1
ATOM 1322 C C . SER A 1 171 ? 33.88822 15.45073 45.74532 1.000 25.31719 201 SER A C 1
ATOM 1323 O O . SER A 1 171 ? 32.66750 15.61859 45.66236 1.000 22.22839 201 SER A O 1
ATOM 1326 N N . LYS A 1 172 ? 34.65121 16.12109 46.61121 1.000 22.16048 202 LYS A N 1
ATOM 1327 C CA . LYS A 1 172 ? 34.03739 17.13028 47.46235 1.000 24.41100 202 LYS A CA 1
ATOM 1328 C C . LYS A 1 172 ? 33.54778 18.31836 46.64323 1.000 23.51252 202 LYS A C 1
ATOM 1329 O O . LYS A 1 172 ? 32.54675 18.94022 47.00291 1.000 30.08226 202 LYS A O 1
ATOM 1335 N N . SER A 1 173 ? 34.19699 18.63076 45.51927 1.000 21.98397 203 SER A N 1
ATOM 1336 C CA A SER A 1 173 ? 33.67630 19.70182 44.67104 0.560 25.36811 203 SER A CA 1
ATOM 1337 C CA B SER A 1 173 ? 33.67573 19.69898 44.67118 0.440 25.37933 203 SER A CA 1
ATOM 1338 C C . SER A 1 173 ? 32.38199 19.28960 43.98283 1.000 24.68830 203 SER A C 1
ATOM 1339 O O . SER A 1 173 ? 31.51575 20.13583 43.74759 1.000 25.56390 203 SER A O 1
ATOM 1344 N N . GLU A 1 174 ? 32.23279 18.00083 43.66213 1.000 18.86045 204 GLU A N 1
ATOM 1345 C CA . GLU A 1 174 ? 31.00311 17.50646 43.04097 1.000 24.68476 204 GLU A CA 1
ATOM 1346 C C . GLU A 1 174 ? 29.85844 17.45511 44.04111 1.000 23.71990 204 GLU A C 1
ATOM 1347 O O . GLU A 1 174 ? 28.71743 17.79716 43.70077 1.000 25.64243 204 GLU A O 1
ATOM 1353 N N . TYR A 1 175 ? 30.13662 17.00563 45.26890 1.000 20.57663 205 TYR A N 1
ATOM 1354 C CA . TYR A 1 175 ? 29.16194 17.00936 46.35538 1.000 20.53613 205 TYR A CA 1
ATOM 1355 C C . TYR A 1 175 ? 29.89612 17.26880 47.66328 1.000 20.81064 205 TYR A C 1
ATOM 1356 O O . TYR A 1 175 ? 30.56841 16.37805 48.21302 1.000 21.30582 205 TYR A O 1
ATOM 1365 N N . PRO A 1 176 ? 29.76495 18.47596 48.20359 1.000 19.08315 206 PRO A N 1
ATOM 1366 C CA . PRO A 1 176 ? 30.63377 18.92224 49.29812 1.000 19.49371 206 PRO A CA 1
ATOM 1367 C C . PRO A 1 176 ? 30.18051 18.61515 50.71650 1.000 26.37260 206 PRO A C 1
ATOM 1368 O O . PRO A 1 176 ? 30.90301 18.97751 51.65293 1.000 28.03368 206 PRO A O 1
ATOM 1372 N N . TRP A 1 177 ? 29.02880 17.98714 50.93323 1.000 20.29252 207 TRP A N 1
ATOM 1373 C CA . TRP A 1 177 ? 28.53625 17.79881 52.28714 1.000 19.58942 207 TRP A CA 1
ATOM 1374 C C . TRP A 1 177 ? 28.70942 16.34605 52.72061 1.000 19.91299 207 TRP A C 1
ATOM 1375 O O . TRP A 1 177 ? 28.98739 15.45404 51.90329 1.000 22.14303 207 TRP A O 1
ATOM 1386 N N . ASP A 1 178 ? 28.56323 16.13241 54.03777 1.000 20.54246 208 ASP A N 1
ATOM 1387 C CA . ASP A 1 178 ? 28.91930 14.83080 54.63258 1.000 22.26624 208 ASP A CA 1
ATOM 1388 C C . ASP A 1 178 ? 27.90319 13.74223 54.33244 1.000 23.30513 208 ASP A C 1
ATOM 1389 O O . ASP A 1 178 ? 28.24884 12.55396 54.37087 1.000 21.24235 208 ASP A O 1
ATOM 1394 N N . ARG A 1 179 ? 26.63943 14.11012 54.11816 1.000 20.60494 209 ARG A N 1
ATOM 1395 C CA . ARG A 1 179 ? 25.56868 13.14837 53.92208 1.000 19.69334 209 ARG A CA 1
ATOM 1396 C C . ARG A 1 179 ? 24.72628 13.55013 52.72397 1.000 19.69745 209 ARG A C 1
ATOM 1397 O O . ARG A 1 179 ? 24.65187 14.72367 52.37066 1.000 19.85781 209 ARG A O 1
ATOM 1405 N N . TYR A 1 180 ? 24.08013 12.54351 52.10965 1.000 19.50212 210 TYR A N 1
ATOM 1406 C CA . TYR A 1 180 ? 23.11629 12.76297 51.04504 1.000 16.34142 210 TYR A CA 1
ATOM 1407 C C . TYR A 1 180 ? 21.75035 13.02060 51.65417 1.000 19.94128 210 TYR A C 1
ATOM 1408 O O . TYR A 1 180 ? 21.48158 12.62445 52.79513 1.000 20.59635 210 TYR A O 1
ATOM 1417 N N . PRO A 1 181 ? 20.86219 13.65998 50.91037 1.000 16.24405 211 PRO A N 1
ATOM 1418 C CA . PRO A 1 181 ? 19.45851 13.74540 51.32914 1.000 16.67228 211 PRO A CA 1
ATOM 1419 C C . PRO A 1 181 ? 18.84546 12.35865 51.33842 1.000 18.54553 211 PRO A C 1
ATOM 1420 O O . PRO A 1 181 ? 19.46448 11.40881 50.82558 1.000 19.79837 211 PRO A O 1
ATOM 1424 N N . PRO A 1 182 ? 17.62673 12.19949 51.86023 1.000 23.70564 212 PRO A N 1
ATOM 1425 C CA . PRO A 1 182 ? 16.92942 10.91918 51.66587 1.000 22.23095 212 PRO A CA 1
ATOM 1426 C C . PRO A 1 182 ? 16.70865 10.70734 50.17898 1.000 16.29297 212 PRO A C 1
ATOM 1427 O O . PRO A 1 182 ? 16.36816 11.63835 49.45002 1.000 16.81974 212 PRO A O 1
ATOM 1431 N N . PHE A 1 183 ? 16.89512 9.46678 49.71200 1.000 17.41747 213 PHE A N 1
ATOM 1432 C CA . PHE A 1 183 ? 16.54302 9.19306 48.32501 1.000 18.28487 213 PHE A CA 1
ATOM 1433 C C . PHE A 1 183 ? 16.21666 7.70699 48.20482 1.000 16.42274 213 PHE A C 1
ATOM 1434 O O . PHE A 1 183 ? 16.36242 6.95488 49.16059 1.000 17.23260 213 PHE A O 1
ATOM 1442 N N . CYS A 1 184 ? 15.72412 7.30323 47.04191 1.000 15.67993 214 CYS A N 1
ATOM 1443 C CA . CYS A 1 184 ? 15.42731 5.88974 46.78128 1.000 16.35114 214 CYS A CA 1
ATOM 1444 C C . CYS A 1 184 ? 16.36549 5.33894 45.71664 1.000 15.97450 214 CYS A C 1
ATOM 1445 O O . CYS A 1 184 ? 16.73054 6.03944 44.77288 1.000 16.84566 214 CYS A O 1
ATOM 1448 N N . SER A 1 185 ? 16.70899 4.05550 45.84880 1.000 14.45611 215 SER A N 1
ATOM 1449 C CA . SER A 1 185 ? 17.64334 3.44263 44.90586 1.000 15.83385 215 SER A CA 1
ATOM 1450 C C . SER A 1 185 ? 17.20285 3.68213 43.45936 1.000 19.64897 215 SER A C 1
ATOM 1451 O O . SER A 1 185 ? 16.04313 3.44877 43.10651 1.000 15.86619 215 SER A O 1
ATOM 1454 N N . GLY A 1 186 ? 18.14129 4.11196 42.61405 1.000 14.39951 216 GLY A N 1
ATOM 1455 C CA . GLY A 1 186 ? 17.88537 4.30189 41.20372 1.000 15.37642 216 GLY A CA 1
ATOM 1456 C C . GLY A 1 186 ? 17.54701 3.02905 40.44233 1.000 16.74846 216 GLY A C 1
ATOM 1457 O O . GLY A 1 186 ? 17.09135 3.11843 39.29040 1.000 19.92677 216 GLY A O 1
ATOM 1458 N N . THR A 1 187 ? 17.72584 1.86491 41.05517 1.000 13.99347 217 THR A N 1
ATOM 1459 C CA . THR A 1 187 ? 17.35645 0.63117 40.36600 1.000 12.58861 217 THR A CA 1
ATOM 1460 C C . THR A 1 187 ? 15.87264 0.61009 40.00982 1.000 20.26880 217 THR A C 1
ATOM 1461 O O . THR A 1 187 ? 15.48308 -0.01087 39.00896 1.000 16.23256 217 THR A O 1
ATOM 1465 N N . GLY A 1 188 ? 15.02960 1.25515 40.81510 1.000 18.27243 218 GLY A N 1
ATOM 1466 C CA . GLY A 1 188 ? 13.60463 1.28330 40.48163 1.000 17.56945 218 GLY A CA 1
ATOM 1467 C C . GLY A 1 188 ? 12.86303 2.03107 41.56601 1.000 14.94370 218 GLY A C 1
ATOM 1468 O O . GLY A 1 188 ? 12.84295 1.57085 42.70852 1.000 17.38448 218 GLY A O 1
ATOM 1469 N N . TYR A 1 189 ? 12.27512 3.19030 41.23479 1.000 18.67784 219 TYR A N 1
ATOM 1470 C CA . TYR A 1 189 ? 11.45665 3.93483 42.19328 1.000 15.12847 219 TYR A CA 1
ATOM 1471 C C . TYR A 1 189 ? 10.16947 4.38203 41.50950 1.000 15.41412 219 TYR A C 1
ATOM 1472 O O . TYR A 1 189 ? 10.07632 4.43670 40.27824 1.000 17.35049 219 TYR A O 1
ATOM 1481 N N . VAL A 1 190 ? 9.17167 4.70166 42.33521 1.000 17.08913 220 VAL A N 1
ATOM 1482 C CA . VAL A 1 190 ? 7.81475 4.95448 41.85203 1.000 16.46583 220 VAL A CA 1
ATOM 1483 C C . VAL A 1 190 ? 7.29122 6.24329 42.46676 1.000 15.74819 220 VAL A C 1
ATOM 1484 O O . VAL A 1 190 ? 7.48923 6.49567 43.65875 1.000 18.11064 220 VAL A O 1
ATOM 1488 N N . PHE A 1 191 ? 6.57682 7.03066 41.66490 1.000 18.58388 221 PHE A N 1
ATOM 1489 C CA . PHE A 1 191 ? 6.02220 8.28044 42.17104 1.000 18.51978 221 PHE A CA 1
ATOM 1490 C C . PHE A 1 191 ? 4.69905 8.60017 41.49143 1.000 21.23373 221 PHE A C 1
ATOM 1491 O O . PHE A 1 191 ? 4.46332 8.21533 40.34481 1.000 20.55336 221 PHE A O 1
ATOM 1499 N N . SER A 1 192 ? 3.84446 9.32880 42.21087 1.000 24.15865 222 SER A N 1
ATOM 1500 C CA . SER A 1 192 ? 2.62294 9.82344 41.58371 1.000 24.99052 222 SER A CA 1
ATOM 1501 C C . SER A 1 192 ? 2.98296 10.81693 40.48767 1.000 25.58779 222 SER A C 1
ATOM 1502 O O . SER A 1 192 ? 3.96618 11.56425 40.58922 1.000 22.04589 222 SER A O 1
ATOM 1505 N N . GLY A 1 193 ? 2.16222 10.82168 39.43496 1.000 19.59055 223 GLY A N 1
ATOM 1506 C CA . GLY A 1 193 ? 2.48999 11.55215 38.22335 1.000 20.10664 223 GLY A CA 1
ATOM 1507 C C . GLY A 1 193 ? 2.72806 13.04584 38.42657 1.000 25.89418 223 GLY A C 1
ATOM 1508 O O . GLY A 1 193 ? 3.53128 13.64406 37.71124 1.000 24.64712 223 GLY A O 1
ATOM 1509 N N . ASP A 1 194 ? 1.99541 13.67784 39.35934 1.000 26.11698 224 ASP A N 1
ATOM 1510 C CA . ASP A 1 194 ? 2.18597 15.11412 39.63550 1.000 24.49129 224 ASP A CA 1
ATOM 1511 C C . ASP A 1 194 ? 3.61778 15.42354 40.07119 1.000 29.39391 224 ASP A C 1
ATOM 1512 O O . ASP A 1 194 ? 4.12216 16.55397 39.88244 1.000 26.41237 224 ASP A O 1
ATOM 1517 N N . VAL A 1 195 ? 4.26244 14.44364 40.71938 1.000 25.79747 225 VAL A N 1
ATOM 1518 C CA . VAL A 1 195 ? 5.63064 14.63678 41.17468 1.000 21.98618 225 VAL A CA 1
ATOM 1519 C C . VAL A 1 195 ? 6.55000 14.98347 40.01287 1.000 20.56515 225 VAL A C 1
ATOM 1520 O O . VAL A 1 195 ? 7.50186 15.74757 40.18782 1.000 23.16279 225 VAL A O 1
ATOM 1524 N N . ALA A 1 196 ? 6.30258 14.42917 38.81488 1.000 22.11425 226 ALA A N 1
ATOM 1525 C CA . ALA A 1 196 ? 7.15965 14.73798 37.66881 1.000 23.27405 226 ALA A CA 1
ATOM 1526 C C . ALA A 1 196 ? 7.16829 16.23094 37.36793 1.000 28.06521 226 ALA A C 1
ATOM 1527 O O . ALA A 1 196 ? 8.22588 16.81921 37.08555 1.000 25.11654 226 ALA A O 1
ATOM 1529 N N . SER A 1 197 ? 5.99091 16.86230 37.37814 1.000 25.11097 227 SER A N 1
ATOM 1530 C CA . SER A 1 197 ? 5.94809 18.29474 37.09707 1.000 23.99051 227 SER A CA 1
ATOM 1531 C C . SER A 1 197 ? 6.67274 19.08092 38.18165 1.000 21.82396 227 SER A C 1
ATOM 1532 O O . SER A 1 197 ? 7.40177 20.04702 37.88792 1.000 25.34963 227 SER A O 1
ATOM 1535 N N . GLN A 1 198 ? 6.48587 18.68866 39.44312 1.000 22.23444 228 GLN A N 1
ATOM 1536 C CA . GLN A 1 198 ? 7.13905 19.44034 40.51367 1.000 20.76527 228 GLN A CA 1
ATOM 1537 C C . GLN A 1 198 ? 8.66635 19.31519 40.41735 1.000 22.43693 228 GLN A C 1
ATOM 1538 O O . GLN A 1 198 ? 9.40555 20.30063 40.59516 1.000 21.04958 228 GLN A O 1
ATOM 1544 N N . VAL A 1 199 ? 9.15520 18.10191 40.14505 1.000 24.22740 229 VAL A N 1
ATOM 1545 C CA . VAL A 1 199 ? 10.59713 17.89007 40.02433 1.000 21.96863 229 VAL A CA 1
ATOM 1546 C C . VAL A 1 199 ? 11.14460 18.65704 38.83189 1.000 19.53133 229 VAL A C 1
ATOM 1547 O O . VAL A 1 199 ? 12.17610 19.33015 38.93352 1.000 26.37416 229 VAL A O 1
ATOM 1551 N N . TYR A 1 200 ? 10.47433 18.57072 37.67537 1.000 23.21140 230 TYR A N 1
ATOM 1552 C CA . TYR A 1 200 ? 10.96117 19.30740 36.51789 1.000 24.46289 230 TYR A CA 1
ATOM 1553 C C . TYR A 1 200 ? 11.02588 20.79242 36.83037 1.000 24.35418 230 TYR A C 1
ATOM 1554 O O . TYR A 1 200 ? 12.02031 21.45446 36.51289 1.000 27.78198 230 TYR A O 1
ATOM 1563 N N . ASN A 1 201 ? 10.00488 21.31530 37.51756 1.000 23.92946 231 ASN A N 1
ATOM 1564 C CA . ASN A 1 201 ? 9.99701 22.74706 37.83639 1.000 28.60040 231 ASN A CA 1
ATOM 1565 C C . ASN A 1 201 ? 11.18246 23.13564 38.72023 1.000 28.29922 231 ASN A C 1
ATOM 1566 O O . ASN A 1 201 ? 11.81949 24.17771 38.48805 1.000 31.80827 231 ASN A O 1
ATOM 1571 N N . VAL A 1 202 ? 11.49585 22.33004 39.75066 1.000 23.06656 232 VAL A N 1
ATOM 1572 C CA . VAL A 1 202 ? 12.55654 22.74004 40.67815 1.000 25.67450 232 VAL A CA 1
ATOM 1573 C C . VAL A 1 202 ? 13.96277 22.35284 40.21129 1.000 33.34652 232 VAL A C 1
ATOM 1574 O O . VAL A 1 202 ? 14.94357 22.94716 40.69293 1.000 29.83148 232 VAL A O 1
ATOM 1578 N N . SER A 1 203 ? 14.09223 21.44688 39.23157 1.000 24.84588 233 SER A N 1
ATOM 1579 C CA . SER A 1 203 ? 15.38858 20.83715 38.91907 1.000 24.04696 233 SER A CA 1
ATOM 1580 C C . SER A 1 203 ? 16.48581 21.86653 38.63924 1.000 29.00966 233 SER A C 1
ATOM 1581 O O . SER A 1 203 ? 17.63518 21.69599 39.06540 1.000 24.72989 233 SER A O 1
ATOM 1584 N N . LYS A 1 204 ? 16.17179 22.92132 37.89533 1.000 28.27622 234 LYS A N 1
ATOM 1585 C CA . LYS A 1 204 ? 17.23989 23.83959 37.52457 1.000 29.55079 234 LYS A CA 1
ATOM 1586 C C . LYS A 1 204 ? 17.75770 24.67510 38.69344 1.000 26.94990 234 LYS A C 1
ATOM 1587 O O . LYS A 1 204 ? 18.81086 25.30208 38.55073 1.000 30.57676 234 LYS A O 1
ATOM 1593 N N . SER A 1 205 ? 17.09869 24.68291 39.85120 1.000 23.58027 235 SER A N 1
ATOM 1594 C CA . SER A 1 205 ? 17.60844 25.45706 40.98394 1.000 25.80688 235 SER A CA 1
ATOM 1595 C C . SER A 1 205 ? 18.26640 24.60193 42.05077 1.000 25.06520 235 SER A C 1
ATOM 1596 O O . SER A 1 205 ? 18.79839 25.14003 43.02304 1.000 25.27854 235 SER A O 1
ATOM 1599 N N . VAL A 1 206 ? 18.26420 23.28541 41.87921 1.000 19.58274 236 VAL A N 1
ATOM 1600 C CA . VAL A 1 206 ? 18.80926 22.34370 42.84276 1.000 19.60990 236 VAL A CA 1
ATOM 1601 C C . VAL A 1 206 ? 20.24191 22.02282 42.42006 1.000 17.64876 236 VAL A C 1
ATOM 1602 O O . VAL A 1 206 ? 20.49678 21.84986 41.21866 1.000 19.21238 236 VAL A O 1
ATOM 1606 N N . PRO A 1 207 ? 21.19653 21.94444 43.34121 1.000 19.12943 237 PRO A N 1
ATOM 1607 C CA . PRO A 1 207 ? 22.58131 21.61507 42.94216 1.000 20.54538 237 PRO A CA 1
ATOM 1608 C C . PRO A 1 207 ? 22.65765 20.32417 42.13002 1.000 20.66421 237 PRO A C 1
ATOM 1609 O O . PRO A 1 207 ? 22.09065 19.30657 42.49863 1.000 20.92428 237 PRO A O 1
ATOM 1613 N N . TYR A 1 208 ? 23.38519 20.36918 41.02144 1.000 21.10309 238 TYR A N 1
ATOM 1614 C CA . TYR A 1 208 ? 23.51578 19.20034 40.16779 1.000 20.67007 238 TYR A CA 1
ATOM 1615 C C . TYR A 1 208 ? 24.39395 18.13907 40.82645 1.000 21.58452 238 TYR A C 1
ATOM 1616 O O . TYR A 1 208 ? 25.36636 18.45476 41.52185 1.000 23.55483 238 TYR A O 1
ATOM 1625 N N . ILE A 1 209 ? 24.03968 16.87515 40.61654 1.000 20.72678 239 ILE A N 1
ATOM 1626 C CA . ILE A 1 209 ? 24.92507 15.75796 40.94387 1.000 21.14400 239 ILE A CA 1
ATOM 1627 C C . ILE A 1 209 ? 24.72547 14.68269 39.88926 1.000 21.62090 239 ILE A C 1
ATOM 1628 O O . ILE A 1 209 ? 23.60793 14.47177 39.40333 1.000 16.79937 239 ILE A O 1
ATOM 1633 N N . LYS A 1 210 ? 25.82369 14.02406 39.50764 1.000 17.43124 240 LYS A N 1
ATOM 1634 C CA . LYS A 1 210 ? 25.80081 13.08113 38.41004 1.000 22.37075 240 LYS A CA 1
ATOM 1635 C C . LYS A 1 210 ? 25.15094 11.75511 38.77529 1.000 19.03450 240 LYS A C 1
ATOM 1636 O O . LYS A 1 210 ? 24.95316 10.93146 37.88852 1.000 21.28471 240 LYS A O 1
ATOM 1642 N N . LEU A 1 211 ? 24.81444 11.52571 40.04039 1.000 18.01255 241 LEU A N 1
ATOM 1643 C CA . LEU A 1 211 ? 24.09380 10.31212 40.43801 1.000 16.90156 241 LEU A CA 1
ATOM 1644 C C . LEU A 1 211 ? 22.60003 10.64068 40.44849 1.000 16.97866 241 LEU A C 1
ATOM 1645 O O . LEU A 1 211 ? 22.14930 11.46445 41.25247 1.000 17.56786 241 LEU A O 1
ATOM 1650 N N . GLU A 1 212 ? 21.85872 10.06351 39.51161 1.000 19.95377 242 GLU A N 1
ATOM 1651 C CA . GLU A 1 212 ? 20.49495 10.53234 39.23794 1.000 17.35398 242 GLU A CA 1
ATOM 1652 C C . GLU A 1 212 ? 19.56201 10.32434 40.43230 1.000 17.08907 242 GLU A C 1
ATOM 1653 O O . GLU A 1 212 ? 18.67982 11.15685 40.68488 1.000 17.33102 242 GLU A O 1
ATOM 1659 N N . ASP A 1 213 ? 19.70495 9.20410 41.16592 1.000 17.69022 243 ASP A N 1
ATOM 1660 C CA . ASP A 1 213 ? 18.78712 8.95895 42.28500 1.000 17.88025 243 ASP A CA 1
ATOM 1661 C C . ASP A 1 213 ? 19.01323 9.94128 43.42942 1.000 17.92652 243 ASP A C 1
ATOM 1662 O O . ASP A 1 213 ? 18.04783 10.41313 44.05063 1.000 16.27046 243 ASP A O 1
ATOM 1667 N N . VAL A 1 214 ? 20.27122 10.29987 43.69148 1.000 13.63195 244 VAL A N 1
ATOM 1668 C CA . VAL A 1 214 ? 20.55191 11.35930 44.65120 1.000 14.49681 244 VAL A CA 1
ATOM 1669 C C . VAL A 1 214 ? 19.98089 12.68642 44.15338 1.000 14.21385 244 VAL A C 1
ATOM 1670 O O . VAL A 1 214 ? 19.45199 13.47491 44.94259 1.000 16.61174 244 VAL A O 1
ATOM 1674 N N . PHE A 1 215 ? 20.14711 12.98729 42.86711 1.000 14.40054 245 PHE A N 1
ATOM 1675 C CA . PHE A 1 215 ? 19.66205 14.27276 42.37334 1.000 17.12125 245 PHE A CA 1
ATOM 1676 C C . PHE A 1 215 ? 18.15288 14.38720 42.57853 1.000 17.98900 245 PHE A C 1
ATOM 1677 O O . PHE A 1 215 ? 17.64693 15.41999 43.04276 1.000 18.77816 245 PHE A O 1
ATOM 1685 N N . VAL A 1 216 ? 17.41936 13.33176 42.23061 1.000 16.94894 246 VAL A N 1
ATOM 1686 C CA . VAL A 1 216 ? 15.97103 13.34057 42.46196 1.000 15.42578 246 VAL A CA 1
ATOM 1687 C C . VAL A 1 216 ? 15.67614 13.53448 43.94909 1.000 17.47969 246 VAL A C 1
ATOM 1688 O O . VAL A 1 216 ? 14.74885 14.26038 44.31912 1.000 20.10305 246 VAL A O 1
ATOM 1692 N N . GLY A 1 217 ? 16.44074 12.88015 44.82174 1.000 17.30848 247 GLY A N 1
ATOM 1693 C CA . GLY A 1 217 ? 16.26930 13.10604 46.25691 1.000 15.50337 247 GLY A CA 1
ATOM 1694 C C . GLY A 1 217 ? 16.45951 14.56599 46.65396 1.000 20.78328 247 GLY A C 1
ATOM 1695 O O . GLY A 1 217 ? 15.71202 15.10918 47.48132 1.000 19.50725 247 GLY A O 1
ATOM 1696 N N . LEU A 1 218 ? 17.47581 15.21423 46.09314 1.000 14.78615 248 LEU A N 1
ATOM 1697 C CA . LEU A 1 218 ? 17.63690 16.65043 46.36297 1.000 19.92871 248 LEU A CA 1
ATOM 1698 C C . LEU A 1 218 ? 16.39651 17.43267 45.92671 1.000 22.00316 248 LEU A C 1
ATOM 1699 O O . LEU A 1 218 ? 15.94851 18.34668 46.62883 1.000 17.59457 248 LEU A O 1
ATOM 1704 N N . CYS A 1 219 ? 15.85161 17.11038 44.74800 1.000 18.05465 249 CYS A N 1
ATOM 1705 C CA . CYS A 1 219 ? 14.65319 17.80739 44.28855 1.000 20.02555 249 CYS A CA 1
ATOM 1706 C C . CYS A 1 219 ? 13.47003 17.56297 45.23011 1.000 20.32762 249 CYS A C 1
ATOM 1707 O O . CYS A 1 219 ? 12.72677 18.49653 45.56586 1.000 20.84462 249 CYS A O 1
ATOM 1710 N N . LEU A 1 220 ? 13.23037 16.30270 45.60226 1.000 17.16761 250 LEU A N 1
ATOM 1711 C CA . LEU A 1 220 ? 12.13359 15.98385 46.52215 1.000 18.15712 250 LEU A CA 1
ATOM 1712 C C . LEU A 1 220 ? 12.28823 16.71610 47.84396 1.000 24.80625 250 LEU A C 1
ATOM 1713 O O . LEU A 1 220 ? 11.30995 17.20132 48.43006 1.000 22.34574 250 LEU A O 1
ATOM 1718 N N . GLU A 1 221 ? 13.50725 16.77363 48.34844 1.000 17.19840 251 GLU A N 1
ATOM 1719 C CA . GLU A 1 221 ? 13.75950 17.51501 49.57639 1.000 17.78393 251 GLU A CA 1
ATOM 1720 C C . GLU A 1 221 ? 13.42271 18.99343 49.40991 1.000 19.38837 251 GLU A C 1
ATOM 1721 O O . GLU A 1 221 ? 12.82332 19.60491 50.30642 1.000 21.67120 251 GLU A O 1
ATOM 1727 N N . ARG A 1 222 ? 13.81032 19.59148 48.28162 1.000 18.10726 252 ARG A N 1
ATOM 1728 C CA . ARG A 1 222 ? 13.46363 20.99831 48.06952 1.000 19.12200 252 ARG A CA 1
ATOM 1729 C C . ARG A 1 222 ? 11.95115 21.17896 48.03731 1.000 30.97530 252 ARG A C 1
ATOM 1730 O O . ARG A 1 222 ? 11.42851 22.20942 48.48592 1.000 26.22160 252 ARG A O 1
ATOM 1738 N N . LEU A 1 223 ? 11.23728 20.17285 47.54035 1.000 23.81753 253 LEU A N 1
ATOM 1739 C CA . LEU A 1 223 ? 9.78439 20.18269 47.40021 1.000 22.50176 253 LEU A CA 1
ATOM 1740 C C . LEU A 1 223 ? 9.05094 19.78781 48.67820 1.000 23.02853 253 LEU A C 1
ATOM 1741 O O . LEU A 1 223 ? 7.81446 19.86102 48.70947 1.000 27.19197 253 LEU A O 1
ATOM 1746 N N . ASN A 1 224 ? 9.77243 19.38059 49.72033 1.000 20.39029 254 ASN A N 1
ATOM 1747 C CA . ASN A 1 224 ? 9.19839 18.89987 50.98223 1.000 27.78931 254 ASN A CA 1
ATOM 1748 C C . ASN A 1 224 ? 8.32858 17.65107 50.79226 1.000 35.22934 254 ASN A C 1
ATOM 1749 O O . ASN A 1 224 ? 7.39738 17.40190 51.57235 1.000 29.96367 254 ASN A O 1
ATOM 1754 N N . ILE A 1 225 ? 8.64326 16.86463 49.76065 1.000 27.15151 255 ILE A N 1
ATOM 1755 C CA . ILE A 1 225 ? 8.00722 15.56970 49.51145 1.000 26.70202 255 ILE A CA 1
ATOM 1756 C C . ILE A 1 225 ? 8.76376 14.50925 50.29981 1.000 32.56249 255 ILE A C 1
ATOM 1757 O O . ILE A 1 225 ? 9.98259 14.35952 50.15020 1.000 25.74438 255 ILE A O 1
ATOM 1762 N N . ARG A 1 226 ? 8.05622 13.81634 51.18937 1.000 29.83762 256 ARG A N 1
ATOM 1763 C CA . ARG A 1 226 ? 8.64868 12.81697 52.06428 1.000 32.91519 256 ARG A CA 1
ATOM 1764 C C . ARG A 1 226 ? 8.61017 11.43826 51.40829 1.000 27.48382 256 ARG A C 1
ATOM 1765 O O . ARG A 1 226 ? 7.60955 11.05854 50.79521 1.000 28.60034 256 ARG A O 1
ATOM 1773 N N . LEU A 1 227 ? 9.69838 10.68769 51.54004 1.000 24.65685 257 LEU A N 1
ATOM 1774 C CA . LEU A 1 227 ? 9.70073 9.31679 51.04131 1.000 24.83985 257 LEU A CA 1
ATOM 1775 C C . LEU A 1 227 ? 8.83038 8.44635 51.93256 1.000 24.16077 257 LEU A C 1
ATOM 1776 O O . LEU A 1 227 ? 8.80210 8.61805 53.15178 1.000 27.17823 257 LEU A O 1
ATOM 1781 N N . GLU A 1 228 ? 8.16139 7.45906 51.34233 1.000 26.25106 258 GLU A N 1
ATOM 1782 C CA . GLU A 1 228 ? 7.45534 6.50880 52.18789 1.000 28.15914 258 GLU A CA 1
ATOM 1783 C C . GLU A 1 228 ? 7.58881 5.09324 51.64574 1.000 19.34258 258 GLU A C 1
ATOM 1784 O O . GLU A 1 228 ? 7.74400 4.88571 50.44240 1.000 25.62660 258 GLU A O 1
ATOM 1790 N N . GLU A 1 229 ? 7.54180 4.13229 52.56637 1.000 26.25408 259 GLU A N 1
ATOM 1791 C CA . GLU A 1 229 ? 7.56534 2.71792 52.20749 1.000 23.39933 259 GLU A CA 1
ATOM 1792 C C . GLU A 1 229 ? 6.26873 2.31841 51.51973 1.000 27.39877 259 GLU A C 1
ATOM 1793 O O . GLU A 1 229 ? 5.18067 2.75393 51.90556 1.000 29.60803 259 GLU A O 1
ATOM 1799 N N . LEU A 1 230 ? 6.38542 1.48635 50.48404 1.000 25.96012 260 LEU A N 1
ATOM 1800 C CA . LEU A 1 230 ? 5.19277 1.12393 49.72719 1.000 28.11868 260 LEU A CA 1
ATOM 1801 C C . LEU A 1 230 ? 4.28224 0.21836 50.53719 1.000 27.76057 260 LEU A C 1
ATOM 1802 O O . LEU A 1 230 ? 3.05262 0.33835 50.45023 1.000 31.14119 260 LEU A O 1
ATOM 1807 N N . HIS A 1 231 ? 4.86706 -0.64742 51.35967 1.000 27.61942 261 HIS A N 1
ATOM 1808 C CA . HIS A 1 231 ? 4.12819 -1.71244 52.01098 1.000 31.87064 261 HIS A CA 1
ATOM 1809 C C . HIS A 1 231 ? 4.79412 -2.00393 53.34484 1.000 35.33599 261 HIS A C 1
ATOM 1810 O O . HIS A 1 231 ? 5.92762 -1.58286 53.60195 1.000 36.56777 261 HIS A O 1
ATOM 1817 N N . SER A 1 232 ? 4.06575 -2.71621 54.20819 1.000 34.52730 262 SER A N 1
ATOM 1818 C CA . SER A 1 232 ? 4.60072 -3.09991 55.50581 1.000 35.74111 262 SER A CA 1
ATOM 1819 C C . SER A 1 232 ? 5.75400 -4.07963 55.38386 1.000 41.84811 262 SER A C 1
ATOM 1820 O O . SER A 1 232 ? 6.52297 -4.23183 56.33664 1.000 44.79311 262 SER A O 1
ATOM 1823 N N . GLN A 1 233 ? 5.88352 -4.74870 54.23810 1.000 41.65443 263 GLN A N 1
ATOM 1824 C CA . GLN A 1 233 ? 6.96796 -5.67119 53.95061 1.000 40.91909 263 GLN A CA 1
ATOM 1825 C C . GLN A 1 233 ? 7.84563 -5.09453 52.84076 1.000 31.63021 263 GLN A C 1
ATOM 1826 O O . GLN A 1 233 ? 7.35887 -4.32783 52.00607 1.000 33.55422 263 GLN A O 1
ATOM 1832 N N . PRO A 1 234 ? 9.13605 -5.42526 52.81128 1.000 37.10697 264 PRO A N 1
ATOM 1833 C CA . PRO A 1 234 ? 9.98858 -4.95722 51.70733 1.000 28.67753 264 PRO A CA 1
ATOM 1834 C C . PRO A 1 234 ? 9.51083 -5.50306 50.36892 1.000 27.85911 264 PRO A C 1
ATOM 1835 O O . PRO A 1 234 ? 9.10130 -6.65913 50.25126 1.000 25.66078 264 PRO A O 1
ATOM 1839 N N . THR A 1 235 ? 9.56060 -4.65480 49.35670 1.000 19.51031 265 THR A N 1
ATOM 1840 C CA . THR A 1 235 ? 9.12448 -5.02060 48.01688 1.000 18.71942 265 THR A CA 1
ATOM 1841 C C . THR A 1 235 ? 10.08997 -4.63735 46.90852 1.000 17.53320 265 THR A C 1
ATOM 1842 O O . THR A 1 235 ? 9.89483 -5.08399 45.76637 1.000 18.74815 265 THR A O 1
ATOM 1846 N N . PHE A 1 236 ? 11.10003 -3.81315 47.19649 1.000 19.14019 266 PHE A N 1
ATOM 1847 C CA . PHE A 1 236 ? 12.14894 -3.42860 46.25128 1.000 17.01854 266 PHE A CA 1
ATOM 1848 C C . PHE A 1 236 ? 13.47620 -4.00161 46.73145 1.000 17.56768 266 PHE A C 1
ATOM 1849 O O . PHE A 1 236 ? 13.84140 -3.82338 47.90308 1.000 20.82941 266 PHE A O 1
ATOM 1857 N N . PHE A 1 237 ? 14.22962 -4.63626 45.83028 1.000 16.97343 267 PHE A N 1
ATOM 1858 C CA . PHE A 1 237 ? 15.42494 -5.38674 46.22488 1.000 17.67996 267 PHE A CA 1
ATOM 1859 C C . PHE A 1 237 ? 16.59327 -5.03140 45.31029 1.000 17.54909 267 PHE A C 1
ATOM 1860 O O . PHE A 1 237 ? 16.94347 -5.78057 44.38175 1.000 17.50025 267 PHE A O 1
ATOM 1868 N N . PRO A 1 238 ? 17.20728 -3.86427 45.53257 1.000 19.02535 268 PRO A N 1
ATOM 1869 C CA . PRO A 1 238 ? 18.38815 -3.48263 44.73821 1.000 16.82192 268 PRO A CA 1
ATOM 1870 C C . PRO A 1 238 ? 19.53543 -4.46906 44.87231 1.000 18.33664 268 PRO A C 1
ATOM 1871 O O . PRO A 1 238 ? 20.43264 -4.47609 44.01213 1.000 19.93212 268 PRO A O 1
ATOM 1875 N N . GLY A 1 239 ? 19.56811 -5.23486 45.95244 1.000 18.47071 269 GLY A N 1
ATOM 1876 C CA . GLY A 1 239 ? 20.62676 -6.22383 46.17601 1.000 20.59085 269 GLY A CA 1
ATOM 1877 C C . GLY A 1 239 ? 20.38386 -7.55172 45.50374 1.000 26.65750 269 GLY A C 1
ATOM 1878 O O . GLY A 1 239 ? 21.26392 -8.41963 45.51181 1.000 21.81619 269 GLY A O 1
ATOM 1879 N N . GLY A 1 240 ? 19.21497 -7.73488 44.91041 1.000 20.58114 270 GLY A N 1
ATOM 1880 C CA . GLY A 1 240 ? 18.89178 -9.00215 44.28079 1.000 20.65087 270 GLY A CA 1
ATOM 1881 C C . GLY A 1 240 ? 18.29203 -9.97181 45.28436 1.000 20.13838 270 GLY A C 1
ATOM 1882 O O . GLY A 1 240 ? 18.24496 -9.71948 46.49852 1.000 20.44268 270 GLY A O 1
ATOM 1883 N N . LEU A 1 241 ? 17.82205 -11.10478 44.75644 1.000 19.05843 271 LEU A N 1
ATOM 1884 C CA . LEU A 1 241 ? 17.08707 -12.07755 45.54806 1.000 20.45950 271 LEU A CA 1
ATOM 1885 C C . LEU A 1 241 ? 17.31260 -13.47329 45.00077 1.000 22.24546 271 LEU A C 1
ATOM 1886 O O . LEU A 1 241 ? 17.42773 -13.67165 43.78721 1.000 25.51793 271 LEU A O 1
ATOM 1891 N N . ARG A 1 242 ? 17.27659 -14.44914 45.89952 1.000 19.46927 272 ARG A N 1
ATOM 1892 C CA . ARG A 1 242 ? 17.17616 -15.83166 45.46156 1.000 20.34255 272 ARG A CA 1
ATOM 1893 C C . ARG A 1 242 ? 15.78260 -16.09025 44.89909 1.000 18.65108 272 ARG A C 1
ATOM 1894 O O . ARG A 1 242 ? 14.77835 -15.78493 45.54733 1.000 20.86071 272 ARG A O 1
ATOM 1902 N N . PHE A 1 243 ? 15.71183 -16.60067 43.67102 1.000 18.61285 273 PHE A N 1
ATOM 1903 C CA . PHE A 1 243 ? 14.43318 -16.73457 42.99023 1.000 19.53925 273 PHE A CA 1
ATOM 1904 C C . PHE A 1 243 ? 13.56989 -17.86521 43.54752 1.000 24.77355 273 PHE A C 1
ATOM 1905 O O . PHE A 1 243 ? 14.03945 -18.97780 43.79852 1.000 22.01227 273 PHE A O 1
ATOM 1913 N N . SER A 1 244 ? 12.28564 -17.57374 43.71876 1.000 17.62888 274 SER A N 1
ATOM 1914 C CA . SER A 1 244 ? 11.25471 -18.59763 43.80087 1.000 23.14808 274 SER A CA 1
ATOM 1915 C C . SER A 1 244 ? 9.96196 -17.97230 43.31667 1.000 25.05156 274 SER A C 1
ATOM 1916 O O . SER A 1 244 ? 9.76047 -16.76597 43.46658 1.000 19.28407 274 SER A O 1
ATOM 1919 N N . VAL A 1 245 ? 9.10210 -18.79359 42.70929 1.000 19.46019 275 VAL A N 1
ATOM 1920 C CA . VAL A 1 245 ? 7.81240 -18.30524 42.20861 1.000 23.94266 275 VAL A CA 1
ATOM 1921 C C . VAL A 1 245 ? 7.05062 -17.59546 43.31607 1.000 18.83661 275 VAL A C 1
ATOM 1922 O O . VAL A 1 245 ? 6.52715 -16.48890 43.13265 1.000 22.19436 275 VAL A O 1
ATOM 1926 N N . CYS A 1 246 ? 6.94855 -18.23712 44.47858 1.000 22.18042 276 CYS A N 1
ATOM 1927 C CA . CYS A 1 246 ? 6.07935 -17.69085 45.51482 1.000 27.28667 276 CYS A CA 1
ATOM 1928 C C . CYS A 1 246 ? 6.62483 -16.37899 46.07049 1.000 25.70024 276 CYS A C 1
ATOM 1929 O O . CYS A 1 246 ? 5.85073 -15.47217 46.37774 1.000 25.45434 276 CYS A O 1
ATOM 1932 N N . LEU A 1 247 ? 7.94298 -16.26373 46.21442 1.000 20.30489 277 LEU A N 1
ATOM 1933 C CA . LEU A 1 247 ? 8.53062 -14.97667 46.59923 1.000 19.59119 277 LEU A CA 1
ATOM 1934 C C . LEU A 1 247 ? 8.28732 -13.92387 45.52768 1.000 21.62316 277 LEU A C 1
ATOM 1935 O O . LEU A 1 247 ? 7.88327 -12.78549 45.82850 1.000 23.33141 277 LEU A O 1
ATOM 1940 N N . PHE A 1 248 ? 8.53957 -14.26886 44.26340 1.000 19.48474 278 PHE A N 1
ATOM 1941 C CA . PHE A 1 248 ? 8.46491 -13.22642 43.24552 1.000 17.94767 278 PHE A CA 1
ATOM 1942 C C . PHE A 1 248 ? 7.04165 -12.77641 42.98488 1.000 26.14321 278 PHE A C 1
ATOM 1943 O O . PHE A 1 248 ? 6.85419 -11.68446 42.44580 1.000 22.39216 278 PHE A O 1
ATOM 1951 N N . ARG A 1 249 ? 6.04209 -13.56309 43.39951 1.000 20.88952 279 ARG A N 1
ATOM 1952 C CA . ARG A 1 249 ? 4.66814 -13.07091 43.33903 1.000 22.64421 279 ARG A CA 1
ATOM 1953 C C . ARG A 1 249 ? 4.37530 -11.98190 44.36194 1.000 23.90444 279 ARG A C 1
ATOM 1954 O O . ARG A 1 249 ? 3.30952 -11.35473 44.28370 1.000 25.69900 279 ARG A O 1
ATOM 1962 N N . ARG A 1 250 ? 5.22568 -11.79832 45.37202 1.000 22.85906 280 ARG A N 1
ATOM 1963 C CA . ARG A 1 250 ? 4.92989 -10.84860 46.43312 1.000 24.76418 280 ARG A CA 1
ATOM 1964 C C . ARG A 1 250 ? 6.05337 -9.82488 46.58707 1.000 20.94022 280 ARG A C 1
ATOM 1965 O O . ARG A 1 250 ? 6.34203 -9.35670 47.69052 1.000 22.86518 280 ARG A O 1
ATOM 1973 N N . ILE A 1 251 ? 6.69749 -9.47377 45.48456 1.000 18.51766 281 ILE A N 1
ATOM 1974 C CA . ILE A 1 251 ? 7.67206 -8.37874 45.47011 1.000 19.40961 281 ILE A CA 1
ATOM 1975 C C . ILE A 1 251 ? 7.31544 -7.47827 44.30373 1.000 19.23632 281 ILE A C 1
ATOM 1976 O O . ILE A 1 251 ? 6.54236 -7.85110 43.41887 1.000 21.34691 281 ILE A O 1
ATOM 1981 N N . VAL A 1 252 ? 7.87120 -6.27017 44.31453 1.000 17.70104 282 VAL A N 1
ATOM 1982 C CA . VAL A 1 252 ? 7.69500 -5.33570 43.21458 1.000 16.79193 282 VAL A CA 1
ATOM 1983 C C . VAL A 1 252 ? 8.90317 -5.34007 42.27881 1.000 17.54687 282 VAL A C 1
ATOM 1984 O O . VAL A 1 252 ? 8.75192 -5.36971 41.05934 1.000 17.46550 282 VAL A O 1
ATOM 1988 N N . ALA A 1 253 ? 10.12237 -5.30773 42.82194 1.000 16.12495 283 ALA A N 1
ATOM 1989 C CA . ALA A 1 253 ? 11.27700 -5.10448 41.95279 1.000 16.74837 283 ALA A CA 1
ATOM 1990 C C . ALA A 1 253 ? 12.47783 -5.85880 42.47793 1.000 14.26021 283 ALA A C 1
ATOM 1991 O O . ALA A 1 253 ? 12.73392 -5.85555 43.68354 1.000 17.46393 283 ALA A O 1
ATOM 1993 N N . CYS A 1 254 ? 13.18787 -6.51811 41.55578 1.000 17.21894 284 CYS A N 1
ATOM 1994 C CA . CYS A 1 254 ? 14.41570 -7.21678 41.89865 1.000 18.72750 284 CYS A CA 1
ATOM 1995 C C . CYS A 1 254 ? 15.48707 -6.90304 40.86037 1.000 12.37220 284 CYS A C 1
ATOM 1996 O O . CYS A 1 254 ? 15.25716 -7.03384 39.65108 1.000 15.89939 284 CYS A O 1
ATOM 1999 N N . HIS A 1 255 ? 16.67419 -6.57636 41.33953 1.000 17.65445 285 HIS A N 1
ATOM 2000 C CA . HIS A 1 255 ? 17.79576 -6.15620 40.51501 1.000 15.25998 285 HIS A CA 1
ATOM 2001 C C . HIS A 1 255 ? 18.70831 -7.34763 40.18076 1.000 18.82135 285 HIS A C 1
ATOM 2002 O O . HIS A 1 255 ? 18.53322 -8.47214 40.67150 1.000 20.77114 285 HIS A O 1
ATOM 2009 N N . PHE A 1 256 ? 19.71395 -7.08099 39.34119 1.000 20.03835 286 PHE A N 1
ATOM 2010 C CA . PHE A 1 256 ? 20.73843 -8.07000 39.01058 1.000 20.43279 286 PHE A CA 1
ATOM 2011 C C . PHE A 1 256 ? 20.16649 -9.22055 38.18901 1.000 23.37052 286 PHE A C 1
ATOM 2012 O O . PHE A 1 256 ? 20.52174 -10.37928 38.39639 1.000 22.78470 286 PHE A O 1
ATOM 2020 N N . ILE A 1 257 ? 19.28684 -8.90174 37.25063 1.000 18.63761 287 ILE A N 1
ATOM 2021 C CA A ILE A 1 257 ? 18.59195 -9.89749 36.43956 0.500 22.08658 287 ILE A CA 1
ATOM 2022 C CA B ILE A 1 257 ? 18.60921 -9.90632 36.44279 0.500 22.08388 287 ILE A CA 1
ATOM 2023 C C . ILE A 1 257 ? 18.91396 -9.63874 34.97411 1.000 23.25156 287 ILE A C 1
ATOM 2024 O O . ILE A 1 257 ? 18.37975 -8.69775 34.37235 1.000 23.66945 287 ILE A O 1
ATOM 2033 N N . LYS A 1 258 ? 19.76370 -10.47824 34.38854 1.000 24.60347 288 LYS A N 1
ATOM 2034 C CA . LYS A 1 258 ? 20.12040 -10.36339 32.97859 1.000 24.23237 288 LYS A CA 1
ATOM 2035 C C . LYS A 1 258 ? 18.99029 -10.85961 32.07876 1.000 24.60685 288 LYS A C 1
ATOM 2036 O O . LYS A 1 258 ? 18.03948 -11.50879 32.52701 1.000 23.72777 288 LYS A O 1
ATOM 2042 N N . PRO A 1 259 ? 19.06078 -10.55014 30.77848 1.000 22.43161 289 PRO A N 1
ATOM 2043 C CA . PRO A 1 259 ? 17.93550 -10.86775 29.88460 1.000 20.72804 289 PRO A CA 1
ATOM 2044 C C . PRO A 1 259 ? 17.50727 -12.32660 29.88982 1.000 21.16724 289 PRO A C 1
ATOM 2045 O O . PRO A 1 259 ? 16.31273 -12.62572 30.02466 1.000 24.51322 289 PRO A O 1
ATOM 2049 N N . ARG A 1 260 ? 18.44730 -13.24586 29.69748 1.000 22.83538 290 ARG A N 1
ATOM 2050 C CA . ARG A 1 260 ? 18.09053 -14.66321 29.70995 1.000 25.38467 290 ARG A CA 1
ATOM 2051 C C . ARG A 1 260 ? 17.38860 -15.03821 31.01017 1.000 24.48772 290 ARG A C 1
ATOM 2052 O O . ARG A 1 260 ? 16.38824 -15.76713 31.00662 1.000 23.46616 290 ARG A O 1
ATOM 2060 N N . THR A 1 261 ? 17.91317 -14.55954 32.14146 1.000 20.60868 291 THR A N 1
ATOM 2061 C CA . THR A 1 261 ? 17.28976 -14.84269 33.42698 1.000 21.39429 291 THR A CA 1
ATOM 2062 C C . THR A 1 261 ? 15.89398 -14.24851 33.50580 1.000 22.35913 291 THR A C 1
ATOM 2063 O O . THR A 1 261 ? 14.97239 -14.87851 34.03108 1.000 19.27687 291 THR A O 1
ATOM 2067 N N . LEU A 1 262 ? 15.73059 -13.00664 33.04100 1.000 18.10780 292 LEU A N 1
ATOM 2068 C CA . LEU A 1 262 ? 14.40956 -12.38449 33.05596 1.000 20.90050 292 LEU A CA 1
ATOM 2069 C C . LEU A 1 262 ? 13.40237 -13.23442 32.29108 1.000 22.43944 292 LEU A C 1
ATOM 2070 O O . LEU A 1 262 ? 12.27325 -13.46898 32.75661 1.000 20.31542 292 LEU A O 1
ATOM 2075 N N . LEU A 1 263 ? 13.79497 -13.70132 31.10370 1.000 19.27665 293 LEU A N 1
ATOM 2076 C CA . LEU A 1 263 ? 12.91258 -14.55172 30.31171 1.000 22.10847 293 LEU A CA 1
ATOM 2077 C C . LEU A 1 263 ? 12.58373 -15.85279 31.03740 1.000 22.62180 293 LEU A C 1
ATOM 2078 O O . LEU A 1 263 ? 11.41808 -16.27736 31.05515 1.000 23.36199 293 LEU A O 1
ATOM 2083 N N . ASP A 1 264 ? 13.58954 -16.48080 31.67624 1.000 20.24110 294 ASP A N 1
ATOM 2084 C CA . ASP A 1 264 ? 13.33041 -17.72868 32.41047 1.000 20.12684 294 ASP A CA 1
ATOM 2085 C C . ASP A 1 264 ? 12.38844 -17.49776 33.58441 1.000 19.46356 294 ASP A C 1
ATOM 2086 O O . ASP A 1 264 ? 11.53728 -18.33910 33.87614 1.000 19.67697 294 ASP A O 1
ATOM 2091 N N . TYR A 1 265 ? 12.57223 -16.38942 34.31929 1.000 18.56021 295 TYR A N 1
ATOM 2092 C CA . TYR A 1 265 ? 11.69688 -16.09627 35.45392 1.000 18.69903 295 TYR A CA 1
ATOM 2093 C C . TYR A 1 265 ? 10.27405 -15.83361 34.99121 1.000 16.96129 295 TYR A C 1
ATOM 2094 O O . TYR A 1 265 ? 9.29999 -16.26646 35.63432 1.000 20.79257 295 TYR A O 1
ATOM 2103 N N . TRP A 1 266 ? 10.13155 -15.09083 33.89385 1.000 19.61452 296 TRP A N 1
ATOM 2104 C CA . TRP A 1 266 ? 8.80364 -14.82008 33.37184 1.000 21.96717 296 TRP A CA 1
ATOM 2105 C C . TRP A 1 266 ? 8.11574 -16.11658 32.96460 1.000 20.40717 296 TRP A C 1
ATOM 2106 O O . TRP A 1 266 ? 6.93862 -16.32918 33.28117 1.000 21.52428 296 TRP A O 1
ATOM 2117 N N . GLN A 1 267 ? 8.84661 -17.00171 32.28040 1.000 22.42698 297 GLN A N 1
ATOM 2118 C CA . GLN A 1 267 ? 8.29915 -18.31566 31.93410 1.000 23.35508 297 GLN A CA 1
ATOM 2119 C C . GLN A 1 267 ? 7.90075 -19.09236 33.18259 1.000 24.18622 297 GLN A C 1
ATOM 2120 O O . GLN A 1 267 ? 6.85938 -19.76796 33.19950 1.000 25.18228 297 GLN A O 1
ATOM 2126 N N . ALA A 1 268 ? 8.73008 -19.03970 34.22915 1.000 19.64927 298 ALA A N 1
ATOM 2127 C CA . ALA A 1 268 ? 8.39885 -19.72741 35.47490 1.000 18.78451 298 ALA A CA 1
ATOM 2128 C C . ALA A 1 268 ? 7.06841 -19.24259 36.03162 1.000 23.59718 298 ALA A C 1
ATOM 2129 O O . ALA A 1 268 ? 6.25126 -20.03828 36.50775 1.000 21.16059 298 ALA A O 1
ATOM 2131 N N . LEU A 1 269 ? 6.87485 -17.92531 36.05866 1.000 23.74984 299 LEU A N 1
ATOM 2132 C CA . LEU A 1 269 ? 5.63775 -17.38909 36.60812 1.000 23.92222 299 LEU A CA 1
ATOM 2133 C C . LEU A 1 269 ? 4.45043 -17.76839 35.72857 1.000 20.96041 299 LEU A C 1
ATOM 2134 O O . LEU A 1 269 ? 3.37104 -18.07585 36.24071 1.000 30.45108 299 LEU A O 1
ATOM 2139 N N . GLU A 1 270 ? 4.62870 -17.76800 34.40525 1.000 25.88996 300 GLU A N 1
ATOM 2140 C CA . GLU A 1 270 ? 3.55701 -18.26334 33.54081 1.000 28.06232 300 GLU A CA 1
ATOM 2141 C C . GLU A 1 270 ? 3.27446 -19.74057 33.80703 1.000 35.96584 300 GLU A C 1
ATOM 2142 O O . GLU A 1 270 ? 2.11219 -20.14942 33.90592 1.000 31.55426 300 GLU A O 1
ATOM 2148 N N . ASN A 1 271 ? 4.32666 -20.56342 33.89747 1.000 27.56918 301 ASN A N 1
ATOM 2149 C CA . ASN A 1 271 ? 4.12831 -22.00668 34.07901 1.000 24.36316 301 ASN A CA 1
ATOM 2150 C C . ASN A 1 271 ? 3.37490 -22.33290 35.35893 1.000 30.43185 301 ASN A C 1
ATOM 2151 O O . ASN A 1 271 ? 2.66297 -23.33777 35.41378 1.000 31.80808 301 ASN A O 1
ATOM 2156 N N . SER A 1 272 ? 3.54589 -21.53564 36.40782 1.000 23.99809 302 SER A N 1
ATOM 2157 C CA . SER A 1 272 ? 2.98102 -21.82142 37.72107 1.000 28.35316 302 SER A CA 1
ATOM 2158 C C . SER A 1 272 ? 1.72226 -21.01825 38.01182 1.000 29.87893 302 SER A C 1
ATOM 2159 O O . SER A 1 272 ? 1.20042 -21.07517 39.12737 1.000 28.22749 302 SER A O 1
ATOM 2162 N N . ARG A 1 273 ? 1.26650 -20.22411 37.05797 1.000 32.01416 303 ARG A N 1
ATOM 2163 C CA . ARG A 1 273 ? -0.01085 -19.54796 37.18637 1.000 39.33083 303 ARG A CA 1
ATOM 2164 C C . ARG A 1 273 ? -1.09813 -20.56330 37.50151 1.000 47.47120 303 ARG A C 1
ATOM 2165 O O . ARG A 1 273 ? -1.19022 -21.61500 36.86362 1.000 46.59148 303 ARG A O 1
ATOM 2173 N N . GLY A 1 274 ? -1.88006 -20.28413 38.52925 1.000 53.61453 304 GLY A N 1
ATOM 2174 C CA . GLY A 1 274 ? -2.92002 -21.20517 38.92557 1.000 52.52382 304 GLY A CA 1
ATOM 2175 C C . GLY A 1 274 ? -2.53707 -22.10848 40.06936 1.000 55.37189 304 GLY A C 1
ATOM 2176 O O . GLY A 1 274 ? -3.40081 -22.82942 40.58578 1.000 52.41321 304 GLY A O 1
ATOM 2177 N N . GLU A 1 275 ? -1.27286 -22.11003 40.47280 1.000 37.05171 305 GLU A N 1
ATOM 2178 C CA . GLU A 1 275 ? -0.95549 -22.76712 41.72136 1.000 33.99415 305 GLU A CA 1
ATOM 2179 C C . GLU A 1 275 ? -1.07933 -21.77681 42.86239 1.000 45.73355 305 GLU A C 1
ATOM 2180 O O . GLU A 1 275 ? -1.05031 -20.56249 42.66679 1.000 45.52157 305 GLU A O 1
ATOM 2186 N N . ASP A 1 276 ? -1.20597 -22.32023 44.06408 1.000 45.05587 306 ASP A N 1
ATOM 2187 C CA . ASP A 1 276 ? -1.30358 -21.56320 45.30106 1.000 58.58354 306 ASP A CA 1
ATOM 2188 C C . ASP A 1 276 ? 0.05190 -21.58573 46.00850 1.000 55.99321 306 ASP A C 1
ATOM 2189 O O . ASP A 1 276 ? 0.95688 -22.32947 45.62537 1.000 52.95798 306 ASP A O 1
ATOM 2194 N N . CYS A 1 277 ? 0.18200 -20.79776 47.08400 1.000 61.23772 307 CYS A N 1
ATOM 2195 C CA . CYS A 1 277 ? 1.51602 -20.65061 47.66819 1.000 62.28555 307 CYS A CA 1
ATOM 2196 C C . CYS A 1 277 ? 1.56256 -20.69636 49.19593 1.000 69.20912 307 CYS A C 1
ATOM 2197 O O . CYS A 1 277 ? 2.13449 -21.64152 49.75634 1.000 68.55711 307 CYS A O 1
ATOM 2200 N N . PRO A 1 278 ? 1.00850 -19.70504 49.91347 1.000 78.22971 308 PRO A N 1
ATOM 2201 C CA . PRO A 1 278 ? 1.25682 -19.69304 51.36218 1.000 75.91141 308 PRO A CA 1
ATOM 2202 C C . PRO A 1 278 ? 0.70026 -20.91548 52.07570 1.000 82.39714 308 PRO A C 1
ATOM 2203 O O . PRO A 1 278 ? 0.27520 -20.76446 53.22010 1.000 93.17215 308 PRO A O 1
ATOM 2207 N N . ASN B 1 13 ? 19.94467 29.08328 -8.89379 1.000 73.46494 43 ASN B N 1
ATOM 2208 C CA . ASN B 1 13 ? 19.15432 27.98431 -9.44673 1.000 64.35718 43 ASN B CA 1
ATOM 2209 C C . ASN B 1 13 ? 19.59180 26.56939 -9.10059 1.000 73.44250 43 ASN B C 1
ATOM 2210 O O . ASN B 1 13 ? 19.78767 26.20654 -7.93887 1.000 74.72320 43 ASN B O 1
ATOM 2215 N N . PHE B 1 14 ? 19.71382 25.77631 -10.15785 1.000 65.29664 44 PHE B N 1
ATOM 2216 C CA . PHE B 1 14 ? 19.86461 24.33617 -10.05892 1.000 68.37391 44 PHE B CA 1
ATOM 2217 C C . PHE B 1 14 ? 21.32532 23.90738 -10.01038 1.000 70.40919 44 PHE B C 1
ATOM 2218 O O . PHE B 1 14 ? 22.16559 24.41598 -10.75716 1.000 70.60268 44 PHE B O 1
ATOM 2226 N N . LEU B 1 15 ? 21.61717 22.97164 -9.10393 1.000 74.00252 45 LEU B N 1
ATOM 2227 C CA . LEU B 1 15 ? 22.95848 22.41129 -8.96606 1.000 72.01605 45 LEU B CA 1
ATOM 2228 C C . LEU B 1 15 ? 23.21544 21.29561 -9.97457 1.000 73.14973 45 LEU B C 1
ATOM 2229 O O . LEU B 1 15 ? 24.34079 21.14243 -10.46126 1.000 72.93497 45 LEU B O 1
ATOM 2234 N N . LYS B 1 16 ? 22.20106 20.48547 -10.26872 1.000 73.08583 46 LYS B N 1
ATOM 2235 C CA . LYS B 1 16 ? 22.27686 19.47192 -11.31139 1.000 72.35721 46 LYS B CA 1
ATOM 2236 C C . LYS B 1 16 ? 21.01434 19.56511 -12.15220 1.000 64.19749 46 LYS B C 1
ATOM 2237 O O . LYS B 1 16 ? 19.91134 19.66864 -11.60761 1.000 63.04767 46 LYS B O 1
ATOM 2243 N N . LEU B 1 17 ? 21.17407 19.53083 -13.47296 1.000 73.11351 47 LEU B N 1
ATOM 2244 C CA . LEU B 1 17 ? 20.04655 19.56140 -14.39541 1.000 71.12124 47 LEU B CA 1
ATOM 2245 C C . LEU B 1 17 ? 20.13051 18.37977 -15.35220 1.000 76.24019 47 LEU B C 1
ATOM 2246 O O . LEU B 1 17 ? 21.20481 18.11810 -15.92435 1.000 73.92539 47 LEU B O 1
ATOM 2251 N N . PRO B 1 18 ? 19.04075 17.64123 -15.54792 1.000 74.10337 48 PRO B N 1
ATOM 2252 C CA . PRO B 1 18 ? 19.05064 16.59985 -16.57525 1.000 76.09369 48 PRO B CA 1
ATOM 2253 C C . PRO B 1 18 ? 19.23051 17.24436 -17.93946 1.000 77.84450 48 PRO B C 1
ATOM 2254 O O . PRO B 1 18 ? 18.72771 18.33929 -18.20769 1.000 74.37648 48 PRO B O 1
ATOM 2258 N N . ASP B 1 19 ? 19.97490 16.55712 -18.79232 1.000 75.21776 49 ASP B N 1
ATOM 2259 C CA . ASP B 1 19 ? 20.32544 17.04008 -20.12376 1.000 77.21174 49 ASP B CA 1
ATOM 2260 C C . ASP B 1 19 ? 19.14996 16.76098 -21.06046 1.000 73.34842 49 ASP B C 1
ATOM 2261 O O . ASP B 1 19 ? 19.08683 15.72380 -21.72331 1.000 72.42685 49 ASP B O 1
ATOM 2266 N N . THR B 1 20 ? 18.19307 17.69021 -21.10570 1.000 68.30758 50 THR B N 1
ATOM 2267 C CA . THR B 1 20 ? 16.96057 17.49209 -21.85713 1.000 72.81882 50 THR B CA 1
ATOM 2268 C C . THR B 1 20 ? 16.52633 18.77132 -22.55786 1.000 76.62505 50 THR B C 1
ATOM 2269 O O . THR B 1 20 ? 16.84263 19.88189 -22.12220 1.000 71.09793 50 THR B O 1
ATOM 2273 N N . ASP B 1 21 ? 15.81114 18.59472 -23.67159 1.000 76.28896 51 ASP B N 1
ATOM 2274 C CA . ASP B 1 21 ? 15.29377 19.69890 -24.48072 1.000 78.65839 51 ASP B CA 1
ATOM 2275 C C . ASP B 1 21 ? 13.83085 19.37806 -24.78217 1.000 75.01056 51 ASP B C 1
ATOM 2276 O O . ASP B 1 21 ? 13.52008 18.72184 -25.78117 1.000 76.28175 51 ASP B O 1
ATOM 2281 N N . CYS B 1 22 ? 12.93396 19.83565 -23.90549 1.000 73.25114 52 CYS B N 1
ATOM 2282 C CA . CYS B 1 22 ? 11.51391 19.54846 -24.07010 1.000 71.92054 52 CYS B CA 1
ATOM 2283 C C . CYS B 1 22 ? 10.88375 20.33765 -25.21153 1.000 69.06870 52 CYS B C 1
ATOM 2284 O O . CYS B 1 22 ? 9.80755 19.95852 -25.68533 1.000 67.74229 52 CYS B O 1
ATOM 2287 N N . ARG B 1 23 ? 11.52020 21.42141 -25.66306 1.000 73.18995 53 ARG B N 1
ATOM 2288 C CA . ARG B 1 23 ? 10.97435 22.18356 -26.78328 1.000 74.74745 53 ARG B CA 1
ATOM 2289 C C . ARG B 1 23 ? 11.02884 21.38003 -28.07823 1.000 78.27385 53 ARG B C 1
ATOM 2290 O O . ARG B 1 23 ? 10.04131 21.31877 -28.82113 1.000 72.31775 53 ARG B O 1
ATOM 2298 N N . GLN B 1 24 ? 12.18230 20.76788 -28.37340 1.000 77.64913 54 GLN B N 1
ATOM 2299 C CA . GLN B 1 24 ? 12.28248 19.88705 -29.53563 1.000 78.70635 54 GLN B CA 1
ATOM 2300 C C . GLN B 1 24 ? 11.40467 18.65303 -29.37246 1.000 80.07797 54 GLN B C 1
ATOM 2301 O O . GLN B 1 24 ? 10.62915 18.30829 -30.27262 1.000 82.36551 54 GLN B O 1
ATOM 2307 N N . THR B 1 25 ? 11.51027 17.96945 -28.23023 1.000 76.22900 55 THR B N 1
ATOM 2308 C CA . THR B 1 25 ? 10.76460 16.73890 -27.97916 1.000 75.17841 55 THR B CA 1
ATOM 2309 C C . THR B 1 25 ? 9.89764 16.94722 -26.74290 1.000 71.88838 55 THR B C 1
ATOM 2310 O O . THR B 1 25 ? 10.28800 16.57602 -25.62559 1.000 72.04931 55 THR B O 1
ATOM 2314 N N . PRO B 1 26 ? 8.72483 17.55309 -26.90043 1.000 67.09001 56 PRO B N 1
ATOM 2315 C CA . PRO B 1 26 ? 7.81215 17.70070 -25.77171 1.000 65.29323 56 PRO B CA 1
ATOM 2316 C C . PRO B 1 26 ? 7.39661 16.34148 -25.24038 1.000 67.84540 56 PRO B C 1
ATOM 2317 O O . PRO B 1 26 ? 6.86164 15.50508 -25.98727 1.000 61.56932 56 PRO B O 1
ATOM 2321 N N . PRO B 1 27 ? 7.63323 16.07544 -23.95945 1.000 61.86582 57 PRO B N 1
ATOM 2322 C CA . PRO B 1 27 ? 7.19399 14.80004 -23.38827 1.000 52.36271 57 PRO B CA 1
ATOM 2323 C C . PRO B 1 27 ? 5.69005 14.78887 -23.16434 1.000 54.97388 57 PRO B C 1
ATOM 2324 O O . PRO B 1 27 ? 5.06124 15.82587 -22.92721 1.000 52.00622 57 PRO B O 1
ATOM 2328 N N . PHE B 1 28 ? 5.10544 13.59278 -23.27040 1.000 53.49283 58 PHE B N 1
ATOM 2329 C CA . PHE B 1 28 ? 3.70961 13.43565 -22.87751 1.000 48.80364 58 PHE B CA 1
ATOM 2330 C C . PHE B 1 28 ? 3.56912 13.30596 -21.36733 1.000 44.96086 58 PHE B C 1
ATOM 2331 O O . PHE B 1 28 ? 2.63824 13.86658 -20.77677 1.000 46.22827 58 PHE B O 1
ATOM 2339 N N . LEU B 1 29 ? 4.45651 12.55176 -20.72871 1.000 49.23161 59 LEU B N 1
ATOM 2340 C CA . LEU B 1 29 ? 4.37687 12.37424 -19.28573 1.000 44.31446 59 LEU B CA 1
ATOM 2341 C C . LEU B 1 29 ? 5.76077 12.53263 -18.68372 1.000 42.21242 59 LEU B C 1
ATOM 2342 O O . LEU B 1 29 ? 6.71751 11.88258 -19.12383 1.000 43.57533 59 LEU B O 1
ATOM 2347 N N . VAL B 1 30 ? 5.86307 13.40818 -17.68840 1.000 43.38099 60 VAL B N 1
ATOM 2348 C CA . VAL B 1 30 ? 7.10227 13.60296 -16.94424 1.000 47.53134 60 VAL B CA 1
ATOM 2349 C C . VAL B 1 30 ? 6.88656 13.05848 -15.53928 1.000 44.62583 60 VAL B C 1
ATOM 2350 O O . VAL B 1 30 ? 5.93951 13.45922 -14.85271 1.000 42.81121 60 VAL B O 1
ATOM 2354 N N . LEU B 1 31 ? 7.74984 12.14370 -15.11590 1.000 46.63506 61 LEU B N 1
ATOM 2355 C CA . LEU B 1 31 ? 7.73056 11.60386 -13.76480 1.000 47.83051 61 LEU B CA 1
ATOM 2356 C C . LEU B 1 31 ? 8.81313 12.28605 -12.93499 1.000 47.51660 61 LEU B C 1
ATOM 2357 O O . LEU B 1 31 ? 9.98703 12.29335 -13.32147 1.000 45.26179 61 LEU B O 1
ATOM 2362 N N . LEU B 1 32 ? 8.41363 12.86483 -11.80409 1.000 42.38918 62 LEU B N 1
ATOM 2363 C CA . LEU B 1 32 ? 9.33232 13.47379 -10.84651 1.000 44.09655 62 LEU B CA 1
ATOM 2364 C C . LEU B 1 32 ? 9.26558 12.64441 -9.57016 1.000 39.62656 62 LEU B C 1
ATOM 2365 O O . LEU B 1 32 ? 8.23693 12.64163 -8.88340 1.000 45.96899 62 LEU B O 1
ATOM 2370 N N . VAL B 1 33 ? 10.35294 11.93938 -9.26381 1.000 37.62583 63 VAL B N 1
ATOM 2371 C CA . VAL B 1 33 ? 10.39143 10.94580 -8.19472 1.000 43.44446 63 VAL B CA 1
ATOM 2372 C C . VAL B 1 33 ? 11.22068 11.48621 -7.04118 1.000 48.50455 63 VAL B C 1
ATOM 2373 O O . VAL B 1 33 ? 12.39383 11.82710 -7.22073 1.000 50.34036 63 VAL B O 1
ATOM 2377 N N . THR B 1 34 ? 10.63204 11.51568 -5.85260 1.000 42.37494 64 THR B N 1
ATOM 2378 C CA . THR B 1 34 ? 11.35816 11.92294 -4.65800 1.000 46.08869 64 THR B CA 1
ATOM 2379 C C . THR B 1 34 ? 12.07435 10.72647 -4.03081 1.000 52.39262 64 THR B C 1
ATOM 2380 O O . THR B 1 34 ? 11.50944 9.63401 -3.93207 1.000 54.13754 64 THR B O 1
ATOM 2384 N N . SER B 1 35 ? 13.32883 10.93326 -3.62117 1.000 58.69684 65 SER B N 1
ATOM 2385 C CA . SER B 1 35 ? 14.08360 9.90686 -2.90484 1.000 57.24113 65 SER B CA 1
ATOM 2386 C C . SER B 1 35 ? 15.26787 10.55186 -2.19557 1.000 63.42248 65 SER B C 1
ATOM 2387 O O . SER B 1 35 ? 15.73163 11.63011 -2.57767 1.000 60.78692 65 SER B O 1
ATOM 2390 N N . SER B 1 36 ? 15.76145 9.86102 -1.16614 1.000 56.90074 66 SER B N 1
ATOM 2391 C CA . SER B 1 36 ? 16.92135 10.29741 -0.40377 1.000 58.09866 66 SER B CA 1
ATOM 2392 C C . SER B 1 36 ? 18.20766 9.84251 -1.08169 1.000 62.67792 66 SER B C 1
ATOM 2393 O O . SER B 1 36 ? 18.20779 9.01223 -1.99473 1.000 62.68188 66 SER B O 1
ATOM 2396 N N . HIS B 1 37 ? 19.32406 10.39813 -0.61144 1.000 61.43928 67 HIS B N 1
ATOM 2397 C CA . HIS B 1 37 ? 20.61427 10.05577 -1.19838 1.000 65.35470 67 HIS B CA 1
ATOM 2398 C C . HIS B 1 37 ? 20.91120 8.56888 -1.04685 1.000 64.49290 67 HIS B C 1
ATOM 2399 O O . HIS B 1 37 ? 21.36881 7.91691 -1.99307 1.000 61.55569 67 HIS B O 1
ATOM 2406 N N . LYS B 1 38 ? 20.64295 8.01288 0.13519 1.000 64.28883 68 LYS B N 1
ATOM 2407 C CA . LYS B 1 38 ? 20.97417 6.62132 0.41279 1.000 69.33976 68 LYS B CA 1
ATOM 2408 C C . LYS B 1 38 ? 20.08001 5.63847 -0.33485 1.000 69.91042 68 LYS B C 1
ATOM 2409 O O . LYS B 1 38 ? 20.42045 4.45293 -0.41610 1.000 65.89625 68 LYS B O 1
ATOM 2415 N N . GLN B 1 39 ? 18.95447 6.09853 -0.88264 1.000 66.88799 69 GLN B N 1
ATOM 2416 C CA . GLN B 1 39 ? 17.99117 5.20897 -1.52350 1.000 63.06953 69 GLN B CA 1
ATOM 2417 C C . GLN B 1 39 ? 18.38984 4.86035 -2.95411 1.000 65.19180 69 GLN B C 1
ATOM 2418 O O . GLN B 1 39 ? 17.55367 4.88084 -3.86419 1.000 63.65287 69 GLN B O 1
ATOM 2424 N N . LEU B 1 40 ? 19.66330 4.51533 -3.15563 1.000 63.25209 70 LEU B N 1
ATOM 2425 C CA . LEU B 1 40 ? 20.12076 4.11180 -4.48092 1.000 63.52510 70 LEU B CA 1
ATOM 2426 C C . LEU B 1 40 ? 19.35627 2.88779 -4.98342 1.000 63.23842 70 LEU B C 1
ATOM 2427 O O . LEU B 1 40 ? 19.05407 2.78130 -6.17893 1.000 58.89943 70 LEU B O 1
ATOM 2432 N N . ALA B 1 41 ? 19.04364 1.94621 -4.08792 1.000 59.28811 71 ALA B N 1
ATOM 2433 C CA . ALA B 1 41 ? 18.30058 0.75647 -4.49907 1.000 65.07315 71 ALA B CA 1
ATOM 2434 C C . ALA B 1 41 ? 16.93849 1.12237 -5.08103 1.000 62.21505 71 ALA B C 1
ATOM 2435 O O . ALA B 1 41 ? 16.52602 0.57061 -6.11036 1.000 60.64482 71 ALA B O 1
ATOM 2437 N N . GLU B 1 42 ? 16.22693 2.04914 -4.43226 1.000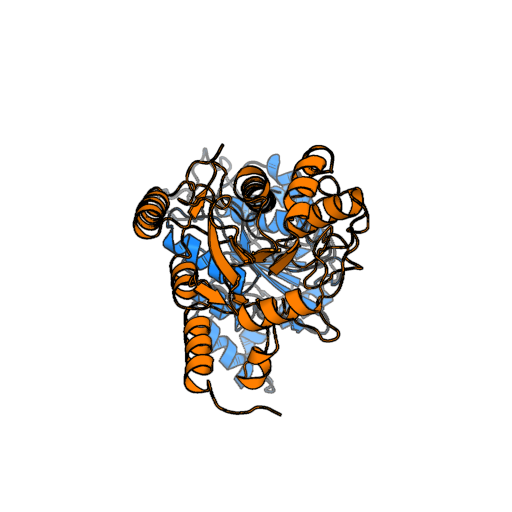 58.80015 72 GLU B N 1
ATOM 2438 C CA . GLU B 1 42 ? 14.94312 2.51940 -4.94702 1.000 63.10966 72 GLU B CA 1
ATOM 2439 C C . GLU B 1 42 ? 15.07666 3.06486 -6.36432 1.000 63.08923 72 GLU B C 1
ATOM 2440 O O . GLU B 1 42 ? 14.31959 2.68257 -7.26686 1.000 56.91526 72 GLU B O 1
ATOM 2446 N N . ARG B 1 43 ? 16.01428 3.99332 -6.56976 1.000 59.80916 73 ARG B N 1
ATOM 2447 C CA . ARG B 1 43 ? 16.13290 4.63060 -7.87545 1.000 56.08872 73 ARG B CA 1
ATOM 2448 C C . ARG B 1 43 ? 16.55076 3.62650 -8.93946 1.000 60.45937 73 ARG B C 1
ATOM 2449 O O . ARG B 1 43 ? 16.06596 3.67898 -10.07460 1.000 56.81853 73 ARG B O 1
ATOM 2457 N N . MET B 1 44 ? 17.44374 2.69997 -8.59485 1.000 59.10260 74 MET B N 1
ATOM 2458 C CA . MET B 1 44 ? 17.83863 1.68861 -9.56516 1.000 63.25466 74 MET B CA 1
ATOM 2459 C C . MET B 1 44 ? 16.65610 0.79829 -9.93383 1.000 59.86729 74 MET B C 1
ATOM 2460 O O . MET B 1 44 ? 16.45855 0.46662 -11.11081 1.000 56.40679 74 MET B O 1
ATOM 2465 N N . ALA B 1 45 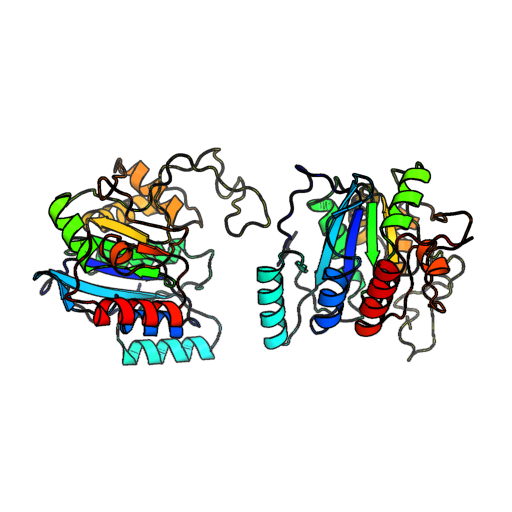? 15.84938 0.41049 -8.94198 1.000 55.40574 75 ALA B N 1
ATOM 2466 C CA . ALA B 1 45 ? 14.67922 -0.40918 -9.22942 1.000 54.37794 75 ALA B CA 1
ATOM 2467 C C . ALA B 1 45 ? 13.70337 0.33629 -10.12487 1.000 55.15257 75 ALA B C 1
ATOM 2468 O O . ALA B 1 45 ? 13.08948 -0.25502 -11.02069 1.000 55.21121 75 ALA B O 1
ATOM 2470 N N . ILE B 1 46 ? 13.54952 1.63940 -9.89924 1.000 54.40270 76 ILE B N 1
ATOM 2471 C CA . ILE B 1 46 ? 12.66182 2.42997 -10.74462 1.000 51.63006 76 ILE B CA 1
ATOM 2472 C C . ILE B 1 46 ? 13.21512 2.51012 -12.16210 1.000 51.88406 76 ILE B C 1
ATOM 2473 O O . ILE B 1 46 ? 12.48182 2.33390 -13.14356 1.000 51.48791 76 ILE B O 1
ATOM 2478 N N . ARG B 1 47 ? 14.51978 2.76114 -12.29191 1.000 52.60832 77 ARG B N 1
ATOM 2479 C CA . ARG B 1 47 ? 15.14292 2.83296 -13.61012 1.000 57.47575 77 ARG B CA 1
ATOM 2480 C C . ARG B 1 47 ? 14.99602 1.52594 -14.37209 1.000 57.25417 77 ARG B C 1
ATOM 2481 O O . ARG B 1 47 ? 14.94932 1.52793 -15.60649 1.000 58.35090 77 ARG B O 1
ATOM 2489 N N . GLN B 1 48 ? 14.94092 0.40215 -13.66148 1.000 59.20855 78 GLN B N 1
ATOM 2490 C CA . GLN B 1 48 ? 14.81393 -0.89498 -14.30947 1.000 57.90584 78 GLN B CA 1
ATOM 2491 C C . GLN B 1 48 ? 13.36511 -1.32408 -14.50057 1.000 52.52257 78 GLN B C 1
ATOM 2492 O O . GLN B 1 48 ? 13.12034 -2.36166 -15.12714 1.000 53.80711 78 GLN B O 1
ATOM 2498 N N . THR B 1 49 ? 12.40664 -0.55905 -13.97687 1.000 53.44870 79 THR B N 1
ATOM 2499 C CA . THR B 1 49 ? 10.99612 -0.89331 -14.12192 1.000 52.88815 79 THR B CA 1
ATOM 2500 C C . THR B 1 49 ? 10.20009 0.26290 -14.72427 1.000 47.86107 79 THR B C 1
ATOM 2501 O O . THR B 1 49 ? 10.41604 0.61680 -15.88697 1.000 51.90413 79 THR B O 1
ATOM 2505 N N . TRP B 1 50 ? 9.28896 0.87204 -13.95615 1.000 45.87680 80 TRP B N 1
ATOM 2506 C CA . TRP B 1 50 ? 8.39134 1.86012 -14.54995 1.000 46.01815 80 TRP B CA 1
ATOM 2507 C C . TRP B 1 50 ? 9.07061 3.18768 -14.86727 1.000 46.90806 80 TRP B C 1
ATOM 2508 O O . TRP B 1 50 ? 8.49693 3.99486 -15.60659 1.000 46.75038 80 TRP B O 1
ATOM 2519 N N . GLY B 1 51 ? 10.26243 3.44094 -14.34360 1.000 54.02601 81 GLY B N 1
ATOM 2520 C CA . GLY B 1 51 ? 10.92590 4.68405 -14.68833 1.000 51.75018 81 GLY B CA 1
ATOM 2521 C C . GLY B 1 51 ? 11.69206 4.65894 -15.99335 1.000 60.86480 81 GLY B C 1
ATOM 2522 O O . GLY B 1 51 ? 12.18621 5.70544 -16.42635 1.000 57.38229 81 GLY B O 1
ATOM 2523 N N . LYS B 1 52 ? 11.79191 3.49317 -16.63302 1.000 61.72738 82 LYS B N 1
ATOM 2524 C CA . LYS B 1 52 ? 12.54867 3.36860 -17.87301 1.000 67.06722 82 LYS B CA 1
ATOM 2525 C C . LYS B 1 52 ? 11.86959 4.18273 -18.97180 1.000 66.11089 82 LYS B C 1
ATOM 2526 O O . LYS B 1 52 ? 10.69593 3.95530 -19.29189 1.000 61.53609 82 LYS B O 1
ATOM 2532 N N . GLU B 1 53 ? 12.61219 5.12973 -19.54476 1.000 65.54602 83 GLU B N 1
ATOM 2533 C CA . GLU B 1 53 ? 12.05459 6.05202 -20.52633 1.000 63.47100 83 GLU B CA 1
ATOM 2534 C C . GLU B 1 53 ? 11.75378 5.33739 -21.83947 1.000 64.51279 83 GLU B C 1
ATOM 2535 O O . GLU B 1 53 ? 12.47925 4.42604 -22.25163 1.000 60.68426 83 GLU B O 1
ATOM 2541 N N . ARG B 1 54 ? 10.65562 5.73042 -22.48272 1.000 62.87208 84 ARG B N 1
ATOM 2542 C CA . ARG B 1 54 ? 10.20808 5.00517 -23.66451 1.000 64.02205 84 ARG B CA 1
ATOM 2543 C C . ARG B 1 54 ? 9.00517 5.70312 -24.28811 1.000 63.62178 84 ARG B C 1
ATOM 2544 O O . ARG B 1 54 ? 8.45372 6.66702 -23.74162 1.000 64.30575 84 ARG B O 1
ATOM 2552 N N . MET B 1 55 ? 8.61984 5.20160 -25.46110 1.000 62.06814 85 MET B N 1
ATOM 2553 C CA . MET B 1 55 ? 7.36997 5.57480 -26.10608 1.000 65.08214 85 MET B CA 1
ATOM 2554 C C . MET B 1 55 ? 6.24450 4.66949 -25.62854 1.000 66.35177 85 MET B C 1
ATOM 2555 O O . MET B 1 55 ? 6.37619 3.44169 -25.63249 1.000 72.93296 85 MET B O 1
ATOM 2560 N N . VAL B 1 56 ? 5.15195 5.29186 -25.19843 1.000 71.65756 86 VAL B N 1
ATOM 2561 C CA . VAL B 1 56 ? 3.95369 4.62675 -24.70825 1.000 73.38483 86 VAL B CA 1
ATOM 2562 C C . VAL B 1 56 ? 2.80814 5.07507 -25.60726 1.000 71.65955 86 VAL B C 1
ATOM 2563 O O . VAL B 1 56 ? 2.35610 6.22446 -25.51480 1.000 72.66025 86 VAL B O 1
ATOM 2567 N N . LYS B 1 57 ? 2.35189 4.18956 -26.49437 1.000 79.17468 87 LYS B N 1
ATOM 2568 C CA . LYS B 1 57 ? 1.29335 4.53265 -27.44721 1.000 77.50968 87 LYS B CA 1
ATOM 2569 C C . LYS B 1 57 ? 1.67610 5.76486 -28.26498 1.000 71.55714 87 LYS B C 1
ATOM 2570 O O . LYS B 1 57 ? 0.83429 6.61102 -28.57438 1.000 73.29221 87 LYS B O 1
ATOM 2576 N N . GLY B 1 58 ? 2.95520 5.86804 -28.62099 1.000 65.03761 88 GLY B N 1
ATOM 2577 C CA . GLY B 1 58 ? 3.44552 7.01470 -29.36059 1.000 67.77241 88 GLY B CA 1
ATOM 2578 C C . GLY B 1 58 ? 3.67425 8.27702 -28.55375 1.000 71.94876 88 GLY B C 1
ATOM 2579 O O . GLY B 1 58 ? 3.95870 9.32355 -29.14772 1.000 74.27119 88 GLY B O 1
ATOM 2580 N N . LYS B 1 59 ? 3.56989 8.21730 -27.22598 1.000 72.51846 89 LYS B N 1
ATOM 2581 C CA . LYS B 1 59 ? 3.76991 9.36484 -26.34445 1.000 67.71000 89 LYS B CA 1
ATOM 2582 C C . LYS B 1 59 ? 5.04722 9.19163 -25.52942 1.000 60.00802 89 LYS B C 1
ATOM 2583 O O . LYS B 1 59 ? 5.34187 8.09637 -25.05248 1.000 62.94531 89 LYS B O 1
ATOM 2589 N N . GLN B 1 60 ? 5.80320 10.27420 -25.36664 1.000 55.41424 90 GLN B N 1
ATOM 2590 C CA . GLN B 1 60 ? 7.10536 10.20198 -24.70896 1.000 61.00228 90 GLN B CA 1
ATOM 2591 C C . GLN B 1 60 ? 6.98920 10.21436 -23.18402 1.000 56.78646 90 GLN B C 1
ATOM 2592 O O . GLN B 1 60 ? 6.27808 11.05287 -22.60866 1.000 52.73027 90 GLN B O 1
ATOM 2598 N N . LEU B 1 61 ? 7.70760 9.29140 -22.53236 1.000 58.09965 91 LEU B N 1
ATOM 2599 C CA . LEU B 1 61 ? 7.81640 9.23694 -21.07760 1.000 48.59942 91 LEU B CA 1
ATOM 2600 C C . LEU B 1 61 ? 9.21670 9.65477 -20.64999 1.000 54.49009 91 LEU B C 1
ATOM 2601 O O . LEU B 1 61 ? 10.21017 9.14219 -21.17728 1.000 56.78454 91 LEU B O 1
ATOM 2606 N N . LYS B 1 62 ? 9.29593 10.56867 -19.68247 1.000 53.22449 92 LYS B N 1
ATOM 2607 C CA . LYS B 1 62 ? 10.57127 10.98596 -19.11532 1.000 56.66635 92 LYS B CA 1
ATOM 2608 C C . LYS B 1 62 ? 10.53300 10.80105 -17.60702 1.000 54.08245 92 LYS B C 1
ATOM 2609 O O . LYS B 1 62 ? 9.48950 10.97676 -16.98346 1.000 51.96559 92 LYS B O 1
ATOM 2615 N N . THR B 1 63 ? 11.67308 10.44020 -17.02236 1.000 53.32321 93 THR B N 1
ATOM 2616 C CA . THR B 1 63 ? 11.73003 10.15499 -15.59421 1.000 53.82219 93 THR B CA 1
ATOM 2617 C C . THR B 1 63 ? 12.94992 10.81220 -14.97298 1.000 56.48161 93 THR B C 1
ATOM 2618 O O . THR B 1 63 ? 14.07757 10.57951 -15.42045 1.000 61.02963 93 THR B O 1
ATOM 2622 N N . PHE B 1 64 ? 12.72104 11.60495 -13.92395 1.000 55.24769 94 PHE B N 1
ATOM 2623 C CA . PHE B 1 64 ? 13.77744 12.31237 -13.21780 1.000 61.02340 94 PHE B CA 1
ATOM 2624 C C . PHE B 1 64 ? 13.61213 12.10591 -11.72082 1.000 52.93803 94 PHE B C 1
ATOM 2625 O O . PHE B 1 64 ? 12.50426 11.88122 -11.22453 1.000 49.47302 94 PHE B O 1
ATOM 2633 N N . PHE B 1 65 ? 14.73026 12.17555 -11.01057 1.000 57.75437 95 PHE B N 1
ATOM 2634 C CA . PHE B 1 65 ? 14.76218 12.00953 -9.56741 1.000 55.49470 95 PHE B CA 1
ATOM 2635 C C . PHE B 1 65 ? 15.13774 13.32950 -8.91268 1.000 56.45828 95 PHE B C 1
ATOM 2636 O O . PHE B 1 65 ? 16.17347 13.91532 -9.23758 1.000 60.07531 95 PHE B O 1
ATOM 2644 N N . LEU B 1 66 ? 14.31197 13.77025 -7.97184 1.000 56.96068 96 LEU B N 1
ATOM 2645 C CA . LEU B 1 66 ? 14.50220 15.03347 -7.27749 1.000 57.30066 96 LEU B CA 1
ATOM 2646 C C . LEU B 1 66 ? 15.35372 14.79633 -6.03730 1.000 59.34229 96 LEU B C 1
ATOM 2647 O O . LEU B 1 66 ? 15.02353 13.94685 -5.20015 1.000 56.22472 96 LEU B O 1
ATOM 2652 N N . LEU B 1 67 ? 16.45556 15.53544 -5.93186 1.000 65.05023 97 LEU B N 1
ATOM 2653 C CA . LEU B 1 67 ? 17.37043 15.42672 -4.80863 1.000 64.34095 97 LEU B CA 1
ATOM 2654 C C . LEU B 1 67 ? 17.73214 16.81702 -4.31089 1.000 65.47912 97 LEU B C 1
ATOM 2655 O O . LEU B 1 67 ? 17.74815 17.78567 -5.07366 1.000 61.54626 97 LEU B O 1
ATOM 2660 N N . GLY B 1 68 ? 17.99602 16.90617 -3.01725 1.000 68.38267 98 GLY B N 1
ATOM 2661 C CA . GLY B 1 68 ? 18.61502 18.06175 -2.41293 1.000 70.69417 98 GLY B CA 1
ATOM 2662 C C . GLY B 1 68 ? 20.08949 17.82673 -2.16981 1.000 67.44354 98 GLY B C 1
ATOM 2663 O O . GLY B 1 68 ? 20.76829 17.13181 -2.93558 1.000 69.68069 98 GLY B O 1
ATOM 2664 N N . THR B 1 69 ? 20.59414 18.39858 -1.08406 1.000 74.41513 99 THR B N 1
ATOM 2665 C CA . THR B 1 69 ? 21.99014 18.24771 -0.71655 1.000 74.08588 99 THR B CA 1
ATOM 2666 C C . THR B 1 69 ? 22.08615 17.51035 0.61237 1.000 73.06630 99 THR B C 1
ATOM 2667 O O . THR B 1 69 ? 21.10359 17.39290 1.35108 1.000 68.49410 99 THR B O 1
ATOM 2671 N N . THR B 1 70 ? 23.28646 17.02032 0.92101 1.000 69.65004 100 THR B N 1
ATOM 2672 C CA . THR B 1 70 ? 23.49758 16.26768 2.14695 1.000 72.24144 100 THR B CA 1
ATOM 2673 C C . THR B 1 70 ? 24.82933 16.65804 2.76776 1.000 79.86341 100 THR B C 1
ATOM 2674 O O . THR B 1 70 ? 25.76050 17.07847 2.07654 1.000 80.01496 100 THR B O 1
ATOM 2678 N N . SER B 1 71 ? 24.90464 16.50492 4.09029 1.000 87.78116 101 SER B N 1
ATOM 2679 C CA . SER B 1 71 ? 26.15189 16.74076 4.80746 1.000 85.95844 101 SER B CA 1
ATOM 2680 C C . SER B 1 71 ? 27.15386 15.60817 4.59232 1.000 88.21379 101 SER B C 1
ATOM 2681 O O . SER B 1 71 ? 28.36768 15.84683 4.58611 1.000 93.17963 101 SER B O 1
ATOM 2684 N N . SER B 1 72 ? 26.67085 14.38027 4.41468 1.000 79.75072 102 SER B N 1
ATOM 2685 C CA . SER B 1 72 ? 27.55165 13.22946 4.25146 1.000 85.58934 102 SER B CA 1
ATOM 2686 C C . SER B 1 72 ? 28.40803 13.36936 3.00105 1.000 81.47933 102 SER B C 1
ATOM 2687 O O . SER B 1 72 ? 27.88581 13.48971 1.88810 1.000 78.45725 102 SER B O 1
ATOM 2690 N N . ALA B 1 73 ? 29.72990 13.33693 3.18636 1.000 86.47502 103 ALA B N 1
ATOM 2691 C CA . ALA B 1 73 ? 30.62938 13.38675 2.03910 1.000 82.56888 103 ALA B CA 1
ATOM 2692 C C . ALA B 1 73 ? 30.48927 12.13500 1.18476 1.000 85.26342 103 ALA B C 1
ATOM 2693 O O . ALA B 1 73 ? 30.55328 12.20514 -0.04997 1.000 83.84932 103 ALA B O 1
ATOM 2695 N N . ALA B 1 74 ? 30.26681 10.98444 1.82677 1.000 88.19815 104 ALA B N 1
ATOM 2696 C CA . ALA B 1 74 ? 30.07467 9.73726 1.09105 1.000 86.61336 104 ALA B CA 1
ATOM 2697 C C . ALA B 1 74 ? 28.82946 9.80323 0.21344 1.000 88.68209 104 ALA B C 1
ATOM 2698 O O . ALA B 1 74 ? 28.86698 9.43943 -0.96823 1.000 87.53537 104 ALA B O 1
ATOM 2700 N N . GLU B 1 75 ? 27.70627 10.24836 0.78394 1.000 87.42262 105 GLU B N 1
ATOM 2701 C CA . GLU B 1 75 ? 26.47794 10.36587 0.00330 1.000 87.32367 105 GLU B CA 1
ATOM 2702 C C . GLU B 1 75 ? 26.60823 11.41446 -1.09623 1.000 87.78365 105 GLU B C 1
ATOM 2703 O O . GLU B 1 75 ? 26.11248 11.21448 -2.21167 1.000 89.33243 105 GLU B O 1
ATOM 2709 N N . THR B 1 76 ? 27.25147 12.54782 -0.80187 1.000 81.85666 106 THR B N 1
ATOM 2710 C CA . THR B 1 76 ? 27.48511 13.53322 -1.85224 1.000 84.61408 106 THR B CA 1
ATOM 2711 C C . THR B 1 76 ? 28.26455 12.91667 -3.00539 1.000 91.90417 106 THR B C 1
ATOM 2712 O O . THR B 1 76 ? 27.91403 13.10697 -4.17645 1.000 90.62200 106 THR B O 1
ATOM 2716 N N . LYS B 1 77 ? 29.31510 12.15635 -2.69113 1.000 87.17044 107 LYS B N 1
ATOM 2717 C CA . LYS B 1 77 ? 30.11547 11.52525 -3.73592 1.000 93.37616 107 LYS B CA 1
ATOM 2718 C C . LYS B 1 77 ? 29.28935 10.51700 -4.53002 1.000 94.19882 107 LYS B C 1
ATOM 2719 O O . LYS B 1 77 ? 29.33219 10.48801 -5.77220 1.000 95.05836 107 LYS B O 1
ATOM 2725 N N . GLU B 1 78 ? 28.52868 9.67976 -3.82054 1.000 91.53910 108 GLU B N 1
ATOM 2726 C CA . GLU B 1 78 ? 27.67560 8.69351 -4.47487 1.000 92.70404 108 GLU B CA 1
ATOM 2727 C C . GLU B 1 78 ? 26.71141 9.35816 -5.44768 1.000 90.65555 108 GLU B C 1
ATOM 2728 O O . GLU B 1 78 ? 26.56811 8.91768 -6.59298 1.000 87.60816 108 GLU B O 1
ATOM 2734 N N . VAL B 1 79 ? 26.03862 10.42375 -5.00614 1.000 92.69631 109 VAL B N 1
ATOM 2735 C CA . VAL B 1 79 ? 25.05403 11.08271 -5.85852 1.000 93.12545 109 VAL B CA 1
ATOM 2736 C C . VAL B 1 79 ? 25.73050 11.78689 -7.02754 1.000 91.85453 109 VAL B C 1
ATOM 2737 O O . VAL B 1 79 ? 25.17435 11.84022 -8.12940 1.000 87.95032 109 VAL B O 1
ATOM 2741 N N . ASP B 1 80 ? 26.92833 12.33951 -6.81959 1.000 91.42536 110 ASP B N 1
ATOM 2742 C CA . ASP B 1 80 ? 27.65354 12.95722 -7.92595 1.000 93.82252 110 ASP B CA 1
ATOM 2743 C C . ASP B 1 80 ? 27.93293 11.94296 -9.03093 1.000 91.01992 110 ASP B C 1
ATOM 2744 O O . ASP B 1 80 ? 27.61970 12.17577 -10.21005 1.000 83.69014 110 ASP B O 1
ATOM 2749 N N . GLN B 1 81 ? 28.51522 10.79668 -8.66111 1.000 92.97775 111 GLN B N 1
ATOM 2750 C CA . GLN B 1 81 ? 28.80908 9.77620 -9.66672 1.000 95.77279 111 GLN B CA 1
ATOM 2751 C C . GLN B 1 81 ? 27.53172 9.20345 -10.27273 1.000 91.84890 111 GLN B C 1
ATOM 2752 O O . GLN B 1 81 ? 27.48806 8.89994 -11.47120 1.000 87.71283 111 GLN B O 1
ATOM 2758 N N . GLU B 1 82 ? 26.48817 9.03048 -9.46196 1.000 88.75255 112 GLU B N 1
ATOM 2759 C CA . GLU B 1 82 ? 25.22182 8.53884 -9.98791 1.000 88.12611 112 GLU B CA 1
ATOM 2760 C C . GLU B 1 82 ? 24.64827 9.50370 -11.01806 1.000 84.65243 112 GLU B C 1
ATOM 2761 O O . GLU B 1 82 ? 24.14650 9.07908 -12.06699 1.000 82.13858 112 GLU B O 1
ATOM 2767 N N . SER B 1 83 ? 24.71604 10.80911 -10.73783 1.000 82.58099 113 SER B N 1
ATOM 2768 C CA . SER B 1 83 ? 24.24451 11.79793 -11.69894 1.000 82.42328 113 SER B CA 1
ATOM 2769 C C . SER B 1 83 ? 25.05777 11.74374 -12.98387 1.000 87.74964 113 SER B C 1
ATOM 2770 O O . SER B 1 83 ? 24.49828 11.84454 -14.08319 1.000 80.79653 113 SER B O 1
ATOM 2773 N N . GLN B 1 84 ? 26.38077 11.57453 -12.87315 1.000 88.27633 114 GLN B N 1
ATOM 2774 C CA . GLN B 1 84 ? 27.17705 11.47463 -14.09575 1.000 87.32910 114 GLN B CA 1
ATOM 2775 C C . GLN B 1 84 ? 26.83396 10.21685 -14.88749 1.000 86.78778 114 GLN B C 1
ATOM 2776 O O . GLN B 1 84 ? 26.80671 10.24649 -16.12382 1.000 87.59079 114 GLN B O 1
ATOM 2782 N N . ARG B 1 85 ? 26.55801 9.10554 -14.20127 1.000 88.71684 115 ARG B N 1
ATOM 2783 C CA . ARG B 1 85 ? 26.28517 7.86201 -14.91732 1.000 82.01008 115 ARG B CA 1
ATOM 2784 C C . ARG B 1 85 ? 24.91327 7.88335 -15.57694 1.000 77.78355 115 ARG B C 1
ATOM 2785 O O . ARG B 1 85 ? 24.74122 7.33884 -16.67256 1.000 82.50135 115 ARG B O 1
ATOM 2793 N N . HIS B 1 86 ? 23.92001 8.48649 -14.92330 1.000 79.60732 116 HIS B N 1
ATOM 2794 C CA . HIS B 1 86 ? 22.54237 8.40215 -15.39288 1.000 80.72911 116 HIS B CA 1
ATOM 2795 C C . HIS B 1 86 ? 21.97763 9.71006 -15.92992 1.000 77.06380 116 HIS B C 1
ATOM 2796 O O . HIS B 1 86 ? 21.06201 9.67075 -16.75220 1.000 74.39784 116 HIS B O 1
ATOM 2803 N N . GLY B 1 87 ? 22.47814 10.86088 -15.48595 1.000 72.89895 117 GLY B N 1
ATOM 2804 C CA . GLY B 1 87 ? 22.01926 12.12592 -16.04315 1.000 69.56718 117 GLY B CA 1
ATOM 2805 C C . GLY B 1 87 ? 20.54589 12.41758 -15.85059 1.000 77.93544 117 GLY B C 1
ATOM 2806 O O . GLY B 1 87 ? 19.95643 13.15267 -16.65306 1.000 79.08083 117 GLY B O 1
ATOM 2807 N N . ASP B 1 88 ? 19.93327 11.88363 -14.78887 1.000 75.32145 118 ASP B N 1
ATOM 2808 C CA . ASP B 1 88 ? 18.49368 12.00217 -14.58031 1.000 67.34684 118 ASP B CA 1
ATOM 2809 C C . ASP B 1 88 ? 18.14204 12.61563 -13.22900 1.000 63.16358 118 ASP B C 1
ATOM 2810 O O . ASP B 1 88 ? 17.01526 12.44266 -12.75409 1.000 66.25734 118 ASP B O 1
ATOM 2815 N N . ILE B 1 89 ? 19.05790 13.36260 -12.61643 1.000 64.76185 119 ILE B N 1
ATOM 2816 C CA . ILE B 1 89 ? 18.85571 13.93063 -11.28621 1.000 63.11896 119 ILE B CA 1
ATOM 2817 C C . ILE B 1 89 ? 18.63301 15.43432 -11.40249 1.000 62.75877 119 ILE B C 1
ATOM 2818 O O . ILE B 1 89 ? 19.38517 16.12961 -12.09409 1.000 66.22493 119 ILE B O 1
ATOM 2823 N N . ILE B 1 90 ? 17.58808 15.92720 -10.73909 1.000 62.07030 120 ILE B N 1
ATOM 2824 C CA . ILE B 1 90 ? 17.31978 17.35563 -10.58621 1.000 55.73901 120 ILE B CA 1
ATOM 2825 C C . ILE B 1 90 ? 17.65197 17.72777 -9.14807 1.000 66.85552 120 ILE B C 1
ATOM 2826 O O . ILE B 1 90 ? 17.04144 17.20039 -8.20925 1.000 60.46327 120 ILE B O 1
ATOM 2831 N N . GLN B 1 91 ? 18.57528 18.66942 -8.96959 1.000 70.69015 121 GLN B N 1
ATOM 2832 C CA . GLN B 1 91 ? 19.07336 18.99198 -7.64135 1.000 68.38192 121 GLN B CA 1
ATOM 2833 C C . GLN B 1 91 ? 19.18074 20.49712 -7.45533 1.000 70.21556 121 GLN B C 1
ATOM 2834 O O . GLN B 1 91 ? 19.46978 21.23196 -8.40349 1.000 66.31722 121 GLN B O 1
ATOM 2840 N N . LYS B 1 92 ? 18.90088 20.94200 -6.23002 1.000 70.03563 122 LYS B N 1
ATOM 2841 C CA . LYS B 1 92 ? 19.15507 22.30332 -5.78279 1.000 69.59503 122 LYS B CA 1
ATOM 2842 C C . LYS B 1 92 ? 19.75193 22.23389 -4.38349 1.000 79.40025 122 LYS B C 1
ATOM 2843 O O . LYS B 1 92 ? 19.73601 21.18473 -3.73045 1.000 77.66087 122 LYS B O 1
ATOM 2849 N N . ASP B 1 93 ? 20.29259 23.36473 -3.92598 1.000 76.24547 123 ASP B N 1
ATOM 2850 C CA . ASP B 1 93 ? 21.03022 23.42480 -2.66196 1.000 78.63740 123 ASP B CA 1
ATOM 2851 C C . ASP B 1 93 ? 20.05665 23.62888 -1.50197 1.000 81.27966 123 ASP B C 1
ATOM 2852 O O . ASP B 1 93 ? 19.82302 24.74351 -1.02651 1.000 85.59789 123 ASP B O 1
ATOM 2857 N N . PHE B 1 94 ? 19.47976 22.52239 -1.03300 1.000 76.21498 124 PHE B N 1
ATOM 2858 C CA . PHE B 1 94 ? 18.66807 22.55217 0.17548 1.000 72.42153 124 PHE B CA 1
ATOM 2859 C C . PHE B 1 94 ? 18.86556 21.24638 0.93444 1.000 75.39601 124 PHE B C 1
ATOM 2860 O O . PHE B 1 94 ? 19.01628 20.18152 0.32636 1.000 71.21999 124 PHE B O 1
ATOM 2868 N N . LEU B 1 95 ? 18.89461 21.34169 2.26554 1.000 77.46551 125 LEU B N 1
ATOM 2869 C CA . LEU B 1 95 ? 19.05971 20.16088 3.10458 1.000 76.81988 125 LEU B CA 1
ATOM 2870 C C . LEU B 1 95 ? 17.96339 19.15016 2.79890 1.000 64.92312 125 LEU B C 1
ATOM 2871 O O . LEU B 1 95 ? 16.78481 19.38980 3.08222 1.000 62.20303 125 LEU B O 1
ATOM 2876 N N . ASP B 1 96 ? 18.34559 18.01099 2.23463 1.000 64.47808 126 ASP B N 1
ATOM 2877 C CA . ASP B 1 96 ? 17.37054 17.01451 1.80242 1.000 66.34921 126 ASP B CA 1
ATOM 2878 C C . ASP B 1 96 ? 16.93234 16.20116 3.01523 1.000 54.36094 126 ASP B C 1
ATOM 2879 O O . ASP B 1 96 ? 17.50197 15.15829 3.33891 1.000 55.57198 126 ASP B O 1
ATOM 2884 N N . VAL B 1 97 ? 15.88619 16.67914 3.68568 1.000 57.06194 127 VAL B N 1
ATOM 2885 C CA . VAL B 1 97 ? 15.30655 15.98985 4.82901 1.000 59.35738 127 VAL B CA 1
ATOM 2886 C C . VAL B 1 97 ? 13.79550 16.05823 4.70144 1.000 60.34926 127 VAL B C 1
ATOM 2887 O O . VAL B 1 97 ? 13.24652 16.86817 3.94983 1.000 54.24237 127 VAL B O 1
ATOM 2891 N N . TYR B 1 98 ? 13.11998 15.20861 5.47165 1.000 52.24479 128 TYR B N 1
ATOM 2892 C CA . TYR B 1 98 ? 11.68311 15.07611 5.29175 1.000 54.07028 128 TYR B CA 1
ATOM 2893 C C . TYR B 1 98 ? 10.99295 16.43133 5.35679 1.000 55.33031 128 TYR B C 1
ATOM 2894 O O . TYR B 1 98 ? 10.16372 16.75676 4.49564 1.000 51.61157 128 TYR B O 1
ATOM 2903 N N . TYR B 1 99 ? 11.36481 17.26370 6.32724 1.000 52.40146 129 TYR B N 1
ATOM 2904 C CA . TYR B 1 99 ? 10.64131 18.51164 6.54941 1.000 55.62771 129 TYR B CA 1
ATOM 2905 C C . TYR B 1 99 ? 11.00432 19.59852 5.56078 1.000 52.58486 129 TYR B C 1
ATOM 2906 O O . TYR B 1 99 ? 10.54436 20.73560 5.70438 1.000 52.43809 129 TYR B O 1
ATOM 2915 N N . ASN B 1 100 ? 11.77409 19.26103 4.53334 1.000 57.52802 130 ASN B N 1
ATOM 2916 C CA . ASN B 1 100 ? 11.99317 20.15047 3.40583 1.000 56.21538 130 ASN B CA 1
ATOM 2917 C C . ASN B 1 100 ? 11.34419 19.63303 2.13171 1.000 53.07583 130 ASN B C 1
ATOM 2918 O O . ASN B 1 100 ? 11.64626 20.13298 1.04292 1.000 52.58152 130 ASN B O 1
ATOM 2923 N N . LEU B 1 101 ? 10.46963 18.63036 2.24136 1.000 56.00959 131 LEU B N 1
ATOM 2924 C CA . LEU B 1 101 ? 9.82939 18.08514 1.04943 1.000 46.92056 131 LEU B CA 1
ATOM 2925 C C . LEU B 1 101 ? 9.04517 19.14364 0.28128 1.000 43.99769 131 LEU B C 1
ATOM 2926 O O . LEU B 1 101 ? 8.98754 19.08531 -0.95417 1.000 46.68245 131 LEU B O 1
ATOM 2931 N N . THR B 1 102 ? 8.46222 20.13495 0.96419 1.000 41.77597 132 THR B N 1
ATOM 2932 C CA . THR B 1 102 ? 7.78407 21.18635 0.21294 1.000 40.31439 132 THR B CA 1
ATOM 2933 C C . THR B 1 102 ? 8.76373 21.82286 -0.75831 1.000 50.58392 132 THR B C 1
ATOM 2934 O O . THR B 1 102 ? 8.47787 21.95555 -1.95715 1.000 48.70031 132 THR B O 1
ATOM 2938 N N . LEU B 1 103 ? 9.96789 22.13417 -0.27076 1.000 49.44074 133 LEU B N 1
ATOM 2939 C CA . LEU B 1 103 ? 11.00371 22.66089 -1.14958 1.000 53.14084 133 LEU B CA 1
ATOM 2940 C C . LEU B 1 103 ? 11.25140 21.70510 -2.30756 1.000 47.94333 133 LEU B C 1
ATOM 2941 O O . LEU B 1 103 ? 11.21138 22.10500 -3.48047 1.000 47.32544 133 LEU B O 1
ATOM 2946 N N . LYS B 1 104 ? 11.41847 20.41523 -2.00497 1.000 44.42747 134 LYS B N 1
ATOM 2947 C CA . LYS B 1 104 ? 11.66647 19.46480 -3.07915 1.000 41.79817 134 LYS B CA 1
ATOM 2948 C C . LYS B 1 104 ? 10.53523 19.51275 -4.09261 1.000 40.52159 134 LYS B C 1
ATOM 2949 O O . LYS B 1 104 ? 10.77312 19.65170 -5.29808 1.000 45.81324 134 LYS B O 1
ATOM 2955 N N . THR B 1 105 ? 9.28836 19.48257 -3.61756 1.000 39.09857 135 THR B N 1
ATOM 2956 C CA . THR B 1 105 ? 8.18445 19.52035 -4.56580 1.000 40.51722 135 THR B CA 1
ATOM 2957 C C . THR B 1 105 ? 8.24137 20.80143 -5.38399 1.000 46.94841 135 THR B C 1
ATOM 2958 O O . THR B 1 105 ? 8.18001 20.76887 -6.62379 1.000 40.43862 135 THR B O 1
ATOM 2962 N N . MET B 1 106 ? 8.45171 21.93989 -4.71501 1.000 41.92965 136 MET B N 1
ATOM 2963 C CA . MET B 1 106 ? 8.48911 23.18170 -5.47675 1.000 39.12262 136 MET B CA 1
ATOM 2964 C C . MET B 1 106 ? 9.67721 23.19174 -6.42495 1.000 39.98088 136 MET B C 1
ATOM 2965 O O . MET B 1 106 ? 9.54968 23.65555 -7.56740 1.000 49.63262 136 MET B O 1
ATOM 2970 N N . MET B 1 107 ? 10.80022 22.58523 -6.02476 1.000 39.46703 137 MET B N 1
ATOM 2971 C CA . MET B 1 107 ? 11.90297 22.48146 -6.96914 1.000 45.00337 137 MET B CA 1
ATOM 2972 C C . MET B 1 107 ? 11.41895 21.81497 -8.24401 1.000 50.99756 137 MET B C 1
ATOM 2973 O O . MET B 1 107 ? 11.52468 22.38286 -9.33684 1.000 50.48091 137 MET B O 1
ATOM 2978 N N . GLY B 1 108 ? 10.78137 20.65010 -8.10404 1.000 47.01221 138 GLY B N 1
ATOM 2979 C CA . GLY B 1 108 ? 10.30283 19.95449 -9.28239 1.000 41.31128 138 GLY B CA 1
ATOM 2980 C C . GLY B 1 108 ? 9.35313 20.81760 -10.08302 1.000 46.64013 138 GLY B C 1
ATOM 2981 O O . GLY B 1 108 ? 9.47756 20.94032 -11.30481 1.000 53.26980 138 GLY B O 1
ATOM 2982 N N . ILE B 1 109 ? 8.41634 21.47122 -9.39587 1.000 45.58433 139 ILE B N 1
ATOM 2983 C CA . ILE B 1 109 ? 7.45304 22.28092 -10.12193 1.000 47.50712 139 ILE B CA 1
ATOM 2984 C C . ILE B 1 109 ? 8.17906 23.40699 -10.83425 1.000 55.30057 139 ILE B C 1
ATOM 2985 O O . ILE B 1 109 ? 7.97004 23.64095 -12.03417 1.000 50.78408 139 ILE B O 1
ATOM 2990 N N . GLU B 1 110 ? 9.13535 24.03754 -10.14452 1.000 55.87691 140 GLU B N 1
ATOM 2991 C CA . GLU B 1 110 ? 9.90293 25.08829 -10.79455 1.000 55.22104 140 GLU B CA 1
ATOM 2992 C C . GLU B 1 110 ? 10.54864 24.55288 -12.06062 1.000 54.06776 140 GLU B C 1
ATOM 2993 O O . GLU B 1 110 ? 10.46765 25.18405 -13.12129 1.000 56.71259 140 GLU B O 1
ATOM 2999 N N . TRP B 1 111 ? 11.11856 23.34595 -11.99042 1.000 55.58687 141 TRP B N 1
ATOM 3000 C CA . TRP B 1 111 ? 11.78000 22.79477 -13.16538 1.000 58.11986 141 TRP B CA 1
ATOM 3001 C C . TRP B 1 111 ? 10.79212 22.67134 -14.31735 1.000 58.76094 141 TRP B C 1
ATOM 3002 O O . TRP B 1 111 ? 11.04249 23.17262 -15.42150 1.000 59.69088 141 TRP B O 1
ATOM 3013 N N . VAL B 1 112 ? 9.62208 22.07721 -14.05831 1.000 53.11290 142 VAL B N 1
ATOM 3014 C CA . VAL B 1 112 ? 8.63653 21.96538 -15.12944 1.000 53.16840 142 VAL B CA 1
ATOM 3015 C C . VAL B 1 112 ? 8.32569 23.34621 -15.68419 1.000 55.24451 142 VAL B C 1
ATOM 3016 O O . VAL B 1 112 ? 8.23251 23.54143 -16.90291 1.000 47.50622 142 VAL B O 1
ATOM 3020 N N . HIS B 1 113 ? 8.15373 24.32534 -14.79522 1.000 53.56246 143 HIS B N 1
ATOM 3021 C CA . HIS B 1 113 ? 7.82318 25.67278 -15.24214 1.000 56.46027 143 HIS B CA 1
ATOM 3022 C C . HIS B 1 113 ? 8.93544 26.25351 -16.10876 1.000 60.30431 143 HIS B C 1
ATOM 3023 O O . HIS B 1 113 ? 8.66341 26.94422 -17.09692 1.000 56.44260 143 HIS B O 1
ATOM 3030 N N . ARG B 1 114 ? 10.19561 26.01615 -15.73573 1.000 59.66447 144 ARG B N 1
ATOM 3031 C CA . ARG B 1 114 ? 11.28519 26.68476 -16.43514 1.000 65.94340 144 ARG B CA 1
ATOM 3032 C C . ARG B 1 114 ? 11.74303 25.92140 -17.66762 1.000 63.01423 144 ARG B C 1
ATOM 3033 O O . ARG B 1 114 ? 12.00212 26.52743 -18.71142 1.000 64.03687 144 ARG B O 1
ATOM 3041 N N . PHE B 1 115 ? 11.83546 24.59928 -17.57671 1.000 59.22822 145 PHE B N 1
ATOM 3042 C CA . PHE B 1 115 ? 12.52074 23.82748 -18.59708 1.000 62.58893 145 PHE B CA 1
ATOM 3043 C C . PHE B 1 115 ? 11.64192 22.82006 -19.32150 1.000 59.87541 145 PHE B C 1
ATOM 3044 O O . PHE B 1 115 ? 12.09947 22.23440 -20.30763 1.000 59.89319 145 PHE B O 1
ATOM 3052 N N . CYS B 1 116 ? 10.41948 22.57434 -18.86115 1.000 56.19459 146 CYS B N 1
ATOM 3053 C CA . CYS B 1 116 ? 9.60395 21.61872 -19.59417 1.000 50.22672 146 CYS B CA 1
ATOM 3054 C C . CYS B 1 116 ? 8.12528 21.98990 -19.54408 1.000 59.59398 146 CYS B C 1
ATOM 3055 O O . CYS B 1 116 ? 7.28236 21.12644 -19.25969 1.000 56.17202 146 CYS B O 1
ATOM 3058 N N . PRO B 1 117 ? 7.76242 23.24675 -19.83037 1.000 53.72759 147 PRO B N 1
ATOM 3059 C CA . PRO B 1 117 ? 6.33709 23.61903 -19.83892 1.000 48.07490 147 PRO B CA 1
ATOM 3060 C C . PRO B 1 117 ? 5.55106 22.98659 -20.96985 1.000 52.12067 147 PRO B C 1
ATOM 3061 O O . PRO B 1 117 ? 4.31661 23.11676 -21.00090 1.000 48.95510 147 PRO B O 1
ATOM 3065 N N . GLN B 1 118 ? 6.22449 22.32959 -21.90823 1.000 53.74565 148 GLN B N 1
ATOM 3066 C CA . GLN B 1 118 ? 5.55288 21.63857 -22.99803 1.000 55.43864 148 GLN B CA 1
ATOM 3067 C C . GLN B 1 118 ? 4.97334 20.29760 -22.56445 1.000 56.85790 148 GLN B C 1
ATOM 3068 O O . GLN B 1 118 ? 4.17281 19.71804 -23.30607 1.000 51.86307 148 GLN B O 1
ATOM 3074 N N . ALA B 1 119 ? 5.37049 19.78882 -21.39639 1.000 54.82237 149 ALA B N 1
ATOM 3075 C CA . ALA B 1 119 ? 4.87452 18.50226 -20.92316 1.000 45.76292 149 ALA B CA 1
ATOM 3076 C C . ALA B 1 119 ? 3.35441 18.50792 -20.86056 1.000 44.48114 149 ALA B C 1
ATOM 3077 O O . ALA B 1 119 ? 2.74830 19.38175 -20.23622 1.000 45.14919 149 ALA B O 1
ATOM 3079 N N . ALA B 1 120 ? 2.73105 17.51932 -21.50232 1.000 43.03306 150 ALA B N 1
ATOM 3080 C CA . ALA B 1 120 ? 1.27940 17.43802 -21.43060 1.000 44.06228 150 ALA B CA 1
ATOM 3081 C C . ALA B 1 120 ? 0.83054 17.14056 -20.00765 1.000 38.52240 150 ALA B C 1
ATOM 3082 O O . ALA B 1 120 ? -0.15671 17.71494 -19.53031 1.000 37.56816 150 ALA B O 1
ATOM 3084 N N . PHE B 1 121 ? 1.53003 16.23222 -19.32631 1.000 45.24548 151 PHE B N 1
ATOM 3085 C CA . PHE B 1 121 ? 1.17589 15.84988 -17.96882 1.000 41.82245 151 PHE B CA 1
ATOM 3086 C C . PHE B 1 121 ? 2.43233 15.59498 -17.14882 1.000 39.87880 151 PHE B C 1
ATOM 3087 O O . PHE B 1 121 ? 3.47821 15.19058 -17.66999 1.000 44.86029 151 PHE B O 1
ATOM 3095 N N . VAL B 1 122 ? 2.31250 15.84152 -15.84635 1.000 35.14408 152 VAL B N 1
ATOM 3096 C CA . VAL B 1 122 ? 3.40327 15.66766 -14.89842 1.000 34.72625 152 VAL B CA 1
ATOM 3097 C C . VAL B 1 122 ? 2.85633 14.88065 -13.72088 1.000 31.45519 152 VAL B C 1
ATOM 3098 O O . VAL B 1 122 ? 1.76971 15.18836 -13.21854 1.000 36.57588 152 VAL B O 1
ATOM 3102 N N . MET B 1 123 ? 3.59203 13.86644 -13.29267 1.000 36.66429 153 MET B N 1
ATOM 3103 C CA . MET B 1 123 ? 3.27190 13.12440 -12.08153 1.000 37.10054 153 MET B CA 1
ATOM 3104 C C . MET B 1 123 ? 4.42012 13.26943 -11.09520 1.000 39.68934 153 MET B C 1
ATOM 3105 O O . MET B 1 123 ? 5.56540 12.94945 -11.42267 1.000 35.52221 153 MET B O 1
ATOM 3110 N N . LYS B 1 124 ? 4.10959 13.75232 -9.89702 1.000 32.15409 154 LYS B N 1
ATOM 3111 C CA . LYS B 1 124 ? 5.05524 13.75722 -8.78586 1.000 33.58696 154 LYS B CA 1
ATOM 3112 C C . LYS B 1 124 ? 4.74930 12.55870 -7.89724 1.000 30.14820 154 LYS B C 1
ATOM 3113 O O . LYS B 1 124 ? 3.60480 12.39250 -7.46188 1.000 35.46831 154 LYS B O 1
ATOM 3119 N N . THR B 1 125 ? 5.76918 11.73942 -7.62552 1.000 33.27814 155 THR B N 1
ATOM 3120 C CA . THR B 1 125 ? 5.56763 10.46598 -6.93962 1.000 41.98429 155 THR B CA 1
ATOM 3121 C C . THR B 1 125 ? 6.70563 10.15989 -5.96319 1.000 35.02641 155 THR B C 1
ATOM 3122 O O . THR B 1 125 ? 7.83549 10.62971 -6.12415 1.000 39.68931 155 THR B O 1
ATOM 3126 N N . ASP B 1 126 ? 6.37775 9.34557 -4.95439 1.000 37.49606 156 ASP B N 1
ATOM 3127 C CA . ASP B 1 126 ? 7.32171 8.75220 -4.01568 1.000 39.74834 156 ASP B CA 1
ATOM 3128 C C . ASP B 1 126 ? 8.18728 7.69316 -4.70285 1.000 42.15988 156 ASP B C 1
ATOM 3129 O O . ASP B 1 126 ? 7.90804 7.24583 -5.81580 1.000 40.62002 156 ASP B O 1
ATOM 3134 N N . SER B 1 127 ? 9.23094 7.24415 -3.99743 1.000 43.72719 157 SER B N 1
ATOM 3135 C CA . SER B 1 127 ? 10.11802 6.22427 -4.55028 1.000 38.49936 157 SER B CA 1
ATOM 3136 C C . SER B 1 127 ? 9.68694 4.80316 -4.21174 1.000 44.31848 157 SER B C 1
ATOM 3137 O O . SER B 1 127 ? 10.04044 3.86948 -4.94227 1.000 45.36445 157 SER B O 1
ATOM 3140 N N . ASP B 1 128 ? 8.94869 4.60406 -3.12320 1.000 42.70393 158 ASP B N 1
ATOM 3141 C CA . ASP B 1 128 ? 8.47327 3.26583 -2.76607 1.000 47.43517 158 ASP B CA 1
ATOM 3142 C C . ASP B 1 128 ? 7.10262 3.01452 -3.39605 1.000 39.24844 158 ASP B C 1
ATOM 3143 O O . ASP B 1 128 ? 6.09715 2.77234 -2.72455 1.000 35.95815 158 ASP B O 1
ATOM 3148 N N . MET B 1 129 ? 7.09187 3.07849 -4.72820 1.000 37.70337 159 MET B N 1
ATOM 3149 C CA . MET B 1 129 ? 5.86790 3.06877 -5.51047 1.000 36.46516 159 MET B CA 1
ATOM 3150 C C . MET B 1 129 ? 5.98621 2.12282 -6.69772 1.000 40.57448 159 MET B C 1
ATOM 3151 O O . MET B 1 129 ? 7.07030 1.90507 -7.24252 1.000 42.48174 159 MET B O 1
ATOM 3156 N N . PHE B 1 130 ? 4.85178 1.56678 -7.09466 1.000 36.30419 160 PHE B N 1
ATOM 3157 C CA . PHE B 1 130 ? 4.68531 0.97201 -8.40987 1.000 39.89939 160 PHE B CA 1
ATOM 3158 C C . PHE B 1 130 ? 3.80272 1.91698 -9.20391 1.000 34.83159 160 PHE B C 1
ATOM 3159 O O . PHE B 1 130 ? 2.73601 2.31171 -8.72336 1.000 32.45065 160 PHE B O 1
ATOM 3167 N N . ILE B 1 131 ? 4.24845 2.28312 -10.40002 1.000 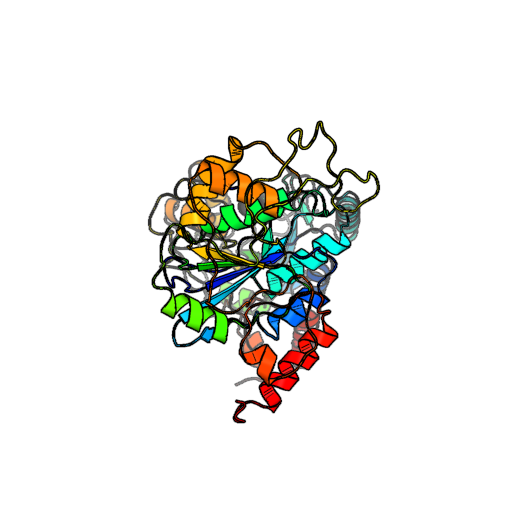35.02938 161 ILE B N 1
ATOM 3168 C CA . ILE B 1 131 ? 3.46724 3.12060 -11.30385 1.000 35.49467 161 ILE B CA 1
ATOM 3169 C C . ILE B 1 131 ? 3.24241 2.35282 -12.59244 1.000 30.25951 161 ILE B C 1
ATOM 3170 O O . ILE B 1 131 ? 4.19963 1.85161 -13.19508 1.000 35.73664 161 ILE B O 1
ATOM 3175 N N . ASN B 1 132 ? 1.98361 2.27950 -13.01468 1.000 35.40116 162 ASN B N 1
ATOM 3176 C CA . ASN B 1 132 ? 1.60237 1.70772 -14.31014 1.000 36.64420 162 ASN B CA 1
ATOM 3177 C C . ASN B 1 132 ? 1.44598 2.86589 -15.29375 1.000 38.75750 162 ASN B C 1
ATOM 3178 O O . ASN B 1 132 ? 0.37672 3.46774 -15.40266 1.000 36.23856 162 ASN B O 1
ATOM 3183 N N . VAL B 1 133 ? 2.53752 3.18683 -15.99701 1.000 36.49581 163 VAL B N 1
ATOM 3184 C CA . VAL B 1 133 ? 2.53090 4.29950 -16.94202 1.000 38.45551 163 VAL B CA 1
ATOM 3185 C C . VAL B 1 133 ? 1.63534 4.00041 -18.14333 1.000 42.32621 163 VAL B C 1
ATOM 3186 O O . VAL B 1 133 ? 1.05019 4.91713 -18.73598 1.000 39.88645 163 VAL B O 1
ATOM 3190 N N . ASP B 1 134 ? 1.52807 2.73050 -18.54207 1.000 42.65077 164 ASP B N 1
ATOM 3191 C CA . ASP B 1 134 ? 0.65543 2.37819 -19.65738 1.000 39.52194 164 ASP B CA 1
ATOM 3192 C C . ASP B 1 134 ? -0.79943 2.69660 -19.33526 1.000 41.39448 164 ASP B C 1
ATOM 3193 O O . ASP B 1 134 ? -1.49332 3.36762 -20.11551 1.000 38.62814 164 ASP B O 1
ATOM 3198 N N . TYR B 1 135 ? -1.27980 2.24102 -18.17301 1.000 32.71039 165 TYR B N 1
ATOM 3199 C CA . TYR B 1 135 ? -2.66467 2.52267 -17.82013 1.000 29.04901 165 TYR B CA 1
ATOM 3200 C C . TYR B 1 135 ? -2.86066 4.00462 -17.52312 1.000 38.51486 165 TYR B C 1
ATOM 3201 O O . TYR B 1 135 ? -3.90533 4.56979 -17.86253 1.000 34.09408 165 TYR B O 1
ATOM 3210 N N . LEU B 1 136 ? -1.87720 4.64876 -16.87661 1.000 36.96386 166 LEU B N 1
ATOM 3211 C CA . LEU B 1 136 ? -1.99668 6.07996 -16.61613 1.000 34.20315 166 LEU B CA 1
ATOM 3212 C C . LEU B 1 136 ? -2.15246 6.84675 -17.91988 1.000 36.48399 166 LEU B C 1
ATOM 3213 O O . LEU B 1 136 ? -2.98573 7.75077 -18.02418 1.000 35.50313 166 LEU B O 1
ATOM 3218 N N . THR B 1 137 ? -1.31764 6.52579 -18.91063 1.000 40.33441 167 THR B N 1
ATOM 3219 C CA . THR B 1 137 ? -1.41520 7.16613 -20.22022 1.000 44.38553 167 THR B CA 1
ATOM 3220 C C . THR B 1 137 ? -2.78984 6.94618 -20.83790 1.000 41.96524 167 THR B C 1
ATOM 3221 O O . THR B 1 137 ? -3.41989 7.88699 -21.34341 1.000 40.36035 167 THR B O 1
ATOM 3225 N N . GLU B 1 138 ? -3.26504 5.69842 -20.82313 1.000 38.31117 168 GLU B N 1
ATOM 3226 C CA . GLU B 1 138 ? -4.58659 5.41228 -21.37067 1.000 38.19990 168 GLU B CA 1
ATOM 3227 C C . GLU B 1 138 ? -5.65999 6.25190 -20.68003 1.000 45.88003 168 GLU B C 1
ATOM 3228 O O . GLU B 1 138 ? -6.53617 6.83584 -21.33745 1.000 36.09473 168 GLU B O 1
ATOM 3234 N N . LEU B 1 139 ? -5.58407 6.36016 -19.35434 1.000 37.88093 169 LEU B N 1
ATOM 3235 C CA .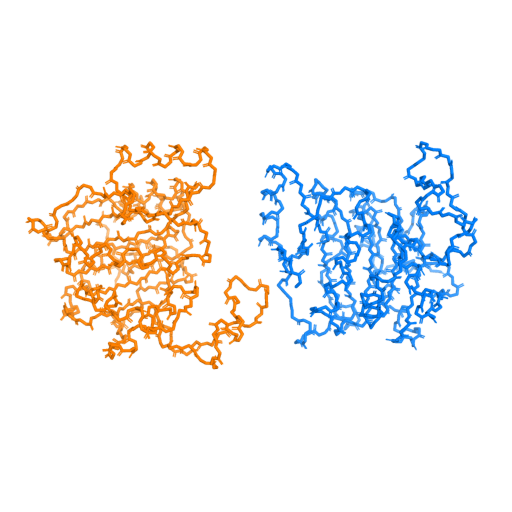 LEU B 1 139 ? -6.59680 7.10372 -18.61797 1.000 32.56376 169 LEU B CA 1
ATOM 3236 C C . LEU B 1 139 ? -6.48739 8.60254 -18.86929 1.000 31.34174 169 LEU B C 1
ATOM 3237 O O . LEU B 1 139 ? -7.50645 9.28895 -18.92616 1.000 33.27185 169 LEU B O 1
ATOM 3242 N N . LEU B 1 140 ? -5.27008 9.13107 -18.99139 1.000 31.03707 170 LEU B N 1
ATOM 3243 C CA . LEU B 1 140 ? -5.11338 10.55698 -19.26433 1.000 33.88873 170 LEU B CA 1
ATOM 3244 C C . LEU B 1 140 ? -5.67195 10.90303 -20.63688 1.000 38.54602 170 LEU B C 1
ATOM 3245 O O . LEU B 1 140 ? -6.33526 11.93551 -20.80977 1.000 37.03425 170 LEU B O 1
ATOM 3250 N N . LEU B 1 141 ? -5.41480 10.04557 -21.62313 1.000 39.22562 171 LEU B N 1
ATOM 3251 C CA . LEU B 1 141 ? -5.96890 10.27232 -22.95200 1.000 38.59740 171 LEU B CA 1
ATOM 3252 C C . LEU B 1 141 ? -7.48986 10.16825 -22.94582 1.000 35.42303 171 LEU B C 1
ATOM 3253 O O . LEU B 1 141 ? -8.16830 10.98063 -23.58898 1.000 41.73469 171 LEU B O 1
ATOM 3258 N N . LYS B 1 142 ? -8.05400 9.26760 -22.14015 1.000 34.47082 172 LYS B N 1
ATOM 3259 C CA . LYS B 1 142 ? -9.50694 9.15885 -22.12134 1.000 38.47637 172 LYS B CA 1
ATOM 3260 C C . LYS B 1 142 ? -10.14911 10.28061 -21.32075 1.000 42.16099 172 LYS B C 1
ATOM 3261 O O . LYS B 1 142 ? -11.23085 10.75437 -21.69167 1.000 34.73429 172 LYS B O 1
ATOM 3267 N N . LYS B 1 143 ? -9.48311 10.75314 -20.26021 1.000 32.18015 173 LYS B N 1
ATOM 3268 C CA . LYS B 1 143 ? -10.05674 11.82064 -19.45625 1.000 33.65747 173 LYS B CA 1
ATOM 3269 C C . LYS B 1 143 ? -10.09503 13.10268 -20.25094 1.000 30.13223 173 LYS B C 1
ATOM 3270 O O . LYS B 1 143 ? -11.03811 13.88819 -20.10928 1.000 33.40840 173 LYS B O 1
ATOM 3276 N N . ASN B 1 144 ? -9.09920 13.31250 -21.10596 1.000 29.52074 174 ASN B N 1
ATOM 3277 C CA . ASN B 1 144 ? -9.13292 14.42487 -22.04697 1.000 36.86391 174 ASN B CA 1
ATOM 3278 C C . ASN B 1 144 ? -9.26636 15.76431 -21.33186 1.000 40.58911 174 ASN B C 1
ATOM 3279 O O . ASN B 1 144 ? -10.00166 16.65133 -21.76495 1.000 37.69750 174 ASN B O 1
ATOM 3284 N N . ARG B 1 145 ? -8.56381 15.90601 -20.21632 1.000 38.13351 175 ARG B N 1
ATOM 3285 C CA . ARG B 1 145 ? -8.51922 17.15089 -19.45697 1.000 39.17871 175 ARG B CA 1
ATOM 3286 C C . ARG B 1 145 ? -7.07588 17.61188 -19.55900 1.000 36.95314 175 ARG B C 1
ATOM 3287 O O . ARG B 1 145 ? -6.20439 17.10298 -18.85493 1.000 36.13671 175 ARG B O 1
ATOM 3295 N N . THR B 1 146 ? -6.83404 18.58258 -20.43704 1.000 33.69056 176 THR B N 1
ATOM 3296 C CA . THR B 1 146 ? -5.48813 19.00341 -20.80318 1.000 40.05582 176 THR B CA 1
ATOM 3297 C C . THR B 1 146 ? -5.04598 20.32056 -20.17038 1.000 35.45115 176 THR B C 1
ATOM 3298 O O . THR B 1 146 ? -3.88570 20.70831 -20.34904 1.000 34.18828 176 THR B O 1
ATOM 3302 N N . THR B 1 147 ? -5.93339 21.03667 -19.48099 1.000 35.07474 177 THR B N 1
ATOM 3303 C CA . THR B 1 147 ? -5.54787 22.26570 -18.79725 1.000 31.67512 177 THR B CA 1
ATOM 3304 C C . THR B 1 147 ? -6.22201 22.33025 -17.43477 1.000 32.40838 177 THR B C 1
ATOM 3305 O O . THR B 1 147 ? -7.33752 21.82784 -17.25154 1.000 33.24397 177 THR B O 1
ATOM 3309 N N . ARG B 1 148 ? -5.54303 22.98637 -16.48725 1.000 40.16706 178 ARG B N 1
ATOM 3310 C CA . ARG B 1 148 ? -6.06978 23.18680 -15.13347 1.000 42.74211 178 ARG B CA 1
ATOM 3311 C C . ARG B 1 148 ? -6.61433 21.88380 -14.55898 1.000 34.74559 178 ARG B C 1
ATOM 3312 O O . ARG B 1 148 ? -7.70840 21.83934 -13.98087 1.000 31.50409 178 ARG B O 1
ATOM 3320 N N . PHE B 1 149 ? -5.84662 20.80835 -14.74460 1.000 35.50218 179 PHE B N 1
ATOM 3321 C CA . PHE B 1 149 ? -6.23650 19.46584 -14.32660 1.000 34.82842 179 PHE B CA 1
ATOM 3322 C C . PHE B 1 149 ? -5.30559 18.96323 -13.22890 1.000 32.61394 179 PHE B C 1
ATOM 3323 O O . PHE B 1 149 ? -4.07752 19.03054 -13.36526 1.000 32.32500 179 PHE B O 1
ATOM 3331 N N . PHE B 1 150 ? -5.89384 18.41537 -12.16912 1.000 29.92338 180 PHE B N 1
ATOM 3332 C CA . PHE B 1 150 ? -5.11953 17.90318 -11.04528 1.000 32.27786 180 PHE B CA 1
ATOM 3333 C C . PHE B 1 150 ? -5.86319 16.71326 -10.46064 1.000 25.48562 180 PHE B C 1
ATOM 3334 O O . PHE B 1 150 ? -7.05495 16.82215 -10.13626 1.000 31.08274 180 PHE B O 1
ATOM 3342 N N . THR B 1 151 ? -5.17502 15.57773 -10.34429 1.000 28.56093 181 THR B N 1
ATOM 3343 C CA . THR B 1 151 ? -5.81716 14.36475 -9.87227 1.000 28.10149 181 THR B CA 1
ATOM 3344 C C . THR B 1 151 ? -4.83368 13.53271 -9.05572 1.000 29.59565 181 THR B C 1
ATOM 3345 O O . THR B 1 151 ? -3.62291 13.77822 -9.03972 1.000 27.23315 181 THR B O 1
ATOM 3349 N N . GLY B 1 152 ? -5.37461 12.49213 -8.44551 1.000 31.58711 182 GLY B N 1
ATOM 3350 C CA . GLY B 1 152 ? -4.60504 11.56054 -7.63011 1.000 31.72930 182 GLY B CA 1
ATOM 3351 C C . GLY B 1 152 ? -5.53798 10.85773 -6.66536 1.000 31.49672 182 GLY B C 1
ATOM 3352 O O . GLY B 1 152 ? -6.69318 10.58068 -6.99468 1.000 31.50403 182 GLY B O 1
ATOM 3353 N N . PHE B 1 153 ? -5.02108 10.58573 -5.46532 1.000 32.76984 183 PHE B N 1
ATOM 3354 C CA . PHE B 1 153 ? -5.86776 10.13153 -4.36899 1.000 27.83912 183 PHE B CA 1
ATOM 3355 C C . PHE B 1 153 ? -6.38101 11.37074 -3.64039 1.000 35.33984 183 PHE B C 1
ATOM 3356 O O . PHE B 1 153 ? -5.63406 12.02278 -2.90480 1.000 30.41389 183 PHE B O 1
ATOM 3364 N N . LEU B 1 154 ? -7.65609 11.69072 -3.83502 1.000 34.97952 184 LEU B N 1
ATOM 3365 C CA . LEU B 1 154 ? -8.21628 12.91498 -3.28570 1.000 38.15719 184 LEU B CA 1
ATOM 3366 C C . LEU B 1 154 ? -8.44290 12.78322 -1.78363 1.000 35.97947 184 LEU B C 1
ATOM 3367 O O . LEU B 1 154 ? -9.01144 11.79114 -1.31002 1.000 37.46980 184 LEU B O 1
ATOM 3372 N N . LYS B 1 155 ? -8.01601 13.80595 -1.04465 1.000 33.10305 185 LYS B N 1
ATOM 3373 C CA . LYS B 1 155 ? -8.15832 13.90009 0.40717 1.000 38.98789 185 LYS B CA 1
ATOM 3374 C C . LYS B 1 155 ? -8.92008 15.19339 0.67711 1.000 35.03486 185 LYS B C 1
ATOM 3375 O O . LYS B 1 155 ? -8.32680 16.27566 0.70759 1.000 32.35681 185 LYS B O 1
ATOM 3381 N N . LEU B 1 156 ? -10.23520 15.07786 0.87594 1.000 34.75438 186 LEU B N 1
ATOM 3382 C CA . LEU B 1 156 ? -11.12730 16.22926 0.84625 1.000 39.58949 186 LEU B CA 1
ATOM 3383 C C . LEU B 1 156 ? -11.57031 16.71580 2.21773 1.000 44.55163 186 LEU B C 1
ATOM 3384 O O . LEU B 1 156 ? -12.05158 17.84630 2.32351 1.000 51.41524 186 LEU B O 1
ATOM 3389 N N . ASN B 1 157 ? -11.44399 15.90868 3.26752 1.000 47.15572 187 ASN B N 1
ATOM 3390 C CA . ASN B 1 157 ? -11.87501 16.34186 4.59233 1.000 56.43490 187 ASN B CA 1
ATOM 3391 C C . ASN B 1 157 ? -10.75373 16.07633 5.60287 1.000 45.71546 187 ASN B C 1
ATOM 3392 O O . ASN B 1 157 ? -10.89278 15.30032 6.54713 1.000 53.32947 187 ASN B O 1
ATOM 3397 N N . GLU B 1 158 ? -9.61930 16.73210 5.38753 1.000 34.31751 188 GLU B N 1
ATOM 3398 C CA . GLU B 1 158 ? -8.42248 16.49831 6.18134 1.000 37.28842 188 GLU B CA 1
ATOM 3399 C C . GLU B 1 158 ? -8.26173 17.56936 7.25449 1.000 42.20341 188 GLU B C 1
ATOM 3400 O O . GLU B 1 158 ? -8.55155 18.74788 7.02574 1.000 36.80241 188 GLU B O 1
ATOM 3406 N N . PHE B 1 159 ? -7.82154 17.14269 8.43809 1.000 35.11114 189 PHE B N 1
ATOM 3407 C CA . PHE B 1 159 ? -7.56380 18.03666 9.55270 1.000 36.30266 189 PHE B CA 1
ATOM 3408 C C . PHE B 1 159 ? -6.09414 17.98103 9.94690 1.000 34.25221 189 PHE B C 1
ATOM 3409 O O . PHE B 1 159 ? -5.49475 16.89898 9.94799 1.000 35.64061 189 PHE B O 1
ATOM 3417 N N . PRO B 1 160 ? -5.48126 19.11773 10.26663 1.000 33.09170 190 PRO B N 1
ATOM 3418 C CA . PRO B 1 160 ? -4.07048 19.09502 10.67248 1.000 32.23333 190 PRO B CA 1
ATOM 3419 C C . PRO B 1 160 ? -3.85148 18.18653 11.87876 1.000 32.51864 190 PRO B C 1
ATOM 3420 O O . PRO B 1 160 ? -4.66357 18.14262 12.80574 1.000 33.77386 190 PRO B O 1
ATOM 3424 N N . ILE B 1 161 ? -2.73956 17.46279 11.85815 1.000 28.12062 191 ILE B N 1
ATOM 3425 C CA . ILE B 1 161 ? -2.40160 16.52444 12.93070 1.000 33.69206 191 ILE B CA 1
ATOM 3426 C C . ILE B 1 161 ? -1.63431 17.28668 14.00237 1.000 31.11121 191 ILE B C 1
ATOM 3427 O O . ILE B 1 161 ? -0.55961 17.82866 13.73110 1.000 32.33885 191 ILE B O 1
ATOM 3432 N N . ARG B 1 162 ? -2.16844 17.29770 15.22393 1.000 39.42662 192 ARG B N 1
ATOM 3433 C CA . ARG B 1 162 ? -1.59374 18.05317 16.32816 1.000 35.28067 192 ARG B CA 1
ATOM 3434 C C . ARG B 1 162 ? -0.87458 17.17709 17.35233 1.000 38.69463 192 ARG B C 1
ATOM 3435 O O . ARG B 1 162 ? -0.47039 17.68692 18.39935 1.000 39.06910 192 ARG B O 1
ATOM 3443 N N . GLN B 1 163 ? -0.70600 15.88026 17.08221 1.000 39.47498 193 GLN B N 1
ATOM 3444 C CA . GLN B 1 163 ? 0.04611 14.97774 17.95205 1.000 36.61474 193 GLN B CA 1
ATOM 3445 C C . GLN B 1 163 ? 1.54527 15.18369 17.77122 1.000 39.51030 193 GLN B C 1
ATOM 3446 O O . GLN B 1 163 ? 2.08411 14.85013 16.70972 1.000 36.38347 193 GLN B O 1
ATOM 3452 N N . PRO B 1 164 ? 2.26143 15.71967 18.76752 1.000 44.66643 194 PRO B N 1
ATOM 3453 C CA . PRO B 1 164 ? 3.67178 16.08439 18.54366 1.000 35.52010 194 PRO B CA 1
ATOM 3454 C C . PRO B 1 164 ? 4.58091 14.91389 18.19082 1.000 32.78229 194 PRO B C 1
ATOM 3455 O O . PRO B 1 164 ? 5.70099 15.14562 17.71958 1.000 34.94741 194 PRO B O 1
ATOM 3459 N N . PHE B 1 165 ? 4.14457 13.67120 18.36274 1.000 34.31151 195 PHE B N 1
ATOM 3460 C CA . PHE B 1 165 ? 4.98012 12.54321 17.99052 1.000 36.18227 195 PHE B CA 1
ATOM 3461 C C . PHE B 1 165 ? 4.76593 12.10169 16.54797 1.000 38.15937 195 PHE B C 1
ATOM 3462 O O . PHE B 1 165 ? 5.51715 11.25133 16.05624 1.000 35.80237 195 PHE B O 1
ATOM 3470 N N . SER B 1 166 ? 3.80558 12.69070 15.84064 1.000 37.63539 196 SER B N 1
ATOM 3471 C CA . SER B 1 166 ? 3.54972 12.30697 14.45712 1.000 37.01909 196 SER B CA 1
ATOM 3472 C C . SER B 1 166 ? 4.54289 12.96456 13.50628 1.000 40.46549 196 SER B C 1
ATOM 3473 O O . SER B 1 166 ? 4.91121 14.13312 13.67817 1.000 35.97393 196 SER B O 1
ATOM 3476 N N . LYS B 1 167 ? 4.97491 12.21465 12.48440 1.000 36.66014 197 LYS B N 1
ATOM 3477 C CA . LYS B 1 167 ? 5.84182 12.82249 11.47813 1.000 44.58444 197 LYS B CA 1
ATOM 3478 C C . LYS B 1 167 ? 5.12961 13.96644 10.76954 1.000 37.07640 197 LYS B C 1
ATOM 3479 O O . LYS B 1 167 ? 5.78613 14.83520 10.18973 1.000 40.04579 197 LYS B O 1
ATOM 3485 N N . TRP B 1 168 ? 3.79933 13.97221 10.79397 1.000 36.30887 198 TRP B N 1
ATOM 3486 C CA . TRP B 1 168 ? 2.99971 14.99494 10.13926 1.000 35.61950 198 TRP B CA 1
ATOM 3487 C C . TRP B 1 168 ? 2.43587 16.01353 11.12521 1.000 32.97655 198 TRP B C 1
ATOM 3488 O O . TRP B 1 168 ? 1.46685 16.71167 10.80539 1.000 32.88662 198 TRP B O 1
ATOM 3499 N N . PHE B 1 169 ? 3.02423 16.10560 12.31868 1.000 33.43332 199 PHE B N 1
ATOM 3500 C CA . PHE B 1 169 ? 2.62276 17.11171 13.29255 1.000 31.97724 199 PHE B CA 1
ATOM 3501 C C . PHE B 1 169 ? 2.87603 18.51346 12.75010 1.000 25.66776 199 PHE B C 1
ATOM 3502 O O . PHE B 1 169 ? 3.94706 18.78206 12.20826 1.000 28.25665 199 PHE B O 1
ATOM 3510 N N . VAL B 1 170 ? 1.89588 19.40891 12.90834 1.000 28.40648 200 VAL B N 1
ATOM 3511 C CA . VAL B 1 170 ? 2.08937 20.83583 12.64348 1.000 33.24491 200 VAL B CA 1
ATOM 3512 C C . VAL B 1 170 ? 1.55250 21.64866 13.81632 1.000 28.75001 200 VAL B C 1
ATOM 3513 O O . VAL B 1 170 ? 0.40236 21.46588 14.23317 1.000 37.26605 200 VAL B O 1
ATOM 3517 N N . SER B 1 171 ? 2.37097 22.56555 14.32930 1.000 35.80260 201 SER B N 1
ATOM 3518 C CA . SER B 1 171 ? 1.91669 23.44856 15.39639 1.000 41.39660 201 SER B CA 1
ATOM 3519 C C . SER B 1 171 ? 0.84060 24.40321 14.87873 1.000 44.52719 201 SER B C 1
ATOM 3520 O O . SER B 1 171 ? 0.63459 24.55463 13.67079 1.000 39.01285 201 SER B O 1
ATOM 3523 N N . LYS B 1 172 ? 0.14855 25.06597 15.81342 1.000 39.20986 202 LYS B N 1
ATOM 3524 C CA . LYS B 1 172 ? -0.85385 26.04180 15.40420 1.000 41.49337 202 LYS B CA 1
ATOM 3525 C C . LYS B 1 172 ? -0.22242 27.26907 14.76655 1.000 43.76895 202 LYS B C 1
ATOM 3526 O O . LYS B 1 172 ? -0.88225 27.95208 13.97535 1.000 44.07880 202 LYS B O 1
ATOM 3532 N N . SER B 1 173 ? 1.04101 27.55271 15.07021 1.000 41.20310 203 SER B N 1
ATOM 3533 C CA . SER B 1 173 ? 1.72229 28.62384 14.36074 1.000 47.98748 203 SER B CA 1
ATOM 3534 C C . SER B 1 173 ? 2.22001 28.15918 12.99527 1.000 45.00604 203 SER B C 1
ATOM 3535 O O . SER B 1 173 ? 2.36618 28.98246 12.08432 1.000 41.25016 203 SER B O 1
ATOM 3538 N N . GLU B 1 174 ? 2.47204 26.85353 12.82791 1.000 40.20682 204 GLU B N 1
ATOM 3539 C CA . GLU B 1 174 ? 2.80628 26.32796 11.50540 1.000 42.93487 204 GLU B CA 1
ATOM 3540 C C . GLU B 1 174 ? 1.57766 26.28704 10.59991 1.000 39.52000 204 GLU B C 1
ATOM 3541 O O . GLU B 1 174 ? 1.66419 26.61571 9.41028 1.000 38.96528 204 GLU B O 1
ATOM 3547 N N . TYR B 1 175 ? 0.43187 25.87885 11.13684 1.000 36.91954 205 TYR B N 1
ATOM 3548 C CA . TYR B 1 175 ? -0.82937 25.92529 10.40288 1.000 35.95682 205 TYR B CA 1
ATOM 3549 C C . TYR B 1 175 ? -1.94620 26.24001 11.38797 1.000 37.53852 205 TYR B C 1
ATOM 3550 O O . TYR B 1 175 ? -2.34710 25.37187 12.17753 1.000 36.42220 205 TYR B O 1
ATOM 3559 N N . PRO B 1 176 ? -2.47718 27.46172 11.37532 1.000 35.64164 206 PRO B N 1
ATOM 3560 C CA . PRO B 1 176 ? -3.37928 27.90117 12.44854 1.000 36.84573 206 PRO B CA 1
ATOM 3561 C C . PRO B 1 176 ? -4.85698 27.57774 12.28201 1.000 39.75247 206 PRO B C 1
ATOM 3562 O O . PRO B 1 176 ? -5.62810 27.90114 13.19294 1.000 43.64392 206 PRO B O 1
ATOM 3566 N N . TRP B 1 177 ? -5.29838 26.96059 11.18662 1.000 34.75861 207 TRP B N 1
ATOM 3567 C CA . TRP B 1 177 ? -6.72623 26.74638 10.98907 1.000 37.32729 207 TRP B CA 1
ATOM 3568 C C . TRP B 1 177 ? -7.11124 25.29068 11.24484 1.000 35.25981 207 TRP B C 1
ATOM 3569 O O . TRP B 1 177 ? -6.26362 24.39485 11.31645 1.000 34.85617 207 TRP B O 1
ATOM 3580 N N . ASP B 1 178 ? -8.42252 25.08113 11.40463 1.000 40.12937 208 ASP B N 1
ATOM 3581 C CA . ASP B 1 178 ? -8.98083 23.80195 11.83477 1.000 44.92547 208 ASP B CA 1
ATOM 3582 C C . ASP B 1 178 ? -8.95110 22.75077 10.73741 1.000 44.74741 208 ASP B C 1
ATOM 3583 O O . ASP B 1 178 ? -8.99081 21.55453 11.03875 1.000 38.56622 208 ASP B O 1
ATOM 3588 N N . ARG B 1 179 ? -8.91087 23.16850 9.47919 1.000 36.99640 209 ARG B N 1
ATOM 3589 C CA . ARG B 1 179 ? -9.09302 22.27280 8.35184 1.000 38.07494 209 ARG B CA 1
ATOM 3590 C C . ARG B 1 179 ? -8.00159 22.51374 7.32406 1.000 37.15179 209 ARG B C 1
ATOM 3591 O O . ARG B 1 179 ? -7.49525 23.63062 7.18430 1.000 36.02521 209 ARG B O 1
ATOM 3599 N N . TYR B 1 180 ? -7.64287 21.44980 6.60339 1.000 32.05588 210 TYR B N 1
ATOM 3600 C CA . TYR B 1 180 ? -6.77234 21.56894 5.44698 1.000 29.13191 210 TYR B CA 1
ATOM 3601 C C . TYR B 1 180 ? -7.61888 21.84981 4.21047 1.000 34.64407 210 TYR B C 1
ATOM 3602 O O . TYR B 1 180 ? -8.82572 21.58614 4.20072 1.000 35.35949 210 TYR B O 1
ATOM 3611 N N . PRO B 1 181 ? -7.03939 22.41795 3.15964 1.000 32.37038 211 PRO B N 1
ATOM 3612 C CA . PRO B 1 181 ? -7.76393 22.50639 1.89614 1.000 34.10182 211 PRO B CA 1
ATOM 3613 C C . PRO B 1 181 ? -7.92669 21.11520 1.32135 1.000 34.01832 211 PRO B C 1
ATOM 3614 O O . PRO B 1 181 ? -7.30791 20.16398 1.82923 1.000 31.82314 211 PRO B O 1
ATOM 3618 N N . PRO B 1 182 ? -8.71072 20.95413 0.25777 1.000 31.89777 212 PRO B N 1
ATOM 3619 C CA . PRO B 1 182 ? -8.66080 19.68809 -0.48544 1.000 31.21963 212 PRO B CA 1
ATOM 3620 C C . PRO B 1 182 ? -7.26094 19.52096 -1.05128 1.000 27.56524 212 PRO B C 1
ATOM 3621 O O . PRO B 1 182 ? -6.65081 20.48049 -1.51808 1.000 28.81036 212 PRO B O 1
ATOM 3625 N N . PHE B 1 183 ? -6.73264 18.30380 -0.98873 1.000 26.54447 213 PHE B N 1
ATOM 3626 C CA . PHE B 1 183 ? -5.46626 18.03492 -1.64886 1.000 27.92738 213 PHE B CA 1
ATOM 3627 C C . PHE B 1 183 ? -5.42410 16.55377 -1.98287 1.000 29.81020 213 PHE B C 1
ATOM 3628 O O . PHE B 1 183 ? -6.32582 15.79219 -1.62584 1.000 33.60248 213 PHE B O 1
ATOM 3636 N N . CYS B 1 184 ? -4.38386 16.16567 -2.70664 1.000 29.53212 214 CYS B N 1
ATOM 3637 C CA . CYS B 1 184 ? -4.15595 14.77876 -3.09706 1.000 29.91136 214 CYS B CA 1
ATOM 3638 C C . CYS B 1 184 ? -2.92259 14.24813 -2.38557 1.000 30.24416 214 CYS B C 1
ATOM 3639 O O . CYS B 1 184 ? -1.91892 14.95290 -2.27595 1.000 28.03059 214 CYS B O 1
ATOM 3642 N N . SER B 1 185 ? -2.97554 12.97131 -1.99391 1.000 30.75880 215 SER B N 1
ATOM 3643 C CA . SER B 1 185 ? -1.86197 12.32711 -1.30818 1.000 34.17275 215 SER B CA 1
ATOM 3644 C C . SER B 1 185 ? -0.55596 12.56530 -2.04633 1.000 34.01446 215 SER B C 1
ATOM 3645 O O . SER B 1 185 ? -0.47940 12.40835 -3.26733 1.000 31.20086 215 SER B O 1
ATOM 3648 N N . GLY B 1 186 ? 0.47090 12.95981 -1.29302 1.000 27.89522 216 GLY B N 1
ATOM 3649 C CA . GLY B 1 186 ? 1.79501 13.17646 -1.83649 1.000 29.16092 216 GLY B CA 1
ATOM 3650 C C . GLY B 1 186 ? 2.49909 11.93901 -2.34640 1.000 29.03131 216 GLY B C 1
ATOM 3651 O O . GLY B 1 186 ? 3.54755 12.07660 -2.98985 1.000 35.90297 216 GLY B O 1
ATOM 3652 N N . THR B 1 187 ? 1.98285 10.74121 -2.06018 1.000 30.27462 217 THR B N 1
ATOM 3653 C CA . THR B 1 187 ? 2.61952 9.54294 -2.60344 1.000 34.20167 217 THR B CA 1
ATOM 3654 C C . THR B 1 187 ? 2.64659 9.56260 -4.12602 1.000 36.25193 217 THR B C 1
ATOM 3655 O O . THR B 1 187 ? 3.55745 8.99151 -4.73344 1.000 36.24921 217 THR B O 1
ATOM 3659 N N . GLY B 1 188 ? 1.67099 10.20707 -4.75788 1.000 33.65642 218 GLY B N 1
ATOM 3660 C CA . GLY B 1 188 ? 1.64883 10.26313 -6.21173 1.000 34.17752 218 GLY B CA 1
ATOM 3661 C C . GLY B 1 188 ? 0.45690 11.03376 -6.73181 1.000 27.92295 218 GLY B C 1
ATOM 3662 O O . GLY B 1 188 ? -0.69031 10.66081 -6.48149 1.000 32.46834 218 GLY B O 1
ATOM 3663 N N . TYR B 1 189 ? 0.70801 12.15801 -7.39537 1.000 32.51017 219 TYR B N 1
ATOM 3664 C CA . TYR B 1 189 ? -0.37835 12.91243 -8.00486 1.000 32.33449 219 TYR B CA 1
ATOM 3665 C C . TYR B 1 189 ? 0.03517 13.38358 -9.39480 1.000 31.93789 219 TYR B C 1
ATOM 3666 O O . TYR B 1 189 ? 1.21793 13.37763 -9.74828 1.000 32.51656 219 TYR B O 1
ATOM 3675 N N . VAL B 1 190 ? -0.96664 13.75044 -10.19737 1.000 28.99206 220 VAL B N 1
ATOM 3676 C CA . VAL B 1 190 ? -0.76948 14.05613 -11.61264 1.000 32.21138 220 VAL B CA 1
ATOM 3677 C C . VAL B 1 190 ? -1.48892 15.35060 -11.96419 1.000 25.10629 220 VAL B C 1
ATOM 3678 O O . VAL B 1 190 ? -2.58330 15.62435 -11.45896 1.000 30.26174 220 VAL B O 1
ATOM 3682 N N . PHE B 1 191 ? -0.88205 16.14672 -12.83860 1.000 33.45620 221 PHE B N 1
ATOM 3683 C CA . PHE B 1 191 ? -1.50319 17.39832 -13.25060 1.000 33.40107 221 PHE B CA 1
ATOM 3684 C C . PHE B 1 191 ? -1.10286 17.74966 -14.67869 1.000 32.75789 221 PHE B C 1
ATOM 3685 O O . PHE B 1 191 ? -0.01582 17.39145 -15.14007 1.000 34.12950 221 PHE B O 1
ATOM 3693 N N . SER B 1 192 ? -1.97841 18.48734 -15.36427 1.000 34.33306 222 SER B N 1
ATOM 3694 C CA . SER B 1 192 ? -1.61856 18.99092 -16.68868 1.000 43.86527 222 SER B CA 1
ATOM 3695 C C . SER B 1 192 ? -0.45318 19.96714 -16.56593 1.000 38.69939 222 SER B C 1
ATOM 3696 O O . SER B 1 192 ? -0.29787 20.65523 -15.55447 1.000 39.88006 222 SER B O 1
ATOM 3699 N N . GLY B 1 193 ? 0.40617 19.98398 -17.58841 1.000 40.94153 223 GLY B N 1
ATOM 3700 C CA . GLY B 1 193 ? 1.65238 20.73607 -17.49656 1.000 35.19022 223 GLY B CA 1
ATOM 3701 C C . GLY B 1 193 ? 1.47560 22.21565 -17.17732 1.000 42.10101 223 GLY B C 1
ATOM 3702 O O . GLY B 1 193 ? 2.30264 22.80268 -16.47593 1.000 39.44754 223 GLY B O 1
ATOM 3703 N N . ASP B 1 194 ? 0.40232 22.83992 -17.67772 1.000 41.16966 224 ASP B N 1
ATOM 3704 C CA . ASP B 1 194 ? 0.16295 24.26131 -17.39792 1.000 44.59746 224 ASP B CA 1
ATOM 3705 C C . ASP B 1 194 ? 0.05348 24.55207 -15.89893 1.000 50.52167 224 ASP B C 1
ATOM 3706 O O . ASP B 1 194 ? 0.40518 25.66171 -15.43097 1.000 43.87324 224 ASP B O 1
ATOM 3711 N N . VAL B 1 195 ? -0.45308 23.57872 -15.13337 1.000 42.26341 225 VAL B N 1
ATOM 3712 C CA . VAL B 1 195 ? -0.60569 23.77650 -13.69598 1.000 43.10973 225 VAL B CA 1
ATOM 3713 C C . VAL B 1 195 ? 0.73839 24.06841 -13.04379 1.000 37.28751 225 VAL B C 1
ATOM 3714 O O . VAL B 1 195 ? 0.79746 24.78403 -12.03810 1.000 41.36568 225 VAL B O 1
ATOM 3718 N N . ALA B 1 196 ? 1.83314 23.50746 -13.57273 1.000 35.52588 226 ALA B N 1
ATOM 3719 C CA . ALA B 1 196 ? 3.14026 23.75975 -12.97251 1.000 33.90406 226 ALA B CA 1
ATOM 3720 C C . ALA B 1 196 ? 3.44017 25.24890 -12.93969 1.000 43.70653 226 ALA B C 1
ATOM 3721 O O . ALA B 1 196 ? 3.85756 25.79738 -11.90816 1.000 40.50243 226 ALA B O 1
ATOM 3723 N N . SER B 1 197 ? 3.23051 25.92404 -14.06986 1.000 48.64952 227 SER B N 1
ATOM 3724 C CA . SER B 1 197 ? 3.49251 27.35503 -14.11242 1.000 46.80233 227 SER B CA 1
ATOM 3725 C C . SER B 1 197 ? 2.52752 28.10815 -13.21399 1.000 40.29260 227 SER B C 1
ATOM 3726 O O . SER B 1 197 ? 2.93513 29.04255 -12.51294 1.000 48.27239 227 SER B O 1
ATOM 3729 N N . GLN B 1 198 ? 1.24754 27.71393 -13.19973 1.000 38.16935 228 GLN B N 1
ATOM 3730 C CA . GLN B 1 198 ? 0.30644 28.46146 -12.35666 1.000 36.01964 228 GLN B CA 1
ATOM 3731 C C . GLN B 1 198 ? 0.63664 28.32708 -10.86239 1.000 45.12341 228 GLN B C 1
ATOM 3732 O O . GLN B 1 198 ? 0.62560 29.32537 -10.11956 1.000 42.77393 228 GLN B O 1
ATOM 3738 N N . VAL B 1 199 ? 0.94827 27.11029 -10.40438 1.000 38.62409 229 VAL B N 1
ATOM 3739 C CA . VAL B 1 199 ? 1.30909 26.91263 -8.99994 1.000 36.67599 229 VAL B CA 1
ATOM 3740 C C . VAL B 1 199 ? 2.59431 27.65549 -8.66721 1.000 39.07520 229 VAL B C 1
ATOM 3741 O O . VAL B 1 199 ? 2.69906 28.29755 -7.61489 1.000 44.24601 229 VAL B O 1
ATOM 3745 N N . TYR B 1 200 ? 3.61741 27.53323 -9.52184 1.000 41.63409 230 TYR B N 1
ATOM 3746 C CA . TYR B 1 200 ? 4.85388 28.26548 -9.26762 1.000 40.77545 230 TYR B CA 1
ATOM 3747 C C . TYR B 1 200 ? 4.59042 29.76238 -9.16274 1.000 49.45818 230 TYR B C 1
ATOM 3748 O O . TYR B 1 200 ? 5.17759 30.44746 -8.31547 1.000 45.97322 230 TYR B O 1
ATOM 3757 N N . ASN B 1 201 ? 3.70161 30.28112 -10.01275 1.000 49.15130 231 ASN B N 1
ATOM 3758 C CA . ASN B 1 201 ? 3.37666 31.70125 -10.00344 1.000 55.15765 231 ASN B CA 1
ATOM 3759 C C . ASN B 1 201 ? 2.76617 32.11182 -8.67295 1.000 56.29033 231 ASN B C 1
ATOM 3760 O O . ASN B 1 201 ? 3.15877 33.12104 -8.07720 1.000 59.68394 231 ASN B O 1
ATOM 3765 N N . VAL B 1 202 ? 1.80232 31.32969 -8.18208 1.000 45.06909 232 VAL B N 1
ATOM 3766 C CA . VAL B 1 202 ? 1.06763 31.74145 -6.98625 1.000 46.80937 232 VAL B CA 1
ATOM 3767 C C . VAL B 1 202 ? 1.76979 31.35208 -5.68693 1.000 43.24887 232 VAL B C 1
ATOM 3768 O O . VAL B 1 202 ? 1.39061 31.85606 -4.61923 1.000 42.48211 232 VAL B O 1
ATOM 3772 N N . SER B 1 203 ? 2.78032 30.47994 -5.74369 1.000 42.04085 233 SER B N 1
ATOM 3773 C CA . SER B 1 203 ? 3.32767 29.86464 -4.53525 1.000 41.43557 233 SER B CA 1
ATOM 3774 C C . SER B 1 203 ? 3.81104 30.89292 -3.50312 1.000 51.28802 233 SER B C 1
ATOM 3775 O O . SER B 1 203 ? 3.53965 30.74747 -2.30408 1.000 44.75771 233 SER B O 1
ATOM 3778 N N . LYS B 1 204 ? 4.55201 31.92440 -3.92989 1.000 49.40280 234 LYS B N 1
ATOM 3779 C CA . LYS B 1 204 ? 5.10468 32.83018 -2.91797 1.000 42.14536 234 LYS B CA 1
ATOM 3780 C C . LYS B 1 204 ? 4.05625 33.72720 -2.26079 1.000 44.02088 234 LYS B C 1
ATOM 3781 O O . LYS B 1 204 ? 4.3979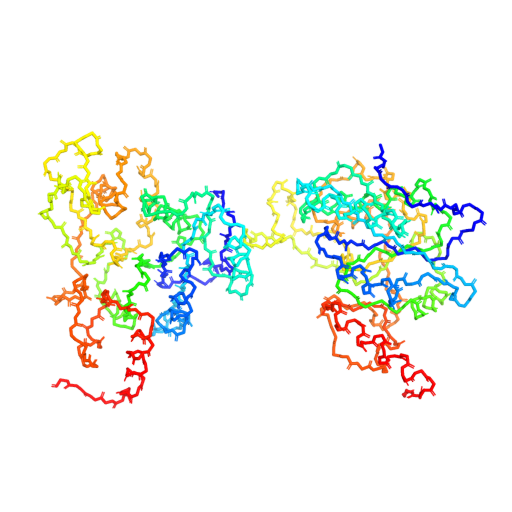9 34.44419 -1.31066 1.000 48.07866 234 LYS B O 1
ATOM 3787 N N . SER B 1 205 ? 2.80454 33.72143 -2.72194 1.000 41.24422 235 SER B N 1
ATOM 3788 C CA . SER B 1 205 ? 1.75550 34.46919 -2.04041 1.000 38.30760 235 SER B CA 1
ATOM 3789 C C . SER B 1 205 ? 0.88384 33.57750 -1.16938 1.000 44.27921 235 SER B C 1
ATOM 3790 O O . SER B 1 205 ? -0.02578 34.08135 -0.49934 1.000 41.84630 235 SER B O 1
ATOM 3793 N N . VAL B 1 206 ? 1.11605 32.26815 -1.19468 1.000 44.80788 236 VAL B N 1
ATOM 3794 C CA . VAL B 1 206 ? 0.32332 31.29737 -0.44746 1.000 39.06380 236 VAL B CA 1
ATOM 3795 C C . VAL B 1 206 ? 1.04779 30.94610 0.85062 1.000 33.23099 236 VAL B C 1
ATOM 3796 O O . VAL B 1 206 ? 2.26214 30.70103 0.84218 1.000 33.91120 236 VAL B O 1
ATOM 3800 N N . PRO B 1 207 ? 0.34535 30.87073 1.97542 1.000 31.93746 237 PRO B N 1
ATOM 3801 C CA . PRO B 1 207 ? 1.01807 30.53861 3.24172 1.000 36.01325 237 PRO B CA 1
ATOM 3802 C C . PRO B 1 207 ? 1.76829 29.21381 3.14273 1.000 43.51473 237 PRO B C 1
ATOM 3803 O O . PRO B 1 207 ? 1.23237 28.20619 2.66472 1.000 39.83389 237 PRO B O 1
ATOM 3807 N N . TYR B 1 208 ? 3.02471 29.23067 3.58744 1.000 38.45676 238 TYR B N 1
ATOM 3808 C CA . TYR B 1 208 ? 3.87866 28.05240 3.53612 1.000 43.29347 238 TYR B CA 1
ATOM 3809 C C . TYR B 1 208 ? 3.48597 27.01369 4.58814 1.000 43.27853 238 TYR B C 1
ATOM 3810 O O . TYR B 1 208 ? 3.07980 27.34824 5.70602 1.000 41.63709 238 TYR B O 1
ATOM 3819 N N . ILE B 1 209 ? 3.62599 25.74256 4.21832 1.000 40.52191 239 ILE B N 1
ATOM 3820 C CA . ILE B 1 209 ? 3.50086 24.61844 5.13977 1.000 34.74946 239 ILE B CA 1
ATOM 3821 C C . ILE B 1 209 ? 4.51768 23.56860 4.73418 1.000 39.06083 239 ILE B C 1
ATOM 3822 O O . ILE B 1 209 ? 4.77612 23.36945 3.54320 1.000 40.54100 239 ILE B O 1
ATOM 3827 N N . LYS B 1 210 ? 5.10556 22.89785 5.72680 1.000 35.45908 240 LYS B N 1
ATOM 3828 C CA . LYS B 1 210 ? 6.17104 21.94724 5.45184 1.000 35.41028 240 LYS B CA 1
ATOM 3829 C C . LYS B 1 210 ? 5.65850 20.62615 4.88215 1.000 32.96678 240 LYS B C 1
ATOM 3830 O O . LYS B 1 210 ? 6.47393 19.76410 4.54682 1.000 35.97741 240 LYS B O 1
ATOM 3836 N N . LEU B 1 211 ? 4.34364 20.43278 4.81442 1.000 32.85627 241 LEU B N 1
ATOM 3837 C CA . LEU B 1 211 ? 3.75533 19.24355 4.19005 1.000 32.47648 241 LEU B CA 1
ATOM 3838 C C . LEU B 1 211 ? 3.45080 19.57315 2.72807 1.000 32.11875 241 LEU B C 1
ATOM 3839 O O . LEU B 1 211 ? 2.52643 20.33662 2.44364 1.000 29.40018 241 LEU B O 1
ATOM 3844 N N . GLU B 1 212 ? 4.21486 18.97805 1.80513 1.000 32.33364 242 GLU B N 1
ATOM 3845 C CA . GLU B 1 212 ? 4.19982 19.43206 0.41415 1.000 35.01456 242 GLU B CA 1
ATOM 3846 C C . GLU B 1 212 ? 2.83389 19.23987 -0.25341 1.000 37.55444 242 GLU B C 1
ATOM 3847 O O . GLU B 1 212 ? 2.37298 20.12087 -0.99718 1.000 33.71406 242 GLU B O 1
ATOM 3853 N N . ASP B 1 213 ? 2.15893 18.11187 0.00031 1.000 31.36402 243 ASP B N 1
ATOM 3854 C CA . ASP B 1 213 ? 0.88424 17.88226 -0.67613 1.000 31.54811 243 ASP B CA 1
ATOM 3855 C C . ASP B 1 213 ? -0.18374 18.85855 -0.18645 1.000 33.06189 243 ASP B C 1
ATOM 3856 O O . ASP B 1 213 ? -0.97433 19.38371 -0.98732 1.000 27.08193 243 ASP B O 1
ATOM 3861 N N . VAL B 1 214 ? -0.17908 19.18010 1.10823 1.000 31.99572 244 VAL B N 1
ATOM 3862 C CA . VAL B 1 214 ? -1.08305 20.21494 1.60105 1.000 28.78528 244 VAL B CA 1
ATOM 3863 C C . VAL B 1 214 ? -0.75355 21.55918 0.96379 1.000 34.45313 244 VAL B C 1
ATOM 3864 O O . VAL B 1 214 ? -1.65419 22.31717 0.58112 1.000 27.87363 244 VAL B O 1
ATOM 3868 N N . PHE B 1 215 ? 0.53301 21.89315 0.86842 1.000 29.12609 245 PHE B N 1
ATOM 3869 C CA . PHE B 1 215 ? 0.89069 23.18059 0.28893 1.000 30.90723 245 PHE B CA 1
ATOM 3870 C C . PHE B 1 215 ? 0.38095 23.29095 -1.14139 1.000 30.76472 245 PHE B C 1
ATOM 3871 O O . PHE B 1 215 ? -0.20736 24.30966 -1.53460 1.000 31.95265 245 PHE B O 1
ATOM 3879 N N . VAL B 1 216 ? 0.60950 22.24881 -1.94071 1.000 31.39672 246 VAL B N 1
ATOM 3880 C CA . VAL B 1 216 ? 0.09229 22.26466 -3.30432 1.000 28.38372 246 VAL B CA 1
ATOM 3881 C C . VAL B 1 216 ? -1.41615 22.44558 -3.28886 1.000 32.93106 246 VAL B C 1
ATOM 3882 O O . VAL B 1 216 ? -1.97134 23.20217 -4.09559 1.000 36.52785 246 VAL B O 1
ATOM 3886 N N . GLY B 1 217 ? -2.10431 21.76580 -2.37059 1.000 29.41931 247 GLY B N 1
ATOM 3887 C CA . GLY B 1 217 ? -3.54196 21.96771 -2.24729 1.000 28.24493 247 GLY B CA 1
ATOM 3888 C C . GLY B 1 217 ? -3.90953 23.42085 -1.99229 1.000 32.73728 247 GLY B C 1
ATOM 3889 O O . GLY B 1 217 ? -4.88692 23.93482 -2.54709 1.000 33.31601 247 GLY B O 1
ATOM 3890 N N . LEU B 1 218 ? -3.15194 24.09485 -1.12119 1.000 31.02514 248 LEU B N 1
ATOM 3891 C CA . LEU B 1 218 ? -3.39766 25.52013 -0.86995 1.000 28.95883 248 LEU B CA 1
ATOM 3892 C C . LEU B 1 218 ? -3.25202 26.33865 -2.14944 1.000 30.33730 248 LEU B C 1
ATOM 3893 O O . LEU B 1 218 ? -4.07018 27.22489 -2.43117 1.000 33.87209 248 LEU B O 1
ATOM 3898 N N . CYS B 1 219 ? -2.20472 26.05930 -2.92804 1.000 33.64449 249 CYS B N 1
ATOM 3899 C CA . CYS B 1 219 ? -2.01129 26.76915 -4.19289 1.000 38.92841 249 CYS B CA 1
ATOM 3900 C C . CYS B 1 219 ? -3.17299 26.51928 -5.15590 1.000 39.08339 249 CYS B C 1
ATOM 3901 O O . CYS B 1 219 ? -3.72533 27.45642 -5.74832 1.000 36.40569 249 CYS B O 1
ATOM 3904 N N . LEU B 1 220 ? -3.55360 25.25208 -5.32831 1.000 38.45220 250 LEU B N 1
ATOM 3905 C CA . LEU B 1 220 ? -4.66028 24.91024 -6.22036 1.000 33.81456 250 LEU B CA 1
ATOM 3906 C C . LEU B 1 220 ? -5.94187 25.60731 -5.80063 1.000 37.20663 250 LEU B C 1
ATOM 3907 O O . LEU B 1 220 ? -6.71193 26.08385 -6.64552 1.000 38.47872 250 LEU B O 1
ATOM 3912 N N . GLU B 1 221 ? -6.20106 25.64845 -4.49514 1.000 34.00899 251 GLU B N 1
ATOM 3913 C CA . GLU B 1 221 ? -7.36896 26.35321 -3.98711 1.000 40.46419 251 GLU B CA 1
ATOM 3914 C C . GLU B 1 221 ? -7.29497 27.84082 -4.31847 1.000 42.01111 251 GLU B C 1
ATOM 3915 O O . GLU B 1 221 ? -8.29417 28.44483 -4.73414 1.000 40.61367 251 GLU B O 1
ATOM 3921 N N . ARG B 1 222 ? -6.11767 28.44926 -4.14512 1.000 39.32799 252 ARG B N 1
ATOM 3922 C CA . ARG B 1 222 ? -5.97073 29.85181 -4.52845 1.000 40.78484 252 ARG B CA 1
ATOM 3923 C C . ARG B 1 222 ? -6.23478 30.04934 -6.01768 1.000 47.26090 252 ARG B C 1
ATOM 3924 O O . ARG B 1 222 ? -6.80954 31.07070 -6.41906 1.000 41.65362 252 ARG B O 1
ATOM 3932 N N . LEU B 1 223 ? -5.86230 29.07225 -6.84325 1.000 39.15599 253 LEU B N 1
ATOM 3933 C CA . LEU B 1 223 ? -6.02602 29.16493 -8.28970 1.000 39.30962 253 LEU B CA 1
ATOM 3934 C C . LEU B 1 223 ? -7.42463 28.78559 -8.76390 1.000 42.83559 253 LEU B C 1
ATOM 3935 O O . LEU B 1 223 ? -7.71817 28.92779 -9.95419 1.000 39.15378 253 LEU B O 1
ATOM 3940 N N . ASN B 1 224 ? -8.30751 28.35441 -7.86935 1.000 38.38024 254 ASN B N 1
ATOM 3941 C CA . ASN B 1 224 ? -9.63795 27.88662 -8.23865 1.000 47.30202 254 ASN B CA 1
ATOM 3942 C C . ASN B 1 224 ? -9.57312 26.63664 -9.11761 1.000 45.48196 254 ASN B C 1
ATOM 3943 O O . ASN B 1 224 ? -10.51242 26.35278 -9.86915 1.000 45.77215 254 ASN B O 1
ATOM 3948 N N . ILE B 1 225 ? -8.48647 25.87252 -9.03570 1.000 39.63970 255 ILE B N 1
ATOM 3949 C CA . ILE B 1 225 ? -8.38398 24.60089 -9.74767 1.000 44.34457 255 ILE B CA 1
ATOM 3950 C C . ILE B 1 225 ? -8.97857 23.51673 -8.86216 1.000 46.68602 255 ILE B C 1
ATOM 3951 O O . ILE B 1 225 ? -8.44835 23.21896 -7.78733 1.000 43.47118 255 ILE B O 1
ATOM 3956 N N . ARG B 1 226 ? -10.05929 22.90095 -9.31618 1.000 46.05178 256 ARG B N 1
ATOM 3957 C CA . ARG B 1 226 ? -10.71679 21.90076 -8.49903 1.000 45.45361 256 ARG B CA 1
ATOM 3958 C C . ARG B 1 226 ? -10.12338 20.53548 -8.79407 1.000 45.13815 256 ARG B C 1
ATOM 3959 O O . ARG B 1 226 ? -9.77679 20.23221 -9.93754 1.000 42.30670 256 ARG B O 1
ATOM 3967 N N . LEU B 1 227 ? -9.96784 19.73444 -7.74405 1.000 37.82607 257 LEU B N 1
ATOM 3968 C CA . LEU B 1 227 ? -9.46822 18.38035 -7.91750 1.000 35.63206 257 LEU B CA 1
ATOM 3969 C C . LEU B 1 227 ? -10.50384 17.53401 -8.64250 1.000 33.70844 257 LEU B C 1
ATOM 3970 O O . LEU B 1 227 ? -11.70947 17.68368 -8.43271 1.000 35.16408 257 LEU B O 1
ATOM 3975 N N . GLU B 1 228 ? -10.02402 16.60570 -9.46792 1.000 36.58538 258 GLU B N 1
ATOM 3976 C CA . GLU B 1 228 ? -10.89995 15.65624 -10.14318 1.000 43.15131 258 GLU B CA 1
ATOM 3977 C C . GLU B 1 228 ? -10.33526 14.25106 -10.03875 1.000 29.46604 258 GLU B C 1
ATOM 3978 O O . GLU B 1 228 ? -9.12017 14.05562 -10.06433 1.000 36.63194 258 GLU B O 1
ATOM 3984 N N . GLU B 1 229 ? -11.24257 13.27791 -9.94624 1.000 39.03506 259 GLU B N 1
ATOM 3985 C CA . GLU B 1 229 ? -10.86132 11.87130 -10.00468 1.000 38.27400 259 GLU B CA 1
ATOM 3986 C C . GLU B 1 229 ? -10.42960 11.51330 -11.42449 1.000 36.64585 259 GLU B C 1
ATOM 3987 O O . GLU B 1 229 ? -10.99148 12.01455 -12.40466 1.000 37.13567 259 GLU B O 1
ATOM 3993 N N . LEU B 1 230 ? -9.39474 10.67788 -11.53485 1.000 32.64493 260 LEU B N 1
ATOM 3994 C CA . LEU B 1 230 ? -8.89307 10.29383 -12.85142 1.000 39.78573 260 LEU B CA 1
ATOM 3995 C C . LEU B 1 230 ? -9.87664 9.38486 -13.57877 1.000 41.30413 260 LEU B C 1
ATOM 3996 O O . LEU B 1 230 ? -9.98174 9.44389 -14.80777 1.000 38.49971 260 LEU B O 1
ATOM 4001 N N . HIS B 1 231 ? -10.59952 8.54826 -12.84051 1.000 39.61060 261 HIS B N 1
ATOM 4002 C CA . HIS B 1 231 ? -11.40096 7.49267 -13.43492 1.000 39.69691 261 HIS B CA 1
ATOM 4003 C C . HIS B 1 231 ? -12.57791 7.18226 -12.51735 1.000 44.96861 261 HIS B C 1
ATOM 4004 O O . HIS B 1 231 ? -12.59950 7.58328 -11.35122 1.000 48.89594 261 HIS B O 1
ATOM 4011 N N . SER B 1 232 ? -13.57342 6.47307 -13.06426 1.000 47.14324 262 SER B N 1
ATOM 4012 C CA . SER B 1 232 ? -14.74354 6.08110 -12.28460 1.000 47.57178 262 SER B CA 1
ATOM 4013 C C . SER B 1 232 ? -14.39522 5.09348 -11.18049 1.000 48.22649 262 SER B C 1
ATOM 4014 O O . SER B 1 232 ? -15.17398 4.93310 -10.23631 1.000 53.97940 262 SER B O 1
ATOM 4017 N N . GLN B 1 233 ? -13.26201 4.42125 -11.28763 1.000 51.91837 263 GLN B N 1
ATOM 4018 C CA . GLN B 1 233 ? -12.78109 3.50749 -10.27035 1.000 51.42608 263 GLN B CA 1
ATOM 4019 C C . GLN B 1 233 ? -11.50379 4.05242 -9.64781 1.000 43.96077 263 GLN B C 1
ATOM 4020 O O . GLN B 1 233 ? -10.76522 4.80996 -10.28598 1.000 41.10364 263 GLN B O 1
ATOM 4026 N N . PRO B 1 234 ? -11.22220 3.69867 -8.39928 1.000 46.85165 264 PRO B N 1
ATOM 4027 C CA . PRO B 1 234 ? -9.97583 4.15395 -7.77948 1.000 38.06436 264 PRO B CA 1
ATOM 4028 C C . PRO B 1 234 ? -8.76213 3.61850 -8.52633 1.000 37.22762 264 PRO B C 1
ATOM 4029 O O . PRO B 1 234 ? -8.71012 2.45369 -8.93187 1.000 37.24983 264 PRO B O 1
ATOM 4033 N N . THR B 1 235 ? -7.77434 4.48182 -8.69641 1.000 31.68665 265 THR B N 1
ATOM 4034 C CA . THR B 1 235 ? -6.55644 4.11122 -9.38914 1.000 33.48053 265 THR B CA 1
ATOM 4035 C C . THR B 1 235 ? -5.28789 4.48717 -8.63708 1.000 32.82422 265 THR B C 1
ATOM 4036 O O . THR B 1 235 ? -4.20956 4.03945 -9.03940 1.000 31.98459 265 THR B O 1
ATOM 4040 N N . PHE B 1 236 ? -5.37000 5.30421 -7.58490 1.000 33.12665 266 PHE B N 1
ATOM 4041 C CA . PHE B 1 236 ? -4.22259 5.64054 -6.74928 1.000 32.78849 266 PHE B CA 1
ATOM 4042 C C . PHE B 1 236 ? -4.42340 5.01292 -5.36986 1.000 30.75312 266 PHE B C 1
ATOM 4043 O O . PHE B 1 236 ? -5.51419 5.11454 -4.79404 1.000 29.16512 266 PHE B O 1
ATOM 4051 N N . PHE B 1 237 ? -3.38447 4.36663 -4.83851 1.000 33.18373 267 PHE B N 1
ATOM 4052 C CA . PHE B 1 237 ? -3.50492 3.59004 -3.59697 1.000 34.19090 267 PHE B CA 1
ATOM 4053 C C . PHE B 1 237 ? -2.36592 3.90445 -2.63559 1.000 35.17606 267 PHE B C 1
ATOM 4054 O O . PHE B 1 237 ? -1.39140 3.13806 -2.51956 1.000 35.41834 267 PHE B O 1
ATOM 4062 N N . PRO B 1 238 ? -2.45443 5.03711 -1.92940 1.000 33.52520 268 PRO B N 1
ATOM 4063 C CA . PRO B 1 238 ? -1.42799 5.36530 -0.92454 1.000 34.26536 268 PRO B CA 1
ATOM 4064 C C . PRO B 1 238 ? -1.32440 4.33296 0.18669 1.000 34.06419 268 PRO B C 1
ATOM 4065 O O . PRO B 1 238 ? -0.27325 4.24087 0.83206 1.000 37.16539 268 PRO B O 1
ATOM 4069 N N . GLY B 1 239 ? -2.38735 3.58058 0.44432 1.000 36.78668 269 GLY B N 1
ATOM 4070 C CA . GLY B 1 239 ? -2.40727 2.56028 1.47061 1.000 38.19679 269 GLY B CA 1
ATOM 4071 C C . GLY B 1 239 ? -1.83870 1.22586 1.06242 1.000 38.70992 269 GLY B C 1
ATOM 4072 O O . GLY B 1 239 ? -1.72508 0.33522 1.90859 1.000 33.61484 269 GLY B O 1
ATOM 4073 N N . GLY B 1 240 ? -1.47257 1.06201 -0.20896 1.000 41.34625 270 GLY B N 1
ATOM 4074 C CA . GLY B 1 240 ? -0.93274 -0.18453 -0.71102 1.000 35.33672 270 GLY B CA 1
ATOM 4075 C C . GLY B 1 240 ? -2.01260 -1.15154 -1.15735 1.000 37.52081 270 GLY B C 1
ATOM 4076 O O . GLY B 1 240 ? -3.21379 -0.93721 -0.96485 1.000 37.01498 270 GLY B O 1
ATOM 4077 N N . LEU B 1 241 ? -1.56604 -2.25723 -1.76543 1.000 33.59723 271 LEU B N 1
ATOM 4078 C CA . LEU B 1 241 ? -2.49694 -3.20618 -2.36277 1.000 33.96856 271 LEU B CA 1
ATOM 4079 C C . LEU B 1 241 ? -1.94635 -4.61798 -2.31302 1.000 34.16028 271 LEU B C 1
ATOM 4080 O O . LEU B 1 241 ? -0.73436 -4.83384 -2.40573 1.000 37.61907 271 LEU B O 1
ATOM 4085 N N . ARG B 1 242 ? -2.86905 -5.57257 -2.21460 1.000 36.04336 272 ARG B N 1
ATOM 4086 C CA . ARG B 1 242 ? -2.55405 -6.98110 -2.41581 1.000 40.55296 272 ARG B CA 1
ATOM 4087 C C . ARG B 1 242 ? -2.25497 -7.21264 -3.89233 1.000 37.44886 272 ARG B C 1
ATOM 4088 O O . ARG B 1 242 ? -3.07825 -6.89170 -4.75339 1.000 34.74102 272 ARG B O 1
ATOM 4096 N N . PHE B 1 243 ? -1.08025 -7.74664 -4.19568 1.000 37.91541 273 PHE B N 1
ATOM 4097 C CA . PHE B 1 243 ? -0.65840 -7.81761 -5.58505 1.000 38.21309 273 PHE B CA 1
ATOM 4098 C C . PHE B 1 243 ? -1.38524 -8.90992 -6.35171 1.000 45.04341 273 PHE B C 1
ATOM 4099 O O . PHE B 1 243 ? -1.55706 -10.02976 -5.86051 1.000 44.37238 273 PHE B O 1
ATOM 4107 N N . SER B 1 244 ? -1.80056 -8.56976 -7.57106 1.000 40.53087 274 SER B N 1
ATOM 4108 C CA . SER B 1 244 ? -2.12065 -9.55531 -8.59221 1.000 38.16780 274 SER B CA 1
ATOM 4109 C C . SER B 1 244 ? -1.87691 -8.91990 -9.95323 1.000 43.91811 274 SER B C 1
ATOM 4110 O O . SER B 1 244 ? -2.00961 -7.70305 -10.12372 1.000 35.82372 274 SER B O 1
ATOM 4113 N N . VAL B 1 245 ? -1.47995 -9.75344 -10.91462 1.000 44.30588 275 VAL B N 1
ATOM 4114 C CA . VAL B 1 245 ? -1.24465 -9.26673 -12.27227 1.000 40.84274 275 VAL B CA 1
ATOM 4115 C C . VAL B 1 245 ? -2.47500 -8.52628 -12.78737 1.000 39.47977 275 VAL B C 1
ATOM 4116 O O . VAL B 1 245 ? -2.38450 -7.40841 -13.31767 1.000 43.67657 275 VAL B O 1
ATOM 4120 N N . CYS B 1 246 ? -3.64956 -9.13972 -12.62922 1.000 41.43883 276 CYS B N 1
ATOM 4121 C CA . CYS B 1 246 ? -4.85950 -8.56316 -13.20361 1.000 48.26728 276 CYS B CA 1
ATOM 4122 C C . CYS B 1 246 ? -5.23135 -7.25135 -12.52396 1.000 43.79293 276 CYS B C 1
ATOM 4123 O O . CYS B 1 246 ? -5.66518 -6.30499 -13.19054 1.000 35.37866 276 CYS B O 1
ATOM 4126 N N . LEU B 1 247 ? -5.06330 -7.16818 -11.20346 1.000 44.14319 277 LEU B N 1
ATOM 4127 C CA . LEU B 1 247 ? -5.32140 -5.90613 -10.51615 1.000 38.37629 277 LEU B CA 1
ATOM 4128 C C . LEU B 1 247 ? -4.33406 -4.83102 -10.94704 1.000 39.14180 277 LEU B C 1
ATOM 4129 O O . LEU B 1 247 ? -4.72877 -3.70130 -11.26534 1.000 38.79826 277 LEU B O 1
ATOM 4134 N N . PHE B 1 248 ? -3.04190 -5.15506 -10.96009 1.000 33.45470 278 PHE B N 1
ATOM 4135 C CA . PHE B 1 248 ? -2.05797 -4.12177 -11.24730 1.000 36.18201 278 PHE B CA 1
ATOM 4136 C C . PHE B 1 248 ? -2.07567 -3.69187 -12.70594 1.000 41.29692 278 PHE B C 1
ATOM 4137 O O . PHE B 1 248 ? -1.47940 -2.65747 -13.03466 1.000 35.85819 278 PHE B O 1
ATOM 4145 N N . ARG B 1 249 ? -2.72200 -4.45436 -13.59084 1.000 41.23641 279 ARG B N 1
ATOM 4146 C CA . ARG B 1 249 ? -2.89134 -3.94473 -14.95077 1.000 40.90841 279 ARG B CA 1
ATOM 4147 C C . ARG B 1 249 ? -3.88604 -2.79028 -15.02555 1.000 41.40630 279 ARG B C 1
ATOM 4148 O O . ARG B 1 249 ? -3.87893 -2.04120 -16.00670 1.000 39.13190 279 ARG B O 1
ATOM 4156 N N . ARG B 1 250 ? -4.74078 -2.62837 -14.02477 1.000 37.70980 280 ARG B N 1
ATOM 4157 C CA . ARG B 1 250 ? -5.79719 -1.62687 -14.05620 1.000 39.71811 280 ARG B CA 1
ATOM 4158 C C . ARG B 1 250 ? -5.71835 -0.68948 -12.84976 1.000 31.52980 280 ARG B C 1
ATOM 4159 O O . ARG B 1 250 ? -6.73270 -0.25143 -12.31180 1.000 32.58695 280 ARG B O 1
ATOM 4167 N N . ILE B 1 251 ? -4.50022 -0.38267 -12.40844 1.000 32.87042 281 ILE B N 1
ATOM 4168 C CA . ILE B 1 251 ? -4.27621 0.66118 -11.41506 1.000 33.28081 281 ILE B CA 1
ATOM 4169 C C . ILE B 1 251 ? -3.18898 1.58019 -11.94722 1.000 36.73957 281 ILE B C 1
ATOM 4170 O O . ILE B 1 251 ? -2.42281 1.22615 -12.84606 1.000 40.40340 281 ILE B O 1
ATOM 4175 N N . VAL B 1 252 ? -3.11630 2.77393 -11.36976 1.000 32.55534 282 VAL B N 1
ATOM 4176 C CA . VAL B 1 252 ? -2.10685 3.74432 -11.74160 1.000 34.27632 282 VAL B CA 1
ATOM 4177 C C . VAL B 1 252 ? -0.94478 3.75708 -10.75187 1.000 32.63324 282 VAL B C 1
ATOM 4178 O O . VAL B 1 252 ? 0.21812 3.78658 -11.15103 1.000 33.68445 282 VAL B O 1
ATOM 4182 N N . ALA B 1 253 ? -1.22858 3.75110 -9.45203 1.000 33.69976 283 ALA B N 1
ATOM 4183 C CA . ALA B 1 253 ? -0.15108 3.93892 -8.48744 1.000 36.41162 283 ALA B CA 1
ATOM 4184 C C . ALA B 1 253 ? -0.42301 3.13176 -7.22847 1.000 28.88307 283 ALA B C 1
ATOM 4185 O O . ALA B 1 253 ? -1.53566 3.14812 -6.70333 1.000 31.57707 283 ALA B O 1
ATOM 4187 N N . CYS B 1 254 ? 0.60420 2.45169 -6.73686 1.000 35.84184 284 CYS B N 1
ATOM 4188 C CA . CYS B 1 254 ? 0.49737 1.69138 -5.49705 1.000 33.72682 284 CYS B CA 1
ATOM 4189 C C . CYS B 1 254 ? 1.71672 1.96827 -4.63196 1.000 34.63589 284 CYS B C 1
ATOM 4190 O O . CYS B 1 254 ? 2.85107 1.84477 -5.09753 1.000 33.68910 284 CYS B O 1
ATOM 4193 N N . HIS B 1 255 ? 1.47033 2.30379 -3.37081 1.000 34.97261 285 HIS B N 1
ATOM 4194 C CA . HIS B 1 255 ? 2.47890 2.72023 -2.40942 1.000 35.85046 285 HIS B CA 1
ATOM 4195 C C . HIS B 1 255 ? 2.95507 1.50640 -1.59496 1.000 34.24430 285 HIS B C 1
ATOM 4196 O O . HIS B 1 255 ? 2.42339 0.39755 -1.71957 1.000 36.49994 285 HIS B O 1
ATOM 4203 N N . PHE B 1 256 ? 3.99726 1.72036 -0.78154 1.000 43.74873 286 PHE B N 1
ATOM 4204 C CA . PHE B 1 256 ? 4.52657 0.70462 0.14665 1.000 36.46352 286 PHE B CA 1
ATOM 4205 C C . PHE B 1 256 ? 5.14997 -0.48650 -0.58823 1.000 41.41329 286 PHE B C 1
ATOM 4206 O O . PHE B 1 256 ? 4.94395 -1.64481 -0.21793 1.000 37.25041 286 PHE B O 1
ATOM 4214 N N . ILE B 1 257 ? 5.95465 -0.19880 -1.60461 1.000 38.36546 287 ILE B N 1
ATOM 4215 C CA . ILE B 1 257 ? 6.59072 -1.23283 -2.41453 1.000 40.67804 287 ILE B CA 1
ATOM 4216 C C . ILE B 1 257 ? 8.09901 -1.00921 -2.37163 1.000 43.20621 287 ILE B C 1
ATOM 4217 O O . ILE B 1 257 ? 8.59023 0.00632 -2.87904 1.000 38.21820 287 ILE B O 1
ATOM 4222 N N . LYS B 1 258 ? 8.83693 -1.94703 -1.75922 1.000 35.44505 288 LYS B N 1
ATOM 4223 C CA . LYS B 1 258 ? 10.29156 -1.84244 -1.66802 1.000 44.01951 288 LYS B CA 1
ATOM 4224 C C . LYS B 1 258 ? 10.94366 -2.28519 -2.97411 1.000 44.28878 288 LYS B C 1
ATOM 4225 O O . LYS B 1 258 ? 10.31764 -2.93844 -3.81066 1.000 45.31045 288 LYS B O 1
ATOM 4231 N N . PRO B 1 259 ? 12.23208 -1.97573 -3.16146 1.000 49.93126 289 PRO B N 1
ATOM 4232 C CA . PRO B 1 259 ? 12.87239 -2.25992 -4.46246 1.000 52.79936 289 PRO B CA 1
ATOM 4233 C C . PRO B 1 259 ? 12.76168 -3.70736 -4.92746 1.000 49.52393 289 PRO B C 1
ATOM 4234 O O . PRO B 1 259 ? 12.33354 -3.95857 -6.06148 1.000 48.44920 289 PRO B O 1
ATOM 4238 N N . ARG B 1 260 ? 13.14854 -4.67028 -4.09032 1.000 52.05219 290 ARG B N 1
ATOM 4239 C CA . ARG B 1 260 ? 13.05088 -6.07160 -4.48692 1.000 51.91823 290 ARG B CA 1
ATOM 4240 C C . ARG B 1 260 ? 11.62905 -6.41779 -4.90584 1.000 42.63490 290 ARG B C 1
ATOM 4241 O O . ARG B 1 260 ? 11.41063 -7.06803 -5.93697 1.000 45.79137 290 ARG B O 1
ATOM 4249 N N . THR B 1 261 ? 10.64631 -5.97414 -4.11908 1.000 42.37564 291 THR B N 1
ATOM 4250 C CA . THR B 1 261 ? 9.25355 -6.24382 -4.44685 1.000 38.17040 291 THR B CA 1
ATOM 4251 C C . THR B 1 261 ? 8.87766 -5.64002 -5.79052 1.000 47.55282 291 THR B C 1
ATOM 4252 O O . THR B 1 261 ? 8.17123 -6.27211 -6.58324 1.000 38.48860 291 THR B O 1
ATOM 4256 N N . LEU B 1 262 ? 9.30572 -4.40083 -6.04161 1.000 41.63437 292 LEU B N 1
ATOM 4257 C CA . LEU B 1 262 ? 9.01432 -3.74847 -7.31082 1.000 42.64990 292 LEU B CA 1
ATOM 4258 C C . LEU B 1 262 ? 9.58963 -4.53928 -8.47221 1.000 42.49048 292 LEU B C 1
ATOM 4259 O O . LEU B 1 262 ? 8.93191 -4.71035 -9.50278 1.000 45.48889 292 LEU B O 1
ATOM 4264 N N . LEU B 1 263 ? 10.83494 -4.99950 -8.34092 1.000 44.92629 293 LEU B N 1
ATOM 4265 C CA . LEU B 1 263 ? 11.42800 -5.78265 -9.41839 1.000 48.71208 293 LEU B CA 1
ATOM 4266 C C . LEU B 1 263 ? 10.63675 -7.06432 -9.65291 1.000 47.64691 293 LEU B C 1
ATOM 4267 O O . LEU B 1 263 ? 10.40697 -7.46346 -10.80211 1.000 45.34405 293 LEU B O 1
ATOM 4272 N N . ASP B 1 264 ? 10.19279 -7.71004 -8.57403 1.000 42.12867 294 ASP B N 1
ATOM 4273 C CA . ASP B 1 264 ? 9.37687 -8.91597 -8.71926 1.000 48.00119 294 ASP B CA 1
ATOM 4274 C C . ASP B 1 264 ? 8.03262 -8.62231 -9.38267 1.000 47.52177 294 ASP B C 1
ATOM 4275 O O . ASP B 1 264 ? 7.56292 -9.41053 -10.21056 1.000 41.37168 294 ASP B O 1
ATOM 4280 N N . TYR B 1 265 ? 7.37785 -7.51862 -9.00659 1.000 44.18292 295 TYR B N 1
ATOM 4281 C CA . TYR B 1 265 ? 6.09882 -7.17188 -9.62578 1.000 43.53131 295 TYR B CA 1
ATOM 4282 C C . TYR B 1 265 ? 6.28278 -6.87464 -11.10873 1.000 48.11155 295 TYR B C 1
ATOM 4283 O O . TYR B 1 265 ? 5.47660 -7.30081 -11.94835 1.000 41.61154 295 TYR B O 1
ATOM 4292 N N . TRP B 1 266 ? 7.34066 -6.13809 -11.44912 1.000 45.55796 296 TRP B N 1
ATOM 4293 C CA . TRP B 1 266 ? 7.60184 -5.83759 -12.84817 1.000 48.46570 296 TRP B CA 1
ATOM 4294 C C . TRP B 1 266 ? 7.83001 -7.12031 -13.63249 1.000 48.73204 296 TRP B C 1
ATOM 4295 O O . TRP B 1 266 ? 7.25884 -7.31550 -14.71424 1.000 47.08139 296 TRP B O 1
ATOM 4306 N N . GLN B 1 267 ? 8.64452 -8.02393 -13.07846 1.000 46.23270 297 GLN B N 1
ATOM 4307 C CA . GLN B 1 267 ? 8.86440 -9.31540 -13.71482 1.000 47.58451 297 GLN B CA 1
ATOM 4308 C C . GLN B 1 267 ? 7.55984 -10.08968 -13.85606 1.000 46.11529 297 GLN B C 1
ATOM 4309 O O . GLN B 1 267 ? 7.31236 -10.71547 -14.88937 1.000 50.18351 297 GLN B O 1
ATOM 4315 N N . ALA B 1 268 ? 6.71614 -10.07006 -12.82448 1.000 42.88907 298 ALA B N 1
ATOM 4316 C CA . ALA B 1 268 ? 5.43057 -10.75476 -12.90029 1.000 40.79077 298 ALA B CA 1
ATOM 4317 C C . ALA B 1 268 ? 4.61692 -10.24291 -14.07736 1.000 46.95637 298 ALA B C 1
ATOM 4318 O O . ALA B 1 268 ? 4.04053 -11.02528 -14.84194 1.000 44.41143 298 ALA B O 1
ATOM 4320 N N . LEU B 1 269 ? 4.56285 -8.92026 -14.23653 1.000 40.94113 299 LEU B N 1
ATOM 4321 C CA . LEU B 1 269 ? 3.79400 -8.32985 -15.32994 1.000 42.09163 299 LEU B CA 1
ATOM 4322 C C . LEU B 1 269 ? 4.39320 -8.68376 -16.68639 1.000 45.17111 299 LEU B C 1
ATOM 4323 O O . LEU B 1 269 ? 3.66028 -8.93767 -17.65037 1.000 43.83151 299 LEU B O 1
ATOM 4328 N N . GLU B 1 270 ? 5.72130 -8.72347 -16.77870 1.000 46.64690 300 GLU B N 1
ATOM 4329 C CA . GLU B 1 270 ? 6.34560 -9.14173 -18.02825 1.000 53.37658 300 GLU B CA 1
ATOM 4330 C C . GLU B 1 270 ? 5.99528 -10.59628 -18.34729 1.000 58.30576 300 GLU B C 1
ATOM 4331 O O . GLU B 1 270 ? 5.53294 -10.91082 -19.45041 1.000 60.70323 300 GLU B O 1
ATOM 4337 N N . ASN B 1 271 ? 6.16803 -11.49122 -17.36688 1.000 51.28255 301 ASN B N 1
ATOM 4338 C CA . ASN B 1 271 ? 5.95637 -12.92262 -17.57539 1.000 50.15875 301 ASN B CA 1
ATOM 4339 C C . ASN B 1 271 ? 4.52714 -13.23324 -17.99188 1.000 48.98303 301 ASN B C 1
ATOM 4340 O O . ASN B 1 271 ? 4.28661 -14.21241 -18.70637 1.000 57.27515 301 ASN B O 1
ATOM 4345 N N . SER B 1 272 ? 3.56664 -12.44707 -17.52447 1.000 51.42232 302 SER B N 1
ATOM 4346 C CA . SER B 1 272 ? 2.15752 -12.68117 -17.80076 1.000 51.57506 302 SER B CA 1
ATOM 4347 C C . SER B 1 272 ? 1.64157 -11.80727 -18.93337 1.000 50.76672 302 SER B C 1
ATOM 4348 O O . SER B 1 272 ? 0.44425 -11.84328 -19.23698 1.000 47.51851 302 SER B O 1
ATOM 4351 N N . ARG B 1 273 ? 2.51358 -11.00995 -19.54279 1.000 50.55515 303 ARG B N 1
ATOM 4352 C CA . ARG B 1 273 ? 2.13485 -10.22868 -20.70762 1.000 60.01430 303 ARG B CA 1
ATOM 4353 C C . ARG B 1 273 ? 1.56880 -11.18234 -21.75220 1.000 67.30487 303 ARG B C 1
ATOM 4354 O O . ARG B 1 273 ? 2.20334 -12.18159 -22.09767 1.000 72.89473 303 ARG B O 1
ATOM 4362 N N . GLY B 1 274 ? 0.36643 -10.90590 -22.24185 1.000 67.17607 304 GLY B N 1
ATOM 4363 C CA . GLY B 1 274 ? -0.24174 -11.79479 -23.20908 1.000 68.30851 304 GLY B CA 1
ATOM 4364 C C . GLY B 1 274 ? -1.24499 -12.78293 -22.64706 1.000 66.69415 304 GLY B C 1
ATOM 4365 O O . GLY B 1 274 ? -1.86557 -13.51565 -23.42861 1.000 66.57539 304 GLY B O 1
ATOM 4366 N N . GLU B 1 275 ? -1.39817 -12.85384 -21.32913 1.000 60.63054 305 GLU B N 1
ATOM 4367 C CA . GLU B 1 275 ? -2.47620 -13.61237 -20.71254 1.000 58.94549 305 GLU B CA 1
ATOM 4368 C C . GLU B 1 275 ? -3.69225 -12.69940 -20.58348 1.000 64.51502 305 GLU B C 1
ATOM 4369 O O . GLU B 1 275 ? -3.57212 -11.47517 -20.63547 1.000 61.89028 305 GLU B O 1
ATOM 4375 N N . ASP B 1 276 ? -4.87032 -13.29275 -20.41386 1.000 70.37459 306 ASP B N 1
ATOM 4376 C CA . ASP B 1 276 ? -6.07726 -12.48722 -20.27695 1.000 76.34486 306 ASP B CA 1
ATOM 4377 C C . ASP B 1 276 ? -6.52287 -12.38265 -18.81994 1.000 79.22825 306 ASP B C 1
ATOM 4378 O O . ASP B 1 276 ? -6.06765 -13.11804 -17.93931 1.000 80.54203 306 ASP B O 1
ATOM 4383 N N . CYS B 1 277 ? -7.47005 -11.46534 -18.59034 1.000 77.56354 307 CYS B N 1
ATOM 4384 C CA . CYS B 1 277 ? -7.96275 -11.07603 -17.28002 1.000 76.73138 307 CYS B CA 1
ATOM 4385 C C . CYS B 1 277 ? -9.43590 -10.73790 -17.46286 1.000 76.33016 307 CYS B C 1
ATOM 4386 O O . CYS B 1 277 ? -9.79589 -10.14035 -18.48785 1.000 77.43958 307 CYS B O 1
ATOM 4389 N N . PRO B 1 278 ? -10.30818 -11.08367 -16.49891 1.000 76.08044 308 PRO B N 1
ATOM 4390 C CA . PRO B 1 278 ? -11.76242 -10.90526 -16.65716 1.000 69.65715 308 PRO B CA 1
ATOM 4391 C C . PRO B 1 278 ? -12.17947 -9.44609 -16.84211 1.000 80.44561 308 PRO B C 1
ATOM 4392 O O . PRO B 1 278 ? -13.36645 -9.13442 -16.71659 1.000 82.15248 308 PRO B O 1
#

Radius of gyration: 29.12 Å; Cα contacts (8 Å, |Δi|>4): 1033; chains: 2; bounding box: 53×57×86 Å

Organism: Homo sapiens (NCBI:txid9606)

Foldseek 3Di:
DAWPADFPDACVVPPAQEEEEEEDELVVPLLVVLCCVFVQPWDQQVNGTYHYAYFYEDAPDPVSVVVVVVVCVVPRRYIYHHDHDDLLQVQVRVLSVLVCLQPGRLSHQKYKYAYSQKDFDVNQLVVLVVVVPDRPLAKEAAKDAWAFQDCPVVDPRHDDCVQPVDGTFHIWHDNRMMMDGSVLSNQLNVCLVVFRDHSPNRSSSRSSSVVVVRDYDYSDPDAAHAQPFDDDDLVVPNNHGMGGPHDSVRSNVNRVVNVVCPPDDDD/DWPAAQPDACVVPAAQEEEEEEDELPVPLLVVLCCVFVQPWDAAVNGTYHYAYFYEDEPDPVSNVSVVVVCVVPSRYTYDHDYGDLLQVLVSVLSVLVCLQPRRLSHQKYKYAYSQKDFDVNLVVVLCVVVPDRPLAKEAAKDAWAFQDCDVVDPRHDDCVLPVDGTFHIWHDNRMMMGGSNVSNQLNVCLVVFRDHSPNRSSSRRSSVVVVRDYDYSDPDAAHAQPFDDDDLQVPNNHGMGGDHRSVRSNVNRVVNVVCVPPDDD

GO terms:
  GO:0008499 N-acetyl-beta-D-glucosaminide beta-(1,3)-galactosyltransferase activity (F, TAS)
  GO:0009101 glycoprotein biosynthetic process (P, TAS)
  GO:0000139 Golgi membrane (C, TAS)
  GO:0009312 oligosaccharide biosynthetic process (P, TAS)
  GO:0005515 protein binding (F, IPI)
  GO:0005783 endoplasmic reticulum (C, HDA)
  GO:0005794 Golgi apparatus (C, HDA)

Nearest PDB structures (foldseek):
  6wmn-assembly2_C  TM=9.134E-01  e=2.491E-27  Homo sapiens
  8tic-assembly2_D  TM=9.052E-01  e=5.901E-26  Homo sapiens
  8sz3-assembly1_A  TM=9.024E-01  e=6.139E-25  Homo sapiens
  8tjc-assembly1_D  TM=8.611E-01  e=8.098E-26  Homo sapiens
  8sz3-assembly1_B-2  TM=8.787E-01  e=1.085E-24  Homo sapiens

B-factor: mean 43.54, std 22.35, range [12.37, 187.23]